Protein AF-0000000083752850 (afdb_homodimer)

Organism: Esox lucius (NCBI:txid8010)

Nearest PDB structures (foldseek):
  8dir-assembly1_C  TM=6.097E-01  e=1.428E-17  Homo sapiens
  4w4o-assembly1_C  TM=5.682E-01  e=1.109E-17  Homo sapiens
  3rjd-assembly1_A  TM=5.761E-01  e=9.777E-17  Homo sapiens
  8dj7-assembly1_C  TM=6.364E-01  e=6.694E-16  Homo sapiens
  8yrj-assembly1_A  TM=7.056E-01  e=4.268E-10  Mus musculus

Structure (mmCIF, N/CA/C/O backbone):
data_AF-0000000083752850-model_v1
#
loop_
_entity.id
_entity.type
_entity.pdbx_description
1 polymer 'Ig-like domain-containing protein'
#
loop_
_atom_site.group_PDB
_atom_site.id
_atom_site.type_symbol
_atom_site.label_atom_id
_atom_site.label_alt_id
_atom_site.label_comp_id
_atom_site.label_asym_id
_atom_site.label_entity_id
_atom_site.label_seq_id
_atom_site.pdbx_PDB_ins_code
_atom_site.Cartn_x
_atom_site.Cartn_y
_atom_site.Cartn_z
_atom_site.occupancy
_atom_site.B_iso_or_equiv
_atom_site.auth_seq_id
_atom_site.auth_comp_id
_atom_site.auth_asym_id
_atom_site.auth_atom_id
_atom_site.pdbx_PDB_model_num
ATOM 1 N N . MET A 1 1 ? -1.695 114.688 -3.293 1 29.92 1 MET A N 1
ATOM 2 C CA . MET A 1 1 ? -1.296 113.438 -2.668 1 29.92 1 MET A CA 1
ATOM 3 C C . MET A 1 1 ? -2.443 112.438 -2.686 1 29.92 1 MET A C 1
ATOM 5 O O . MET A 1 1 ? -3.295 112.438 -1.796 1 29.92 1 MET A O 1
ATOM 9 N N . LYS A 1 2 ? -3.049 112.312 -3.953 1 38.06 2 LYS A N 1
ATOM 10 C CA . LYS A 1 2 ? -4.148 111.375 -4.223 1 38.06 2 LYS A CA 1
ATOM 11 C C . LYS A 1 2 ? -3.773 109.938 -3.852 1 38.06 2 LYS A C 1
ATOM 13 O O . LYS A 1 2 ? -2.734 109.438 -4.281 1 38.06 2 LYS A O 1
ATOM 18 N N . LEU A 1 3 ? -4.281 109.5 -2.668 1 33.47 3 LEU A N 1
ATOM 19 C CA . LEU A 1 3 ? -4.27 108.188 -2.02 1 33.47 3 LEU A CA 1
ATOM 20 C C . LEU A 1 3 ? -4.84 107.125 -2.941 1 33.47 3 LEU A C 1
ATOM 22 O O . LEU A 1 3 ? -5.988 107.25 -3.375 1 33.47 3 LEU A O 1
ATOM 26 N N . PHE A 1 4 ? -4.016 106.562 -3.818 1 37.62 4 PHE A N 1
ATOM 27 C CA . PHE A 1 4 ? -4.34 105.375 -4.656 1 37.62 4 PHE A CA 1
ATOM 28 C C . PHE A 1 4 ? -4.797 104.188 -3.809 1 37.62 4 PHE A C 1
ATOM 30 O O . PHE A 1 4 ? -4.066 103.75 -2.93 1 37.62 4 PHE A O 1
ATOM 37 N N . LEU A 1 5 ? -6.078 104.125 -3.455 1 33.78 5 LEU A N 1
ATOM 38 C CA . LEU A 1 5 ? -6.711 103 -2.773 1 33.78 5 LEU A CA 1
ATOM 39 C C . LEU A 1 5 ? -6.535 101.688 -3.568 1 33.78 5 LEU A C 1
ATOM 41 O O . LEU A 1 5 ? -6.977 101.625 -4.715 1 33.78 5 LEU A O 1
ATOM 45 N N . SER A 1 6 ? -5.441 101 -3.375 1 33.41 6 SER A N 1
ATOM 46 C CA . SER A 1 6 ? -5.164 99.688 -3.932 1 33.41 6 SER A CA 1
ATOM 47 C C . SER A 1 6 ? -6.254 98.688 -3.559 1 33.41 6 SER A C 1
ATOM 49 O O . SER A 1 6 ? -6.652 98.562 -2.395 1 33.41 6 SER A O 1
ATOM 51 N N . LEU A 1 7 ? -7.113 98.312 -4.473 1 36.22 7 LEU A N 1
ATOM 52 C CA . LEU A 1 7 ? -8.148 97.25 -4.484 1 36.22 7 LEU A CA 1
ATOM 53 C C . LEU A 1 7 ? -7.547 95.875 -4.234 1 36.22 7 LEU A C 1
ATOM 55 O O . LEU A 1 7 ? -6.824 95.375 -5.078 1 36.22 7 LEU A O 1
ATOM 59 N N . LEU A 1 8 ? -7.051 95.562 -3.029 1 35.06 8 LEU A N 1
ATOM 60 C CA . LEU A 1 8 ? -6.59 94.188 -2.76 1 35.06 8 LEU A CA 1
ATOM 61 C C . LEU A 1 8 ? -7.727 93.188 -2.914 1 35.06 8 LE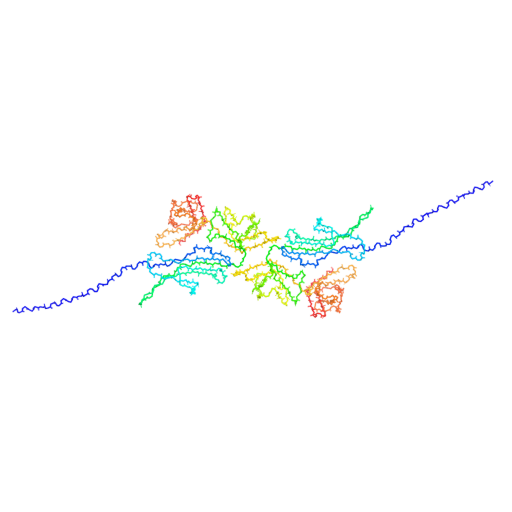U A C 1
ATOM 63 O O . LEU A 1 8 ? -8.727 93.25 -2.191 1 35.06 8 LEU A O 1
ATOM 67 N N . VAL A 1 9 ? -7.961 92.688 -4.105 1 38.94 9 VAL A N 1
ATOM 68 C CA . VAL A 1 9 ? -8.891 91.625 -4.371 1 38.94 9 VAL A CA 1
ATOM 69 C C . VAL A 1 9 ? -8.469 90.375 -3.58 1 38.94 9 VAL A C 1
ATOM 71 O O . VAL A 1 9 ? -7.359 89.875 -3.764 1 38.94 9 VAL A O 1
ATOM 74 N N . VAL A 1 10 ? -8.977 90.188 -2.367 1 40.25 10 VAL A N 1
ATOM 75 C CA . VAL A 1 10 ? -8.828 88.938 -1.572 1 40.25 10 VAL A CA 1
ATOM 76 C C . VAL A 1 10 ? -9.422 87.75 -2.328 1 40.25 10 VAL A C 1
ATOM 78 O O . VAL A 1 10 ? -10.617 87.75 -2.611 1 40.25 10 VAL A O 1
ATOM 81 N N . SER A 1 11 ? -8.633 87.125 -3.242 1 40.56 11 SER A N 1
ATOM 82 C CA . SER A 1 11 ? -9.016 85.875 -3.807 1 40.56 11 SER A CA 1
ATOM 83 C C . SER A 1 11 ? -9.406 84.875 -2.711 1 40.56 11 SER A C 1
ATOM 85 O O . SER A 1 11 ? -8.641 84.625 -1.77 1 40.56 11 SER A O 1
ATOM 87 N N . THR A 1 12 ? -10.664 84.812 -2.408 1 42.03 12 THR A N 1
ATOM 88 C CA . THR A 1 12 ? -11.188 83.75 -1.563 1 42.03 12 THR A CA 1
ATOM 89 C C . THR A 1 12 ? -10.781 82.375 -2.102 1 42.03 12 THR A C 1
ATOM 91 O O . THR A 1 12 ? -11.203 81.938 -3.191 1 42.03 12 THR A O 1
ATOM 94 N N . LEU A 1 13 ? -9.555 81.875 -1.819 1 41.06 13 LEU A N 1
ATOM 95 C CA . LEU A 1 13 ? -9.203 80.5 -2.021 1 41.06 13 LEU A CA 1
ATOM 96 C C . LEU A 1 13 ? -10.273 79.562 -1.437 1 41.06 13 LEU A C 1
ATOM 98 O O . LEU A 1 13 ? -10.586 79.625 -0.247 1 41.06 13 LEU A O 1
ATOM 102 N N . SER A 1 14 ? -11.258 79.188 -2.205 1 42.66 14 SER A N 1
ATOM 103 C CA . SER A 1 14 ? -12.156 78.125 -1.823 1 42.66 14 SER A CA 1
ATOM 104 C C . SER A 1 14 ? -11.383 76.875 -1.327 1 42.66 14 SER A C 1
ATOM 106 O O . SER A 1 14 ? -10.547 76.375 -2.051 1 42.66 14 SER A O 1
ATOM 108 N N . GLN A 1 15 ? -11.062 76.875 -0.045 1 42.69 15 GLN A N 1
ATOM 109 C CA . GLN A 1 15 ? -10.562 75.625 0.544 1 42.69 15 GLN A CA 1
ATOM 110 C C . GLN A 1 15 ? -11.445 74.438 0.172 1 42.69 15 GLN A C 1
ATOM 112 O O . GLN A 1 15 ? -12.625 74.375 0.529 1 42.69 15 GLN A O 1
ATOM 117 N N . TRP A 1 16 ? -11.172 73.812 -1.006 1 42.47 16 TRP A N 1
ATOM 118 C CA . TRP A 1 16 ? -11.758 72.5 -1.217 1 42.47 16 TRP A CA 1
ATOM 119 C C . TRP A 1 16 ? -11.609 71.625 0.032 1 42.47 16 TRP A C 1
ATOM 121 O O . TRP A 1 16 ? -10.492 71.375 0.488 1 42.47 16 TRP A O 1
ATOM 131 N N . VAL A 1 17 ? -12.523 71.75 0.99 1 43.44 17 VAL A N 1
ATOM 132 C CA . VAL A 1 17 ? -12.609 70.75 2.053 1 43.44 17 VAL A CA 1
ATOM 133 C C . VAL A 1 17 ? -12.531 69.312 1.455 1 43.44 17 VAL A C 1
ATOM 135 O O . VAL A 1 17 ? -13.414 68.938 0.695 1 43.44 17 VAL A O 1
ATOM 138 N N . LEU A 1 18 ? -11.328 68.812 1.172 1 38.56 18 LEU A N 1
ATOM 139 C CA . LEU A 1 18 ? -11.242 67.375 1.023 1 38.56 18 LEU A CA 1
ATOM 140 C C . LEU A 1 18 ? -12.039 66.688 2.111 1 38.56 18 LEU A C 1
ATOM 142 O O . LEU A 1 18 ? -11.742 66.812 3.301 1 38.56 18 LEU A O 1
ATOM 146 N N . THR A 1 19 ? -13.328 66.562 1.905 1 40.31 19 THR A N 1
ATOM 147 C CA . THR A 1 19 ? -14.031 65.625 2.781 1 40.31 19 THR A CA 1
ATOM 148 C C . THR A 1 19 ? -13.18 64.375 3.053 1 40.31 19 THR A C 1
ATOM 150 O O . THR A 1 19 ? -12.875 63.625 2.131 1 40.31 19 THR A O 1
ATOM 153 N N . LEU A 1 20 ? -12.227 64.438 3.943 1 39.72 20 LEU A N 1
ATOM 154 C CA . LEU A 1 20 ? -11.68 63.219 4.473 1 39.72 20 LEU A CA 1
ATOM 155 C C . LEU A 1 20 ? -12.781 62.188 4.668 1 39.72 20 LEU A C 1
ATOM 157 O O . LEU A 1 20 ? -13.688 62.375 5.484 1 39.72 20 LEU A O 1
ATOM 161 N N . VAL A 1 21 ? -13.164 61.469 3.588 1 43.72 21 VAL A N 1
ATOM 162 C CA . VAL A 1 21 ? -13.906 60.219 3.834 1 43.72 21 VAL A CA 1
ATOM 163 C C . VAL A 1 21 ? -13.312 59.5 5.043 1 43.72 21 VAL A C 1
ATOM 165 O O . VAL A 1 21 ? -12.094 59.375 5.164 1 43.72 21 VAL A O 1
ATOM 168 N N . PRO A 1 22 ? -13.945 59.531 6.203 1 44.84 22 PRO A N 1
ATOM 169 C CA . PRO A 1 22 ? -13.391 58.781 7.312 1 44.84 22 PRO A CA 1
ATOM 170 C C . PRO A 1 22 ? -12.68 57.5 6.848 1 44.84 22 PRO A C 1
ATOM 172 O O . PRO A 1 22 ? -12.977 56.969 5.766 1 44.84 22 PRO A O 1
ATOM 175 N N . PRO A 1 23 ? -11.5 57.188 7.406 1 44.34 23 PRO A N 1
ATOM 176 C CA . PRO A 1 23 ? -10.836 55.938 7.078 1 44.34 23 PRO A CA 1
ATOM 177 C C . PRO A 1 23 ? -11.82 54.781 6.879 1 44.34 23 PRO A C 1
ATOM 179 O O . PRO A 1 23 ? -12.719 54.594 7.707 1 44.34 23 PRO A O 1
ATOM 182 N N . THR A 1 24 ? -12.234 54.531 5.688 1 45.81 24 THR A N 1
ATOM 183 C CA . THR A 1 24 ? -12.984 53.312 5.43 1 45.81 24 THR A CA 1
ATOM 184 C C . THR A 1 24 ? -12.5 52.188 6.332 1 45.81 24 THR A C 1
ATOM 186 O O . THR A 1 24 ? -11.297 52.031 6.57 1 45.81 24 THR A O 1
ATOM 189 N N . LYS A 1 25 ? -13.281 51.812 7.309 1 50 25 LYS A N 1
ATOM 190 C CA . LYS A 1 25 ? -13.125 50.625 8.133 1 50 25 LYS A CA 1
ATOM 191 C C . LYS A 1 25 ? -12.289 49.562 7.41 1 50 25 LYS A C 1
ATOM 193 O O . LYS A 1 25 ? -12.266 49.531 6.18 1 50 25 LYS A O 1
ATOM 198 N N . ASP A 1 26 ? -11.234 49.062 7.984 1 52.72 26 ASP A N 1
ATOM 199 C CA . AS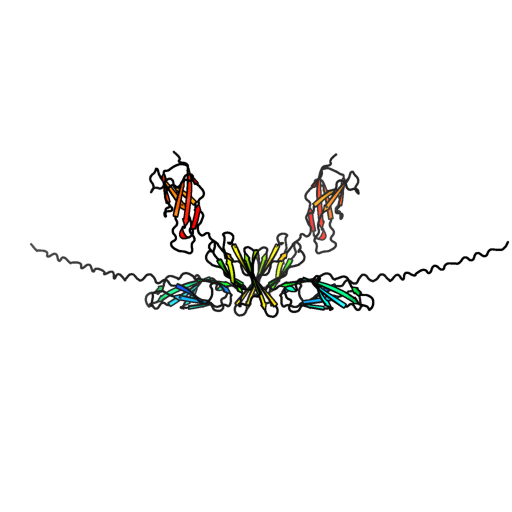P A 1 26 ? -10.406 47.938 7.57 1 52.72 26 ASP A CA 1
ATOM 200 C C . ASP A 1 26 ? -11.18 47 6.641 1 52.72 26 ASP A C 1
ATOM 202 O O . ASP A 1 26 ? -12.359 46.719 6.879 1 52.72 26 ASP A O 1
ATOM 206 N N . PRO A 1 27 ? -10.82 46.906 5.293 1 57.31 27 PRO A N 1
ATOM 207 C CA . PRO A 1 27 ? -11.57 46.125 4.328 1 57.31 27 PRO A CA 1
ATOM 208 C C . PRO A 1 27 ? -12.07 44.781 4.922 1 57.31 27 PRO A C 1
ATOM 210 O O . PRO A 1 27 ? -11.289 44.062 5.52 1 57.31 27 PRO A O 1
ATOM 213 N N . GLN A 1 28 ? -13.352 44.719 5.254 1 77.81 28 GLN A N 1
ATOM 214 C CA . GLN A 1 28 ? -14.102 43.594 5.809 1 77.81 28 GLN A CA 1
ATOM 215 C C . GLN A 1 28 ? -13.844 42.344 5.02 1 77.81 28 GLN A C 1
ATOM 217 O O . GLN A 1 28 ? -14.172 42.25 3.834 1 77.81 28 GLN A O 1
ATOM 222 N N . THR A 1 29 ? -12.734 41.531 5.391 1 86.94 29 THR A N 1
ATOM 223 C CA . THR A 1 29 ? -12.391 40.281 4.699 1 86.94 29 THR A CA 1
ATOM 224 C C . THR A 1 29 ? -13.43 39.219 4.984 1 86.94 29 THR A C 1
ATOM 226 O O . THR A 1 29 ? -13.906 39.062 6.117 1 86.94 29 THR A O 1
ATOM 229 N N . ALA A 1 30 ? -13.859 38.625 3.908 1 93.5 30 ALA A N 1
ATOM 230 C CA . ALA A 1 30 ? -14.797 37.531 4.043 1 93.5 30 ALA A CA 1
ATOM 231 C C . ALA A 1 30 ? -14.141 36.344 4.754 1 93.5 30 ALA A C 1
ATOM 233 O O . ALA A 1 30 ? -12.914 36.188 4.699 1 93.5 30 ALA A O 1
ATOM 234 N N . VAL A 1 31 ? -14.961 35.625 5.516 1 95.44 31 VAL A N 1
ATOM 235 C CA . VAL A 1 31 ? -14.492 34.438 6.215 1 95.44 31 VAL A CA 1
ATOM 236 C C . VAL A 1 31 ? -15.328 33.219 5.805 1 95.44 31 VAL A C 1
ATOM 238 O O . VAL A 1 31 ? -16.562 33.25 5.902 1 95.44 31 VAL A O 1
ATOM 241 N N . ALA A 1 32 ? -14.602 32.25 5.285 1 97.19 32 ALA A N 1
ATOM 242 C CA . ALA A 1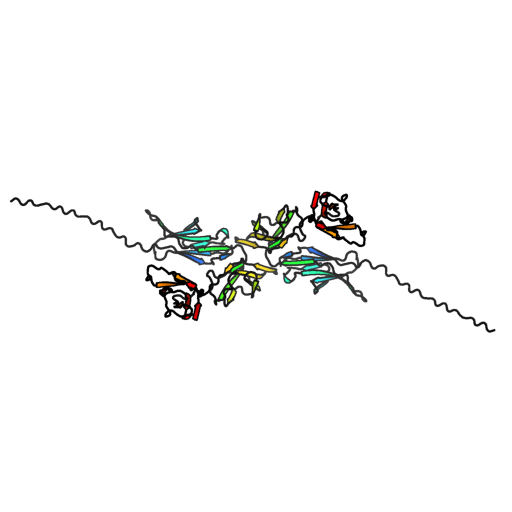 32 ? -15.242 30.969 4.965 1 97.19 32 ALA A CA 1
ATOM 243 C C . ALA A 1 32 ? -15.016 29.953 6.074 1 97.19 32 ALA A C 1
ATOM 245 O O . ALA A 1 32 ? -13.883 29.75 6.523 1 97.19 32 ALA A O 1
ATOM 246 N N . GLU A 1 33 ? -16.125 29.25 6.488 1 97.31 33 GLU A N 1
ATOM 247 C CA . GLU A 1 33 ? -16 28.297 7.574 1 97.31 33 GLU A CA 1
ATOM 248 C C . GLU A 1 33 ? -16.781 27.016 7.277 1 97.31 33 GLU A C 1
ATOM 250 O O . GLU A 1 33 ? -17.906 27.078 6.77 1 97.31 33 GLU A O 1
ATOM 255 N N . LEU A 1 34 ? -16.125 25.953 7.578 1 97.81 34 LEU A N 1
ATOM 256 C CA . LEU A 1 34 ? -16.844 24.688 7.547 1 97.81 34 LEU A CA 1
ATOM 257 C C . LEU A 1 34 ? -17.719 24.516 8.781 1 97.81 34 LEU A C 1
ATOM 259 O O . LEU A 1 34 ? -17.203 24.359 9.891 1 97.81 34 LEU A O 1
ATOM 263 N N . VAL A 1 35 ? -18.984 24.469 8.625 1 97.69 35 VAL A N 1
ATOM 264 C CA . VAL A 1 35 ? -19.875 24.5 9.781 1 97.69 35 VAL A CA 1
ATOM 265 C C . VAL A 1 35 ? -20.484 23.125 10 1 97.69 35 VAL A C 1
ATOM 267 O O . VAL A 1 35 ? -20.938 22.797 11.102 1 97.69 35 VAL A O 1
ATOM 270 N N . GLU A 1 36 ? -20.594 22.344 8.969 1 97.38 36 GLU A N 1
ATOM 271 C CA . GLU A 1 36 ? -21.062 20.969 9.062 1 97.38 36 GLU A CA 1
ATOM 272 C C . GLU A 1 36 ? -20.156 20.031 8.273 1 97.38 36 GLU A C 1
ATOM 274 O O . GLU A 1 36 ? -19.812 20.297 7.129 1 97.38 36 GLU A O 1
ATOM 279 N N . GLY A 1 37 ? -19.844 18.891 8.914 1 95.5 37 GLY A N 1
ATOM 280 C CA . GLY A 1 37 ? -18.984 17.906 8.273 1 95.5 37 GLY A CA 1
ATOM 281 C C . GLY A 1 37 ? -17.531 18.031 8.68 1 95.5 37 GLY A C 1
ATOM 282 O O . GLY A 1 37 ? -17.203 18.719 9.648 1 95.5 37 GLY A O 1
ATOM 283 N N . LYS A 1 38 ? -16.688 17.234 7.973 1 94.69 38 LYS A N 1
ATOM 284 C CA . LYS A 1 38 ? -15.242 17.266 8.148 1 94.69 38 LYS A CA 1
ATOM 285 C C . LYS A 1 38 ? -14.539 17.688 6.867 1 94.69 38 LYS A C 1
ATOM 287 O O . LYS A 1 38 ? -15.133 17.656 5.789 1 94.69 38 LYS A O 1
ATOM 292 N N . PRO A 1 39 ? -13.328 18.109 7.008 1 95.62 39 PRO A N 1
ATOM 293 C CA . PRO A 1 39 ? -12.602 18.516 5.801 1 95.62 39 PRO A CA 1
ATOM 294 C C . PRO A 1 39 ? -12.336 17.344 4.852 1 95.62 39 PRO A C 1
ATOM 296 O O . PRO A 1 39 ? -12.148 17.547 3.65 1 95.62 39 PRO A O 1
ATOM 299 N N . TRP A 1 40 ? -12.25 16.172 5.402 1 96 40 TRP A N 1
ATOM 300 C CA . TRP A 1 40 ? -12.07 14.945 4.633 1 96 40 TRP A CA 1
ATOM 301 C C . TRP A 1 40 ? -13.234 13.992 4.844 1 96 40 TRP A C 1
ATOM 303 O O . TRP A 1 40 ? -13.406 13.438 5.934 1 96 40 TRP A O 1
ATOM 313 N N . ILE A 1 41 ? -13.961 13.812 3.75 1 97.31 41 ILE A N 1
ATOM 314 C CA . ILE A 1 41 ? -15.195 13.055 3.918 1 97.31 41 ILE A CA 1
ATOM 315 C C . ILE A 1 41 ? -15.281 11.969 2.852 1 97.31 41 ILE A C 1
ATOM 317 O O . ILE A 1 41 ? -14.547 12 1.86 1 97.31 41 ILE A O 1
ATOM 321 N N . PHE A 1 42 ? -16.156 10.992 3.078 1 97.75 42 PHE A N 1
ATOM 322 C CA . PHE A 1 42 ? -16.453 9.984 2.068 1 97.75 42 PHE A CA 1
ATOM 323 C C . PHE A 1 42 ? -17.438 10.531 1.039 1 97.75 42 PHE A C 1
ATOM 325 O O . PHE A 1 42 ? -18.344 11.289 1.384 1 97.75 42 PHE A O 1
ATOM 332 N N . SER A 1 43 ? -17.172 10.156 -0.191 1 97.94 43 SER A N 1
ATOM 333 C CA . SER A 1 43 ? -18.172 10.484 -1.206 1 97.94 43 SER A CA 1
ATOM 334 C C . SER A 1 43 ? -19.578 10.07 -0.768 1 97.94 43 SER A C 1
ATOM 336 O O . SER A 1 43 ? -19.75 8.984 -0.202 1 97.94 43 SER A O 1
ATOM 338 N N . GLY A 1 44 ? -20.594 10.938 -0.987 1 97.25 44 GLY A N 1
ATOM 339 C CA . GLY A 1 44 ? -21.969 10.672 -0.577 1 97.25 44 GLY A CA 1
ATOM 340 C C . GLY A 1 44 ? -22.375 11.438 0.669 1 97.25 44 GLY A C 1
ATOM 341 O O . GLY A 1 44 ? -23.562 11.547 0.976 1 97.25 44 GLY A O 1
ATOM 342 N N . GLU A 1 45 ? -21.406 11.875 1.347 1 97.06 45 GLU A N 1
ATOM 343 C CA . GLU A 1 45 ? -21.688 12.664 2.541 1 97.06 45 GLU A CA 1
ATOM 344 C C . GLU A 1 45 ? -21.922 14.133 2.188 1 97.06 45 GLU A C 1
ATOM 346 O O . GLU A 1 45 ? -21.625 14.562 1.073 1 97.06 45 GLU A O 1
ATOM 351 N N . ASN A 1 46 ? -22.469 14.836 3.17 1 97.56 46 ASN A N 1
ATOM 352 C CA . ASN A 1 46 ? -22.781 16.25 2.967 1 97.56 46 ASN A CA 1
ATOM 353 C C . ASN A 1 46 ? -21.891 17.141 3.83 1 97.56 46 ASN A C 1
ATOM 355 O O . ASN A 1 46 ? -21.484 16.75 4.922 1 97.56 46 ASN A O 1
ATOM 359 N N . ILE A 1 47 ? -21.656 18.297 3.273 1 98 47 ILE A N 1
ATOM 360 C CA . ILE A 1 47 ? -21 19.297 4.098 1 98 47 ILE A CA 1
ATOM 361 C C . ILE A 1 47 ? -21.656 20.656 3.881 1 98 47 ILE A C 1
ATOM 363 O O . ILE A 1 47 ? -22.391 20.844 2.908 1 98 47 ILE A O 1
ATOM 367 N N . ARG A 1 48 ? -21.453 21.5 4.844 1 98.44 48 ARG A N 1
ATOM 368 C CA . ARG A 1 48 ? -21.969 22.859 4.758 1 98.44 48 ARG A CA 1
ATOM 369 C C . ARG A 1 48 ? -20.891 23.891 5.105 1 98.44 48 ARG A C 1
ATOM 371 O O . ARG A 1 48 ? -20.25 23.781 6.148 1 98.44 48 ARG A O 1
ATOM 378 N N . LEU A 1 49 ? -20.703 24.828 4.242 1 98.38 49 LEU A N 1
ATOM 379 C CA . LEU A 1 49 ? -19.812 25.953 4.469 1 98.38 49 LEU A CA 1
ATOM 380 C C . LEU A 1 49 ? -20.609 27.25 4.582 1 98.38 49 LEU A C 1
ATOM 382 O O . LEU A 1 49 ? -21.641 27.406 3.928 1 98.38 49 LEU A O 1
ATOM 386 N N . THR A 1 50 ? -20.156 28.109 5.414 1 97.38 50 THR A N 1
ATOM 387 C CA . THR A 1 50 ? -20.812 29.406 5.59 1 97.38 50 THR A CA 1
ATOM 388 C C . THR A 1 50 ? -19.844 30.547 5.371 1 97.38 50 THR A C 1
ATOM 390 O O . THR A 1 50 ? -18.688 30.484 5.824 1 97.38 50 THR A O 1
ATOM 393 N N . CYS A 1 51 ? -20.297 31.516 4.676 1 96.25 51 CYS A N 1
ATOM 394 C CA . CYS A 1 51 ? -19.516 32.719 4.422 1 96.25 51 CYS A CA 1
ATOM 395 C C . CYS A 1 51 ? -20 33.875 5.277 1 96.25 51 CYS A C 1
ATOM 397 O O . CYS A 1 51 ? -21.203 34.125 5.355 1 96.25 51 CYS A O 1
ATOM 399 N N . SER A 1 52 ? -19.094 34.594 5.926 1 92.88 52 SER A N 1
ATOM 400 C CA . SER A 1 52 ? -19.438 35.719 6.758 1 92.88 52 SER A CA 1
ATOM 401 C C . SER A 1 52 ? -18.469 36.875 6.535 1 92.88 52 SER A C 1
ATOM 403 O O . SER A 1 52 ? -17.328 36.688 6.094 1 92.88 52 SER A O 1
ATOM 405 N N . ILE A 1 53 ? -18.938 38.031 6.672 1 90.38 53 ILE A N 1
ATOM 406 C CA . ILE A 1 53 ? -18.125 39.219 6.625 1 90.38 53 ILE A CA 1
ATOM 407 C C . ILE A 1 53 ? -18.203 39.969 7.957 1 90.38 53 ILE A C 1
ATOM 409 O O . ILE A 1 53 ? -19.203 40.656 8.227 1 90.38 53 ILE A O 1
ATOM 413 N N . PRO A 1 54 ? -17.156 39.719 8.82 1 81.81 54 PRO A N 1
ATOM 414 C CA . PRO A 1 54 ? -17.234 40.344 10.141 1 81.81 54 PRO A CA 1
ATOM 415 C C . PRO A 1 54 ? -17.406 41.844 10.062 1 81.81 54 PRO A C 1
ATOM 417 O O . PRO A 1 54 ? -16.781 42.5 9.219 1 81.81 54 PRO A O 1
ATOM 420 N N . GLY A 1 55 ? -18.047 42.375 11.133 1 71.12 55 GLY A N 1
ATOM 421 C CA . GLY A 1 55 ? -18.234 43.812 11.344 1 71.12 55 GLY A CA 1
ATOM 422 C C . GLY A 1 55 ? -19.375 44.375 10.539 1 71.12 55 GLY A C 1
ATOM 423 O O . GLY A 1 55 ? -19.875 45.469 10.852 1 71.12 55 GLY A O 1
ATOM 424 N N . ASP A 1 56 ? -19.438 44 9.234 1 59.5 56 ASP A N 1
ATOM 425 C CA . ASP A 1 56 ? -20.25 44.844 8.367 1 59.5 56 ASP A CA 1
ATOM 426 C C . ASP A 1 56 ? -21.703 44.375 8.383 1 59.5 56 ASP A C 1
ATOM 428 O O . ASP A 1 56 ? -22 43.219 8.086 1 59.5 56 ASP A O 1
ATOM 432 N N . LEU A 1 57 ? -22.484 45.094 9.164 1 57.72 57 LEU A N 1
ATOM 433 C CA . LEU A 1 57 ? -23.938 45.031 9.188 1 57.72 57 LEU A CA 1
ATOM 434 C C . LEU A 1 57 ? -24.516 45.25 7.797 1 57.72 57 LEU A C 1
ATOM 436 O O . LEU A 1 57 ? -25.734 45.312 7.629 1 57.72 57 LEU A O 1
ATOM 440 N N . SER A 1 58 ? -23.672 45.438 6.77 1 62.03 58 SER A N 1
ATOM 441 C CA . SER A 1 58 ? -24.219 45.906 5.5 1 62.03 58 SER A CA 1
ATOM 442 C C . SER A 1 58 ? -24.734 44.75 4.656 1 62.03 58 SER A C 1
ATOM 444 O O . SER A 1 58 ? -24.516 43.594 5 1 62.03 58 SER A O 1
ATOM 446 N N . ASP A 1 59 ? -25.469 45.094 3.65 1 78.44 59 ASP A N 1
ATOM 447 C CA . ASP A 1 59 ? -26.203 44.25 2.703 1 78.44 59 ASP A CA 1
ATOM 448 C C . ASP A 1 59 ? -25.266 43.531 1.758 1 78.44 59 ASP A C 1
ATOM 450 O O . ASP A 1 59 ? -25.344 43.688 0.54 1 78.44 59 ASP A O 1
ATOM 454 N N . TRP A 1 60 ? -24.266 42.781 2.26 1 86.69 60 TRP A N 1
ATOM 455 C CA . TRP A 1 60 ? -23.391 42 1.387 1 86.69 60 TRP A CA 1
ATOM 456 C C . TRP A 1 60 ? -24.109 40.719 0.886 1 86.69 60 TRP A C 1
ATOM 458 O O . TRP A 1 60 ? -24.828 40.094 1.641 1 86.69 60 TRP A O 1
ATOM 468 N N . ARG A 1 61 ? -23.938 40.562 -0.37 1 91.5 61 ARG A N 1
ATOM 469 C CA . ARG A 1 61 ? -24.203 39.219 -0.908 1 91.5 61 ARG A CA 1
ATOM 470 C C . ARG A 1 61 ? -22.938 38.375 -0.906 1 91.5 61 ARG A C 1
ATOM 472 O O . ARG A 1 61 ? -21.828 38.906 -0.866 1 91.5 61 ARG A O 1
ATOM 479 N N . HIS A 1 62 ? -23.078 37.062 -0.825 1 95.12 62 HIS A N 1
ATOM 480 C CA . HIS A 1 62 ? -21.938 36.188 -0.729 1 95.12 62 HIS A CA 1
ATOM 481 C C . HIS A 1 62 ? -21.797 35.312 -1.984 1 95.12 62 HIS A C 1
ATOM 483 O O . HIS A 1 62 ? -22.781 34.781 -2.475 1 95.12 62 HIS A O 1
ATOM 489 N N . GLN A 1 63 ? -20.562 35.25 -2.467 1 96.12 63 GLN A N 1
ATOM 490 C CA . GLN A 1 63 ? -20.25 34.406 -3.619 1 96.12 63 GLN A CA 1
ATOM 491 C C . GLN A 1 63 ? -19.234 33.312 -3.258 1 96.12 63 GLN A C 1
ATOM 493 O O . GLN A 1 63 ? -18.234 33.594 -2.588 1 96.12 63 GLN A O 1
ATOM 498 N N . TRP A 1 64 ? -19.531 32.094 -3.719 1 97.94 64 TRP A N 1
ATOM 499 C CA . TRP A 1 64 ? -18.641 30.969 -3.459 1 97.94 64 TRP A CA 1
ATOM 500 C C . TRP A 1 64 ? -17.859 30.578 -4.715 1 97.94 64 TRP A C 1
ATOM 502 O O . TRP A 1 64 ? -18.406 30.594 -5.82 1 97.94 64 TRP A O 1
ATOM 512 N N . PHE A 1 65 ? -16.656 30.203 -4.441 1 97.94 65 PHE A N 1
ATOM 513 C CA . PHE A 1 65 ? -15.773 29.766 -5.516 1 97.94 65 PHE A CA 1
ATOM 514 C C . PHE A 1 65 ? -15.023 28.5 -5.117 1 97.94 65 PHE A C 1
ATOM 516 O O . PHE A 1 65 ? -14.75 28.281 -3.938 1 97.94 65 PHE A O 1
ATOM 523 N N . ARG A 1 66 ? -14.703 27.703 -6.051 1 97.25 66 ARG A N 1
ATOM 524 C CA . ARG A 1 66 ? -13.734 26.625 -5.945 1 97.25 66 ARG A CA 1
ATOM 525 C C . ARG A 1 66 ? -12.578 26.812 -6.926 1 97.25 66 ARG A C 1
ATOM 527 O O . ARG A 1 66 ? -12.773 26.734 -8.141 1 97.25 66 ARG A O 1
ATOM 534 N N . GLY A 1 67 ? -11.492 27.016 -6.332 1 91 67 GLY A N 1
ATOM 535 C CA . GLY A 1 67 ? -10.445 27.516 -7.223 1 91 67 GLY A CA 1
ATOM 536 C C . GLY A 1 67 ? -10.812 28.812 -7.914 1 91 67 GLY A C 1
ATOM 537 O O . GLY A 1 67 ? -11.172 29.781 -7.258 1 91 67 GLY A O 1
ATOM 538 N N . ASP A 1 68 ? -10.844 28.828 -9.164 1 89.75 68 ASP A N 1
ATOM 539 C CA . ASP A 1 68 ? -11.164 30.031 -9.914 1 89.75 68 ASP A CA 1
ATOM 540 C C . ASP A 1 68 ? -12.586 29.969 -10.469 1 89.75 68 ASP A C 1
ATOM 542 O O . ASP A 1 68 ? -13.039 30.906 -11.133 1 89.75 68 ASP A O 1
ATOM 546 N N . LYS A 1 69 ? -13.188 28.938 -10.102 1 95.25 69 LYS A N 1
ATOM 547 C CA . LYS A 1 69 ? -14.508 28.734 -10.688 1 95.25 69 LYS A CA 1
ATOM 548 C C . LYS A 1 69 ? -15.609 29.203 -9.742 1 95.25 69 LYS A C 1
ATOM 550 O O . LYS A 1 69 ? -15.633 28.828 -8.562 1 95.25 69 LYS A O 1
ATOM 555 N N . PHE A 1 70 ? -16.547 30.031 -10.273 1 96.94 70 PHE A N 1
ATOM 556 C CA . PHE A 1 70 ? -17.719 30.484 -9.531 1 96.94 70 PHE A CA 1
ATOM 557 C C . PHE A 1 70 ? -18.703 29.344 -9.328 1 96.94 70 PHE A C 1
ATOM 559 O O . PHE A 1 70 ? -18.969 28.562 -10.25 1 96.94 70 PHE A O 1
ATOM 566 N N . ILE A 1 71 ? -19.188 29.234 -8.148 1 97.75 71 ILE A N 1
ATOM 567 C CA . ILE A 1 71 ? -20.125 28.156 -7.844 1 97.75 71 ILE A CA 1
ATOM 568 C C . ILE A 1 71 ? -21.531 28.719 -7.75 1 97.75 71 ILE A C 1
ATOM 570 O O . ILE A 1 71 ? -22.375 28.469 -8.617 1 97.75 71 ILE A O 1
ATOM 574 N N . GLN A 1 72 ? -21.719 29.609 -6.691 1 97.19 72 GLN A N 1
ATOM 575 C CA . GLN A 1 72 ? -23.062 30.188 -6.508 1 97.19 72 GLN A CA 1
ATOM 576 C C . GLN A 1 72 ? -23 31.391 -5.578 1 97.19 72 GLN A C 1
ATOM 578 O O . GLN A 1 72 ? -22 31.625 -4.914 1 97.19 72 GLN A O 1
ATOM 583 N N . GLU A 1 73 ? -24.172 32.125 -5.551 1 95.56 73 GLU A N 1
ATOM 584 C CA . GLU A 1 73 ? -24.328 33.25 -4.633 1 95.56 73 GLU A CA 1
ATOM 585 C C . GLU A 1 73 ? -25.25 32.875 -3.477 1 95.56 73 GLU A C 1
ATOM 587 O O . GLU A 1 73 ? -26.469 32.719 -3.672 1 95.56 73 GLU A O 1
ATOM 592 N N . SER A 1 74 ? -24.641 32.656 -2.402 1 96.38 74 SER A N 1
ATOM 593 C CA . SER A 1 74 ? -25.391 32.312 -1.198 1 96.38 74 SER A CA 1
ATOM 594 C C . SER A 1 74 ? -24.531 32.469 0.049 1 96.38 74 SER A C 1
ATOM 596 O O . SER A 1 74 ? -23.297 32.469 -0.036 1 96.38 74 SER A O 1
ATOM 598 N N . LYS A 1 75 ? -25.203 32.656 1.075 1 95 75 LYS A N 1
ATOM 599 C CA . LYS A 1 75 ? -24.469 32.719 2.332 1 95 75 LYS A CA 1
ATOM 600 C C . LYS A 1 75 ? -23.844 31.359 2.676 1 95 75 LYS A C 1
ATOM 602 O O . LYS A 1 75 ? -22.672 31.266 3.006 1 95 75 LYS A O 1
ATOM 607 N N . ASP A 1 76 ? -24.75 30.312 2.537 1 97.25 76 ASP A N 1
ATOM 608 C CA . ASP A 1 76 ? -24.312 28.953 2.803 1 97.25 76 ASP A CA 1
ATOM 609 C C . ASP A 1 76 ? -24.094 28.172 1.503 1 97.25 76 ASP A C 1
ATOM 611 O O . ASP A 1 76 ? -24.875 28.328 0.555 1 97.25 76 ASP A O 1
ATOM 615 N N . LEU A 1 77 ? -23.094 27.469 1.523 1 98.19 77 LEU A N 1
ATOM 616 C CA . LEU A 1 77 ? -22.844 26.531 0.438 1 98.19 77 LEU A CA 1
ATOM 617 C C . LEU A 1 77 ? -22.969 25.094 0.934 1 98.19 77 LEU A C 1
ATOM 619 O O . LEU A 1 77 ? -22.188 24.656 1.787 1 98.19 77 LEU A O 1
ATOM 623 N N . VAL A 1 78 ? -23.938 24.391 0.45 1 98.06 78 VAL A N 1
ATOM 624 C CA . VAL A 1 78 ? -24.141 23 0.817 1 98.06 78 VAL A CA 1
ATOM 625 C C . VAL A 1 78 ? -23.688 22.094 -0.327 1 98.06 78 VAL A C 1
ATOM 627 O O . VAL A 1 78 ? -24.172 22.234 -1.457 1 98.06 78 VAL A O 1
ATOM 630 N N . ILE A 1 79 ? -22.766 21.266 -0.103 1 96.81 79 ILE A N 1
ATOM 631 C CA . ILE A 1 79 ? -22.406 20.203 -1.039 1 96.81 79 ILE A CA 1
ATOM 632 C C . ILE A 1 79 ? -23.125 18.906 -0.645 1 96.81 79 ILE A C 1
ATOM 634 O O . ILE A 1 79 ? -22.766 18.281 0.362 1 96.81 79 ILE A O 1
ATOM 638 N N . TRP A 1 80 ? -24.047 18.594 -1.38 1 96.31 80 TRP A N 1
ATOM 639 C CA . TRP A 1 80 ? -24.875 17.438 -1.118 1 96.31 80 TRP A CA 1
ATOM 640 C C . TRP A 1 80 ? -24.328 16.203 -1.818 1 96.31 80 TRP A C 1
ATOM 642 O O . TRP A 1 80 ? -24.016 16.234 -3.01 1 96.31 80 TRP A O 1
ATOM 652 N N . LYS A 1 81 ? -24.266 15.086 -1.021 1 96.62 81 LYS A N 1
ATOM 653 C CA . LYS A 1 81 ? -23.734 13.852 -1.589 1 96.62 81 LYS A CA 1
ATOM 654 C C . LYS A 1 81 ? -22.5 14.125 -2.432 1 96.62 81 LYS A C 1
ATOM 656 O O . LYS A 1 81 ? -22.484 13.867 -3.639 1 96.62 81 LYS A O 1
ATOM 661 N N . ALA A 1 82 ? -21.516 14.562 -1.721 1 97.56 82 ALA A N 1
ATOM 662 C CA . ALA A 1 82 ? -20.297 15.078 -2.336 1 97.56 82 ALA A CA 1
ATOM 663 C C . ALA A 1 82 ? -19.609 14.016 -3.195 1 97.56 82 ALA A C 1
ATOM 665 O O . ALA A 1 82 ? -19.578 12.836 -2.822 1 97.56 82 ALA A O 1
ATOM 666 N N . MET A 1 83 ? -19.109 14.398 -4.312 1 97.12 83 MET A N 1
ATOM 667 C CA . MET A 1 83 ? -18.359 13.547 -5.234 1 97.12 83 MET A CA 1
ATOM 668 C C . MET A 1 83 ? -16.891 13.906 -5.23 1 97.12 83 MET A C 1
ATOM 670 O O . MET A 1 83 ? -16.516 15.055 -4.945 1 97.12 83 MET A O 1
ATOM 674 N N . PRO A 1 84 ? -16.047 12.914 -5.574 1 96.69 84 PRO A N 1
ATOM 675 C CA . PRO A 1 84 ? -14.617 13.172 -5.531 1 96.69 84 PRO A CA 1
ATOM 676 C C . PRO A 1 84 ? -14.211 14.375 -6.383 1 96.69 84 PRO A C 1
ATOM 678 O O . PRO A 1 84 ? -13.273 15.094 -6.031 1 96.69 84 PRO A O 1
ATOM 681 N N . GLN A 1 85 ? -14.945 14.641 -7.434 1 95.5 85 GLN A N 1
ATOM 682 C CA . GLN A 1 85 ? -14.633 15.75 -8.328 1 95.5 85 GLN A CA 1
ATOM 683 C C . GLN A 1 85 ? -14.836 17.094 -7.641 1 95.5 85 GLN A C 1
ATOM 685 O O . GLN A 1 85 ? -14.367 18.125 -8.117 1 95.5 85 GLN A O 1
ATOM 690 N N . GLN A 1 86 ? -15.5 17.078 -6.566 1 96.81 86 GLN A N 1
ATOM 691 C CA . GLN A 1 86 ? -15.812 18.312 -5.859 1 96.81 86 GLN A CA 1
ATOM 692 C C . GLN A 1 86 ? -14.758 18.609 -4.793 1 96.81 86 GLN A C 1
ATOM 694 O O . GLN A 1 86 ? -14.891 19.594 -4.051 1 96.81 86 GLN A O 1
ATOM 699 N N . SER A 1 87 ? -13.742 17.781 -4.73 1 97.56 87 SER A N 1
ATOM 700 C CA . SER A 1 87 ? -12.625 18.125 -3.861 1 97.56 87 SER A CA 1
ATOM 701 C C . SER A 1 87 ? -11.938 19.406 -4.316 1 97.56 87 SER A C 1
ATOM 703 O O . SER A 1 87 ? -11.906 19.703 -5.512 1 97.56 87 SER A O 1
ATOM 705 N N . GLY A 1 88 ? -11.398 20.125 -3.312 1 97.44 88 GLY A N 1
ATOM 706 C CA . GLY A 1 88 ? -10.664 21.328 -3.666 1 97.44 88 GLY A CA 1
ATOM 707 C C . GLY A 1 88 ? -10.703 22.391 -2.584 1 97.44 88 GLY A C 1
ATOM 708 O O . GLY A 1 88 ? -11.172 22.141 -1.472 1 97.44 88 GLY A O 1
ATOM 709 N N . LYS A 1 89 ? -10.195 23.516 -2.934 1 97.88 89 LYS A N 1
ATOM 710 C CA . LYS A 1 89 ? -10.172 24.672 -2.043 1 97.88 89 LYS A CA 1
ATOM 711 C C . LYS A 1 89 ? -11.359 25.578 -2.309 1 97.88 89 LYS A C 1
ATOM 713 O O . LYS A 1 89 ? -11.539 26.078 -3.426 1 97.88 89 LYS A O 1
ATOM 718 N N . TYR A 1 90 ? -12.078 25.812 -1.29 1 98.12 90 TYR A N 1
ATOM 719 C CA . TYR A 1 90 ? -13.266 26.656 -1.386 1 98.12 90 TYR A CA 1
ATOM 720 C C . TYR A 1 90 ? -13.031 28.016 -0.713 1 98.12 90 TYR A C 1
ATOM 722 O O . TYR A 1 90 ? -12.422 28.078 0.355 1 98.12 90 TYR A O 1
ATOM 730 N N . TYR A 1 91 ? -13.445 29.031 -1.23 1 97.31 91 TYR A N 1
ATOM 731 C CA . TYR A 1 91 ? -13.391 30.344 -0.6 1 97.31 91 TYR A CA 1
ATOM 732 C C . TYR A 1 91 ? -14.586 31.188 -1 1 97.31 91 TYR A C 1
ATOM 734 O O . TYR A 1 91 ? -15.336 30.828 -1.912 1 97.31 91 TYR A O 1
ATOM 742 N N . CYS A 1 92 ? -14.844 32.219 -0.341 1 96.69 92 CYS A N 1
ATOM 743 C CA . CYS A 1 92 ? -15.984 33.094 -0.602 1 96.69 92 CYS A CA 1
ATOM 744 C C . CYS A 1 92 ? -15.57 34.562 -0.581 1 96.69 92 CYS A C 1
ATOM 746 O O . CYS A 1 92 ? -14.445 34.906 -0.211 1 96.69 92 CYS A O 1
ATOM 748 N N . GLN A 1 93 ? -16.453 35.344 -1.158 1 94.44 93 GLN A N 1
ATOM 749 C CA . GLN A 1 93 ? -16.25 36.781 -1.248 1 94.44 93 GLN A CA 1
ATOM 750 C C . GLN A 1 93 ? -17.562 37.562 -1.138 1 94.44 93 GLN A C 1
ATOM 752 O O . GLN A 1 93 ? -18.609 37.062 -1.562 1 94.44 93 GLN A O 1
ATOM 757 N N . GLY A 1 94 ? -17.469 38.688 -0.537 1 92.62 94 GLY A N 1
ATOM 758 C CA . GLY A 1 94 ? -18.625 39.562 -0.493 1 92.62 94 GLY A CA 1
ATOM 759 C C . GLY A 1 94 ? -18.719 40.469 -1.703 1 92.62 94 GLY A C 1
ATOM 760 O O . GLY A 1 94 ? -17.703 40.969 -2.205 1 92.62 94 GLY A O 1
ATOM 761 N N . ILE A 1 95 ? -19.984 40.594 -2.123 1 90.75 95 ILE A N 1
ATOM 762 C CA . ILE A 1 95 ? -20.219 41.531 -3.229 1 90.75 95 ILE A CA 1
ATOM 763 C C . ILE A 1 95 ? -21.375 42.438 -2.893 1 90.75 95 ILE A C 1
ATOM 765 O O . ILE A 1 95 ? -22.359 42.031 -2.285 1 90.75 95 ILE A O 1
ATOM 769 N N . ARG A 1 96 ? -21.203 43.656 -3.133 1 87 96 ARG A N 1
ATOM 770 C CA . ARG A 1 96 ? -22.266 44.625 -2.982 1 87 96 ARG A CA 1
ATOM 771 C C . ARG A 1 96 ? -22.391 45.5 -4.227 1 87 96 ARG A C 1
ATOM 773 O O . ARG A 1 96 ? -21.391 46.031 -4.73 1 87 96 ARG A O 1
ATOM 780 N N . LYS A 1 97 ? -23.484 45.344 -4.883 1 81.19 97 LYS A N 1
ATOM 781 C CA . LYS A 1 97 ? -23.703 46.125 -6.098 1 81.19 97 LYS A CA 1
ATOM 782 C C . LYS A 1 97 ? -24.656 47.281 -5.844 1 81.19 97 LYS A C 1
ATOM 784 O O . LYS A 1 97 ? -25.703 47.125 -5.227 1 81.19 97 LYS A O 1
ATOM 789 N N . THR A 1 98 ? -24.234 48.5 -6.078 1 76.25 98 THR A N 1
ATOM 790 C CA . THR A 1 98 ? -25.141 49.625 -6.18 1 76.25 98 THR A CA 1
ATOM 791 C C . THR A 1 98 ? -25.359 50.031 -7.637 1 76.25 98 THR A C 1
ATOM 793 O O . THR A 1 98 ? -24.828 49.375 -8.547 1 76.25 98 THR A O 1
ATOM 796 N N . TRP A 1 99 ? -26.266 50.938 -7.988 1 82.62 99 TRP A N 1
ATOM 797 C CA . TRP A 1 99 ? -26.578 51.406 -9.336 1 82.62 99 TRP A CA 1
ATOM 798 C C . TRP A 1 99 ? -25.328 51.969 -10.016 1 82.62 99 TRP A C 1
ATOM 800 O O . TRP A 1 99 ? -25.234 52 -11.25 1 82.62 99 TRP A O 1
ATOM 810 N N . ILE A 1 100 ? -24.156 52.344 -9.219 1 82.44 100 ILE A N 1
ATOM 811 C CA . ILE A 1 100 ? -23.047 53.062 -9.836 1 82.44 100 ILE A CA 1
ATOM 812 C C . ILE A 1 100 ? -21.75 52.25 -9.695 1 82.44 100 ILE A C 1
ATOM 814 O O . ILE A 1 100 ? -20.797 52.438 -10.445 1 82.44 100 ILE A O 1
ATOM 818 N N . TYR A 1 101 ? -21.672 51.438 -8.523 1 80.69 101 TYR A N 1
ATOM 819 C CA . TYR A 1 101 ? -20.391 50.75 -8.383 1 80.69 101 TYR A CA 1
ATOM 820 C C . TYR A 1 101 ? -20.578 49.344 -7.809 1 80.69 101 TYR A C 1
ATOM 822 O O . TYR A 1 101 ? -21.625 49.062 -7.207 1 80.69 101 TYR A O 1
ATOM 830 N N . GLN A 1 102 ? -19.703 48.5 -8.188 1 86.06 102 GLN A N 1
ATOM 831 C CA . GLN A 1 102 ? -19.594 47.156 -7.605 1 86.06 102 GLN A CA 1
ATOM 832 C C . GLN A 1 102 ? -18.391 47.062 -6.676 1 86.06 102 GLN A C 1
ATOM 834 O O . GLN A 1 102 ? -17.297 47.5 -7.023 1 86.06 102 GLN A O 1
ATOM 839 N N . GLN A 1 103 ? -18.719 46.75 -5.387 1 86.25 103 GLN A N 1
ATOM 840 C CA . GLN A 1 103 ? -17.656 46.531 -4.422 1 86.25 103 GLN A CA 1
ATOM 841 C C . GLN A 1 103 ? -17.531 45.062 -4.051 1 86.25 103 GLN A C 1
ATOM 843 O O . GLN A 1 103 ? -18.547 44.375 -3.885 1 86.25 103 GLN A O 1
ATOM 848 N N . ARG A 1 104 ? -16.281 44.625 -3.936 1 89.69 104 ARG A N 1
ATOM 849 C CA . ARG A 1 104 ? -16.016 43.281 -3.525 1 89.69 104 ARG A CA 1
ATOM 850 C C . ARG A 1 104 ? -15.055 43.219 -2.334 1 89.69 104 ARG A C 1
ATOM 852 O O . ARG A 1 104 ? -14.117 44.031 -2.256 1 89.69 104 ARG A O 1
ATOM 859 N N . THR A 1 105 ? -15.359 42.375 -1.384 1 90.56 105 THR A N 1
ATOM 860 C CA . THR A 1 105 ? -14.391 42.125 -0.323 1 90.56 105 THR A CA 1
ATOM 861 C C . THR A 1 105 ? -13.242 41.281 -0.835 1 90.56 105 THR A C 1
ATOM 863 O O . THR A 1 105 ? -13.375 40.594 -1.855 1 90.56 105 THR A O 1
ATOM 866 N N . PRO A 1 106 ? -12.109 41.375 -0.15 1 91.75 106 PRO A N 1
ATOM 867 C CA . PRO A 1 106 ? -11.109 40.375 -0.46 1 91.75 106 PRO A CA 1
ATOM 868 C C . PRO A 1 106 ? -11.625 38.938 -0.252 1 91.75 106 PRO A C 1
ATOM 870 O O . PRO A 1 106 ? -12.531 38.719 0.553 1 91.75 106 PRO A O 1
ATOM 873 N N . GLN A 1 107 ? -11.047 38 -0.935 1 93.25 107 GLN A N 1
ATOM 874 C CA . GLN A 1 107 ? -11.43 36.625 -0.806 1 93.25 107 GLN A CA 1
ATOM 875 C C . GLN A 1 107 ? -11.031 36.062 0.559 1 93.25 107 GLN A C 1
ATOM 877 O O . GLN A 1 107 ? -10.008 36.469 1.122 1 93.25 107 GLN A O 1
ATOM 882 N N . SER A 1 108 ? -11.828 35.188 0.987 1 95.81 108 SER A N 1
ATOM 883 C CA . SER A 1 108 ? -11.508 34.5 2.24 1 95.81 108 SER A CA 1
ATOM 884 C C . SER A 1 108 ? -10.32 33.562 2.074 1 95.81 108 SER A C 1
ATOM 886 O O . SER A 1 108 ? -9.93 33.25 0.951 1 95.81 108 SER A O 1
ATOM 888 N N . LEU A 1 109 ? -9.75 33.219 3.305 1 95.5 109 LEU A N 1
ATOM 889 C CA . LEU A 1 109 ? -8.836 32.094 3.258 1 95.5 109 LEU A CA 1
ATOM 890 C C . LEU A 1 109 ? -9.555 30.844 2.791 1 95.5 109 LEU A C 1
ATOM 892 O O . LEU A 1 109 ? -10.727 30.641 3.104 1 95.5 109 LEU A O 1
ATOM 896 N N . PRO A 1 110 ? -8.883 30 2.066 1 96.81 110 PRO A N 1
ATOM 897 C CA . PRO A 1 110 ? -9.539 28.812 1.522 1 96.81 110 PRO A CA 1
ATOM 898 C C . PRO A 1 110 ? -9.797 27.734 2.584 1 96.81 110 PRO A C 1
ATOM 900 O O . PRO A 1 110 ? -9.039 27.641 3.557 1 96.81 110 PRO A O 1
ATOM 903 N N . VAL A 1 111 ? -10.891 27.047 2.385 1 97.25 111 VAL A N 1
ATOM 904 C CA . VAL A 1 111 ? -11.18 25.828 3.131 1 97.25 111 VAL A CA 1
ATOM 905 C C . VAL A 1 111 ? -11.008 24.609 2.221 1 97.25 111 VAL A C 1
ATOM 907 O O . VAL A 1 111 ? -11.742 24.453 1.242 1 97.25 111 VAL A O 1
ATOM 910 N N . GLU A 1 112 ? -10.062 23.828 2.566 1 96.81 112 GLU A N 1
ATOM 911 C CA . GLU A 1 112 ? -9.797 22.656 1.721 1 96.81 112 GLU A CA 1
ATOM 912 C C . GLU A 1 112 ? -10.711 21.5 2.092 1 96.81 112 GLU A C 1
ATOM 914 O O . GLU A 1 112 ? -10.781 21.109 3.26 1 96.81 112 GLU A O 1
ATOM 919 N N . ILE A 1 113 ? -11.383 20.984 1.093 1 97.94 113 ILE A N 1
ATOM 920 C CA . ILE A 1 113 ? -12.258 19.828 1.271 1 97.94 113 ILE A CA 1
ATOM 921 C C . ILE A 1 113 ? -11.766 18.672 0.414 1 97.94 113 ILE A C 1
ATOM 923 O O . ILE A 1 113 ? -11.492 18.844 -0.778 1 97.94 113 ILE A O 1
ATOM 927 N N . LYS A 1 114 ? -11.609 17.516 1.009 1 96.88 114 LYS A N 1
ATOM 928 C CA . LYS A 1 114 ? -11.242 16.297 0.3 1 96.88 114 LYS A CA 1
ATOM 929 C C . LYS A 1 114 ? -12.375 15.266 0.344 1 96.88 114 LYS A C 1
ATOM 931 O O . LYS A 1 114 ? -12.859 14.914 1.422 1 96.88 114 LYS A O 1
ATOM 936 N N . VAL A 1 115 ? -12.82 14.883 -0.797 1 97.75 115 VAL A N 1
ATOM 937 C CA . VAL A 1 115 ? -13.859 13.875 -0.915 1 97.75 115 VAL A CA 1
ATOM 938 C C . VAL A 1 115 ? -13.25 12.562 -1.403 1 97.75 115 VAL A C 1
ATOM 940 O O . VAL A 1 115 ? -12.688 12.5 -2.498 1 97.75 115 VAL A O 1
ATOM 943 N N . ASP A 1 116 ? -13.461 11.531 -0.618 1 96.5 116 ASP A N 1
ATOM 944 C CA . ASP A 1 116 ? -12.805 10.25 -0.847 1 96.5 116 ASP A CA 1
ATOM 945 C C . ASP A 1 116 ? -13.812 9.18 -1.251 1 96.5 116 ASP A C 1
ATOM 947 O O . ASP A 1 116 ? -14.859 9.039 -0.616 1 96.5 116 ASP A O 1
ATOM 951 N N . GLY A 1 117 ? -13.461 8.484 -2.281 1 96.56 117 GLY A N 1
ATOM 952 C CA . GLY A 1 117 ? -14.344 7.414 -2.73 1 96.56 117 GLY A CA 1
ATOM 953 C C . GLY A 1 117 ? -14.078 6.09 -2.033 1 96.56 117 GLY A C 1
ATOM 954 O O . GLY A 1 117 ? -14.805 5.117 -2.248 1 96.56 117 GLY A O 1
ATOM 955 N N . GLY A 1 118 ? -13.125 6.023 -1.215 1 95.38 118 GLY A N 1
ATOM 956 C CA . GLY A 1 118 ? -12.711 4.793 -0.558 1 95.38 118 GLY A CA 1
ATOM 957 C C . GLY A 1 118 ? -13.625 4.398 0.59 1 95.38 118 GLY A C 1
ATOM 958 O O . GLY A 1 118 ? -14.758 4.883 0.686 1 95.38 118 GLY A O 1
ATOM 959 N N . TRP A 1 119 ? -13.086 3.471 1.423 1 95.69 119 TRP A N 1
ATOM 960 C CA . TRP A 1 119 ? -13.938 2.891 2.459 1 95.69 119 TRP A CA 1
ATOM 961 C C . TRP A 1 119 ? -13.383 3.184 3.848 1 95.69 119 TRP A C 1
ATOM 963 O O . TRP A 1 119 ? -14.062 2.986 4.852 1 95.69 119 TRP A O 1
ATOM 973 N N . ALA A 1 120 ? -12.156 3.613 3.814 1 97.12 120 ALA A N 1
ATOM 974 C CA . ALA A 1 120 ? -11.555 3.941 5.105 1 97.12 120 ALA A CA 1
ATOM 975 C C . ALA A 1 120 ? -10.688 5.191 5.004 1 97.12 120 ALA A C 1
ATOM 977 O O . ALA A 1 120 ? -10.008 5.406 3.994 1 97.12 120 ALA A O 1
ATOM 978 N N . ILE A 1 121 ? -10.703 5.984 6.035 1 97.81 121 ILE A N 1
ATOM 979 C CA . ILE A 1 121 ? -9.859 7.168 6.172 1 97.81 121 ILE A CA 1
ATOM 980 C C . ILE A 1 121 ? -9.195 7.168 7.547 1 97.81 121 ILE A C 1
ATOM 982 O O . ILE A 1 121 ? -9.867 7.031 8.57 1 97.81 121 ILE A O 1
ATOM 986 N N . LEU A 1 122 ? -7.934 7.273 7.562 1 98.12 122 LEU A N 1
ATOM 987 C CA . LEU A 1 122 ? -7.246 7.477 8.828 1 98.12 122 LEU A CA 1
ATOM 988 C C . LEU A 1 122 ? -7.086 8.961 9.133 1 98.12 122 LEU A C 1
ATOM 990 O O . LEU A 1 122 ? -6.363 9.672 8.422 1 98.12 122 LEU A O 1
ATOM 994 N N . ARG A 1 123 ? -7.738 9.359 10.172 1 97.19 123 ARG A N 1
ATOM 995 C CA . ARG A 1 123 ? -7.648 10.75 10.594 1 97.19 123 ARG A CA 1
ATOM 996 C C . ARG A 1 123 ? -6.488 10.953 11.562 1 97.19 123 ARG A C 1
ATOM 998 O O . ARG A 1 123 ? -6.398 10.281 12.586 1 97.19 123 ARG A O 1
ATOM 1005 N N . ALA A 1 124 ? -5.598 11.82 11.133 1 95.81 124 ALA A N 1
ATOM 1006 C CA . ALA A 1 124 ? -4.43 12.172 11.93 1 95.81 124 ALA A CA 1
ATOM 1007 C C . ALA A 1 124 ? -4.324 13.688 12.109 1 95.81 124 ALA A C 1
ATOM 1009 O O . ALA A 1 124 ? -4.965 14.445 11.383 1 95.81 124 ALA A O 1
ATOM 1010 N N . PRO A 1 125 ? -3.566 14.094 13.133 1 94.12 125 PRO A N 1
ATOM 1011 C CA . PRO A 1 125 ? -3.4 15.539 13.312 1 94.12 125 PRO A CA 1
ATOM 1012 C C . PRO A 1 125 ? -2.768 16.219 12.102 1 94.12 125 PRO A C 1
ATOM 1014 O O . PRO A 1 125 ? -1.86 15.656 11.484 1 94.12 125 PRO A O 1
ATOM 1017 N N . SER A 1 126 ? -3.268 17.391 11.773 1 89.94 126 SER A N 1
ATOM 1018 C CA . SER A 1 126 ? -2.766 18.125 10.617 1 89.94 126 SER A CA 1
ATOM 1019 C C . SER A 1 126 ? -1.491 18.891 10.961 1 89.94 126 SER A C 1
ATOM 1021 O O . SER A 1 126 ? -0.663 19.141 10.086 1 89.94 126 SER A O 1
ATOM 1023 N N . LEU A 1 127 ? -1.399 19.266 12.18 1 92.88 127 LEU A N 1
ATOM 1024 C CA . LEU A 1 127 ? -0.216 19.984 12.648 1 92.88 127 LEU A CA 1
ATOM 1025 C C . LEU A 1 127 ? 0.823 19 13.195 1 92.88 127 LEU A C 1
ATOM 1027 O O . LEU A 1 127 ? 0.472 17.938 13.711 1 92.88 127 LEU A O 1
ATOM 1031 N N . PRO A 1 128 ? 2.049 19.375 13.117 1 95.81 128 PRO A N 1
ATOM 1032 C CA . PRO A 1 128 ? 3.084 18.5 13.688 1 95.81 128 PRO A CA 1
ATOM 1033 C C . PRO A 1 128 ? 2.896 18.25 15.18 1 95.81 128 PRO A C 1
ATOM 1035 O O . PRO A 1 128 ? 2.473 19.156 15.906 1 95.81 128 PRO A O 1
ATOM 1038 N N . MET A 1 129 ? 3.258 17.062 15.531 1 97.38 129 MET A N 1
ATOM 1039 C CA . MET A 1 129 ? 3.25 16.703 16.953 1 97.38 129 MET A CA 1
ATOM 1040 C C . MET A 1 129 ? 4.59 17.031 17.594 1 97.38 129 MET A C 1
ATOM 1042 O O . MET A 1 129 ? 5.574 17.297 16.906 1 97.38 129 MET A O 1
ATOM 1046 N N . LEU A 1 130 ? 4.543 17.109 18.969 1 96.5 130 LEU A N 1
ATOM 1047 C CA . LEU A 1 130 ? 5.781 17.344 19.703 1 96.5 130 LEU A CA 1
ATOM 1048 C C . LEU A 1 130 ? 6.188 16.094 20.484 1 96.5 130 LEU A C 1
ATOM 1050 O O . LEU A 1 130 ? 5.328 15.336 20.938 1 96.5 130 LEU A O 1
ATOM 1054 N N . VAL A 1 131 ? 7.523 16 20.609 1 94.88 131 VAL A N 1
ATOM 1055 C CA . VAL A 1 131 ? 8.047 14.914 21.422 1 94.88 131 VAL A CA 1
ATOM 1056 C C . VAL A 1 131 ? 7.359 14.914 22.797 1 94.88 131 VAL A C 1
ATOM 1058 O O . VAL A 1 131 ? 7.16 15.969 23.391 1 94.88 131 VAL A O 1
ATOM 1061 N N . GLY A 1 132 ? 6.977 13.719 23.25 1 94.62 132 GLY A N 1
ATOM 1062 C CA . GLY A 1 132 ? 6.352 13.57 24.562 1 94.62 132 GLY A CA 1
ATOM 1063 C C . GLY A 1 132 ? 4.836 13.617 24.5 1 94.62 132 GLY A C 1
ATOM 1064 O O . GLY A 1 132 ? 4.164 13.188 25.438 1 94.62 132 GLY A O 1
ATOM 1065 N N . GLU A 1 133 ? 4.293 14.078 23.422 1 96.12 133 GLU A N 1
ATOM 1066 C CA . GLU A 1 133 ? 2.844 14.203 23.281 1 96.12 133 GLU A CA 1
ATOM 1067 C C . GLU A 1 133 ? 2.205 12.867 22.938 1 96.12 133 GLU A C 1
ATOM 1069 O O . GLU A 1 133 ? 2.904 11.891 22.641 1 96.12 133 GLU A O 1
ATOM 1074 N N . THR A 1 134 ? 0.917 12.891 23.125 1 97.5 134 THR A N 1
ATOM 1075 C CA . THR A 1 134 ? 0.103 11.758 22.688 1 97.5 134 THR A CA 1
ATOM 1076 C C . THR A 1 134 ? -0.658 12.086 21.406 1 97.5 134 THR A C 1
ATOM 1078 O O . THR A 1 134 ? -1.325 13.117 21.328 1 97.5 134 THR A O 1
ATOM 1081 N N . MET A 1 135 ? -0.421 11.273 20.484 1 97.69 135 MET A N 1
ATOM 1082 C CA . MET A 1 135 ? -1.134 11.445 19.234 1 97.69 135 MET A CA 1
ATOM 1083 C C . MET A 1 135 ? -2.412 10.617 19.203 1 97.69 135 MET A C 1
ATOM 1085 O O . MET A 1 135 ? -2.383 9.414 19.484 1 97.69 135 MET A O 1
ATOM 1089 N N . THR A 1 136 ? -3.473 11.25 18.906 1 97.69 136 THR A N 1
ATOM 1090 C CA . THR A 1 136 ? -4.75 10.562 18.75 1 97.69 136 THR A CA 1
ATOM 1091 C C . THR A 1 136 ? -5.145 10.469 17.281 1 97.69 136 THR A C 1
ATOM 1093 O O . THR A 1 136 ? -5.121 11.477 16.562 1 97.69 136 THR A O 1
ATOM 1096 N N . LEU A 1 137 ? -5.441 9.305 16.844 1 97.88 137 LEU A N 1
ATOM 1097 C CA . LEU A 1 137 ? -5.891 9.039 15.484 1 97.88 137 LEU A CA 1
ATOM 1098 C C . LEU A 1 137 ? -7.254 8.359 15.484 1 97.88 137 LEU A C 1
ATOM 1100 O O . LEU A 1 137 ? -7.707 7.863 16.516 1 97.88 137 LEU A O 1
ATOM 1104 N N . SER A 1 138 ? -7.871 8.352 14.383 1 98.25 138 SER A N 1
ATOM 1105 C CA . SER A 1 138 ? -9.141 7.652 14.25 1 98.25 138 SER A CA 1
ATOM 1106 C C . SER A 1 138 ? -9.25 6.953 12.898 1 98.25 138 SER A C 1
ATOM 1108 O O . SER A 1 138 ? -9.008 7.562 11.859 1 98.25 138 SER A O 1
ATOM 1110 N N . CYS A 1 139 ? -9.562 5.668 12.906 1 98.56 139 CYS A N 1
ATOM 1111 C CA . CYS A 1 139 ? -9.844 4.914 11.688 1 98.56 139 CYS A CA 1
ATOM 1112 C C . CYS A 1 139 ? -11.336 4.949 11.359 1 98.56 139 CYS A C 1
ATOM 1114 O O . CYS A 1 139 ? -12.109 4.16 11.898 1 98.56 139 CYS A O 1
ATOM 1116 N N . ASP A 1 140 ? -11.648 5.824 10.383 1 98.06 140 ASP A N 1
ATOM 1117 C CA . ASP A 1 140 ? -13.047 5.977 9.984 1 98.06 140 ASP A CA 1
ATOM 1118 C C . ASP A 1 140 ? -13.398 5.031 8.836 1 98.06 140 ASP A C 1
ATOM 1120 O O . ASP A 1 140 ? -12.688 4.98 7.832 1 98.06 140 ASP A O 1
ATOM 1124 N N . VAL A 1 141 ? -14.469 4.336 9.023 1 97.56 141 VAL A N 1
ATOM 1125 C CA . VAL A 1 141 ? -14.93 3.436 7.973 1 97.56 141 VAL A CA 1
ATOM 1126 C C . VAL A 1 141 ? -16.266 3.926 7.426 1 97.56 141 VAL A C 1
ATOM 1128 O O . VAL A 1 141 ? -17.125 4.371 8.188 1 97.56 141 VAL A O 1
ATOM 1131 N N . ARG A 1 142 ? -16.328 3.865 6.094 1 95.38 142 ARG A N 1
ATOM 1132 C CA . ARG A 1 142 ? -17.547 4.297 5.422 1 95.38 142 ARG A CA 1
ATOM 1133 C C . ARG A 1 142 ? -18.781 3.643 6.047 1 95.38 142 ARG A C 1
ATOM 1135 O O . ARG A 1 142 ? -18.781 2.439 6.316 1 95.38 142 ARG A O 1
ATOM 1142 N N . ASP A 1 143 ? -19.844 4.391 6.406 1 93.75 143 ASP A N 1
ATOM 1143 C CA . ASP A 1 143 ? -21.125 3.977 6.977 1 93.75 143 ASP A CA 1
ATOM 1144 C C . ASP A 1 143 ? -20.984 3.676 8.469 1 93.75 143 ASP A C 1
ATOM 1146 O O . ASP A 1 143 ? -21.953 3.25 9.117 1 93.75 143 ASP A O 1
ATOM 1150 N N . ASN A 1 144 ? -19.891 3.717 9 1 95.56 144 ASN A N 1
ATOM 1151 C CA . ASN A 1 144 ? -19.594 3.635 10.43 1 95.56 144 ASN A CA 1
ATOM 1152 C C . ASN A 1 144 ? -20.078 2.312 11.023 1 95.56 144 ASN A C 1
ATOM 1154 O O . ASN A 1 144 ? -20.812 2.303 12.016 1 95.56 144 ASN A O 1
ATOM 1158 N N . PRO A 1 145 ? -19.703 1.223 10.438 1 96.69 145 PRO A N 1
ATOM 1159 C CA . PRO A 1 145 ? -20.078 -0.061 11.031 1 96.69 145 PRO A CA 1
ATOM 1160 C C . PRO A 1 145 ? -19.422 -0.316 12.383 1 96.69 145 PRO A C 1
ATOM 1162 O O . PRO A 1 145 ? -18.453 0.357 12.734 1 96.69 145 PRO A O 1
ATOM 1165 N N . ARG A 1 146 ? -20.109 -1.259 13.164 1 96.75 146 ARG A N 1
ATOM 1166 C CA . ARG A 1 146 ? -19.438 -1.706 14.383 1 96.75 146 ARG A CA 1
ATOM 1167 C C . ARG A 1 146 ? -18.219 -2.564 14.055 1 96.75 146 ARG A C 1
ATOM 1169 O O . ARG A 1 146 ? -18.359 -3.664 13.516 1 96.75 146 ARG A O 1
ATOM 1176 N N . LEU A 1 147 ? -17.062 -2.074 14.367 1 98.12 147 LEU A N 1
ATOM 1177 C CA . LEU A 1 147 ? -15.82 -2.738 13.992 1 98.12 147 LEU A CA 1
ATOM 1178 C C . LEU A 1 147 ? -15.469 -3.844 14.977 1 98.12 147 LEU A C 1
ATOM 1180 O O . LEU A 1 147 ? -15.68 -3.689 16.188 1 98.12 147 LEU A O 1
ATOM 1184 N N . THR A 1 148 ? -14.945 -4.93 14.523 1 97.62 148 THR A N 1
ATOM 1185 C CA . THR A 1 148 ? -14.484 -6.016 15.383 1 97.62 148 THR A CA 1
ATOM 1186 C C . THR A 1 148 ? -12.977 -5.914 15.617 1 97.62 148 THR A C 1
ATOM 1188 O O . THR A 1 148 ? -12.469 -6.406 16.625 1 97.62 148 THR A O 1
ATOM 1191 N N . GLU A 1 149 ? -12.352 -5.277 14.625 1 98.06 149 GLU A N 1
ATOM 1192 C CA . GLU A 1 149 ? -10.898 -5.141 14.75 1 98.06 149 GLU A CA 1
ATOM 1193 C C . GLU A 1 149 ? -10.398 -3.92 13.984 1 98.06 149 GLU A C 1
ATOM 1195 O O . GLU A 1 149 ? -10.852 -3.65 12.867 1 98.06 149 GLU A O 1
ATOM 1200 N N . VAL A 1 150 ? -9.477 -3.217 14.609 1 98.69 150 VAL A N 1
ATOM 1201 C CA . VAL A 1 150 ? -8.742 -2.125 13.984 1 98.69 150 VAL A CA 1
ATOM 1202 C C . VAL A 1 150 ? -7.242 -2.289 14.242 1 98.69 150 VAL A C 1
ATOM 1204 O O . VAL A 1 150 ? -6.824 -2.527 15.375 1 98.69 150 VAL A O 1
ATOM 1207 N N . ILE A 1 151 ? -6.477 -2.215 13.188 1 98.62 151 ILE A N 1
ATOM 1208 C CA . ILE A 1 151 ? -5.027 -2.332 13.297 1 98.62 151 ILE A CA 1
ATOM 1209 C C . ILE A 1 151 ? -4.367 -1.054 12.789 1 98.62 151 ILE A C 1
ATOM 1211 O O . ILE A 1 151 ? -4.738 -0.531 11.734 1 98.62 151 ILE A O 1
ATOM 1215 N N . LEU A 1 152 ? -3.457 -0.565 13.539 1 98.75 152 LEU A N 1
ATOM 1216 C CA . LEU A 1 152 ? -2.676 0.595 13.125 1 98.75 152 LEU A CA 1
ATOM 1217 C C . LEU A 1 152 ? -1.281 0.178 12.672 1 98.75 152 LEU A C 1
ATOM 1219 O O . LEU A 1 152 ? -0.618 -0.617 13.344 1 98.75 152 LEU A O 1
ATOM 1223 N N . TYR A 1 153 ? -0.926 0.753 11.57 1 98.5 153 TYR A N 1
ATOM 1224 C CA . TYR A 1 153 ? 0.406 0.492 11.031 1 98.5 153 TYR A CA 1
ATOM 1225 C C . TYR A 1 153 ? 1.244 1.765 11.016 1 98.5 153 TYR A C 1
ATOM 1227 O O . TYR A 1 153 ? 0.736 2.844 10.695 1 98.5 153 TYR A O 1
ATOM 1235 N N . HIS A 1 154 ? 2.479 1.583 11.352 1 98.31 154 HIS A N 1
ATOM 1236 C CA . HIS A 1 154 ? 3.494 2.623 11.25 1 98.31 154 HIS A CA 1
ATOM 1237 C C . HIS A 1 154 ? 4.652 2.172 10.367 1 98.31 154 HIS A C 1
ATOM 1239 O O . HIS A 1 154 ? 5.383 1.242 10.719 1 98.31 154 HIS A O 1
ATOM 1245 N N . ASN A 1 155 ? 4.758 2.877 9.258 1 96.94 155 ASN A N 1
ATOM 1246 C CA . ASN A 1 155 ? 5.789 2.52 8.289 1 96.94 155 ASN A CA 1
ATOM 1247 C C . ASN A 1 155 ? 5.738 1.033 7.945 1 96.94 155 ASN A C 1
ATOM 1249 O O . ASN A 1 155 ? 6.773 0.364 7.918 1 96.94 155 ASN A O 1
ATOM 1253 N N . GLY A 1 156 ? 4.586 0.482 7.867 1 93.19 156 GLY A N 1
ATOM 1254 C CA . GLY A 1 156 ? 4.387 -0.872 7.375 1 93.19 156 GLY A CA 1
ATOM 1255 C C . GLY A 1 156 ? 4.309 -1.903 8.484 1 93.19 156 GLY A C 1
ATOM 1256 O O . GLY A 1 156 ? 3.977 -3.064 8.242 1 93.19 156 GLY A O 1
ATOM 1257 N N . VAL A 1 157 ? 4.574 -1.44 9.625 1 97.19 157 VAL A N 1
ATOM 1258 C CA . VAL A 1 157 ? 4.602 -2.373 10.75 1 97.19 157 VAL A CA 1
ATOM 1259 C C . VAL A 1 157 ? 3.389 -2.141 11.648 1 97.19 157 VAL A C 1
ATOM 1261 O O . VAL A 1 157 ? 3.041 -0.998 11.945 1 97.19 157 VAL A O 1
ATOM 1264 N N . GLU A 1 158 ? 2.842 -3.229 12.109 1 98 158 GLU A N 1
ATOM 1265 C CA . GLU A 1 158 ? 1.715 -3.131 13.031 1 98 158 GLU A CA 1
ATOM 1266 C C . GLU A 1 158 ? 2.162 -2.625 14.398 1 98 158 GLU A C 1
ATOM 1268 O O . GLU A 1 158 ? 3.102 -3.164 14.984 1 98 158 GLU A O 1
ATOM 1273 N N . ILE A 1 159 ? 1.415 -1.663 14.969 1 98 159 ILE A N 1
ATOM 1274 C CA . ILE A 1 159 ? 1.872 -1.119 16.25 1 98 159 ILE A CA 1
ATOM 1275 C C . ILE A 1 159 ? 0.723 -1.121 17.25 1 98 159 ILE A C 1
ATOM 1277 O O . ILE A 1 159 ? 0.94 -0.949 18.453 1 98 159 ILE A O 1
ATOM 1281 N N . GLN A 1 160 ? -0.437 -1.308 16.812 1 98.19 160 GLN A N 1
ATOM 1282 C CA . GLN A 1 160 ? -1.601 -1.316 17.688 1 98.19 160 GLN A CA 1
ATOM 1283 C C . GLN A 1 160 ? -2.734 -2.145 17.094 1 98.19 160 GLN A C 1
ATOM 1285 O O . GLN A 1 160 ? -2.959 -2.119 15.883 1 98.19 160 GLN A O 1
ATOM 1290 N N . ARG A 1 161 ? -3.457 -2.896 17.891 1 98 161 ARG A N 1
ATOM 1291 C CA . ARG A 1 161 ? -4.613 -3.705 17.516 1 98 161 ARG A CA 1
ATOM 1292 C C . ARG A 1 161 ? -5.711 -3.619 18.562 1 98 161 ARG A C 1
ATOM 1294 O O . ARG A 1 161 ? -5.457 -3.832 19.75 1 98 161 ARG A O 1
ATOM 1301 N N . GLN A 1 162 ? -6.895 -3.229 18.109 1 98.31 162 GLN A N 1
ATOM 1302 C CA . GLN A 1 162 ? -8.039 -3.102 19 1 98.31 162 GLN A CA 1
ATOM 1303 C C . GLN A 1 162 ? -9.352 -3.074 18.234 1 98.31 162 GLN A C 1
ATOM 1305 O O . GLN A 1 162 ? -9.352 -3.184 17 1 98.31 162 GLN A O 1
ATOM 1310 N N . SER A 1 163 ? -10.453 -2.982 18.922 1 97.44 163 SER A N 1
ATOM 1311 C CA . SER A 1 163 ? -11.75 -2.908 18.25 1 97.44 163 SER A CA 1
ATOM 1312 C C . SER A 1 163 ? -12.195 -1.462 18.062 1 97.44 163 SER A C 1
ATOM 1314 O O . SER A 1 163 ? -12.859 -1.132 17.078 1 97.44 163 SER A O 1
ATOM 1316 N N . ASP A 1 164 ? -11.695 -0.614 18.969 1 97.69 164 ASP A N 1
ATOM 1317 C CA . ASP A 1 164 ? -12.07 0.796 18.938 1 97.69 164 ASP A CA 1
ATOM 1318 C C . ASP A 1 164 ? -11.391 1.522 17.781 1 97.69 164 ASP A C 1
ATOM 1320 O O . ASP A 1 164 ? -10.188 1.364 17.562 1 97.69 164 ASP A O 1
ATOM 1324 N N . PRO A 1 165 ? -12.195 2.301 17.031 1 98.19 165 PRO A N 1
ATOM 1325 C CA . PRO A 1 165 ? -11.609 3.041 15.914 1 98.19 165 PRO A CA 1
ATOM 1326 C C . PRO A 1 165 ? -10.672 4.156 16.375 1 98.19 165 PRO A C 1
ATOM 1328 O O . PRO A 1 165 ? -9.891 4.68 15.578 1 98.19 165 PRO A O 1
ATOM 1331 N N . LYS A 1 166 ? -10.867 4.613 17.609 1 98.06 166 LYS A N 1
ATOM 1332 C CA . LYS A 1 166 ? -9.969 5.625 18.156 1 98.06 166 LYS A CA 1
ATOM 1333 C C . LYS A 1 166 ? -8.641 5.004 18.594 1 98.06 166 LYS A C 1
ATOM 1335 O O . LYS A 1 166 ? -8.617 4.059 19.375 1 98.06 166 LYS A O 1
ATOM 1340 N N . LEU A 1 167 ? -7.582 5.559 18.078 1 98.12 167 LEU A N 1
ATOM 1341 C CA . LEU A 1 167 ? -6.234 5.039 18.297 1 98.12 167 LEU A CA 1
ATOM 1342 C C . LEU A 1 167 ? -5.355 6.082 18.984 1 98.12 167 LEU A C 1
ATOM 1344 O O . LEU A 1 167 ? -5.566 7.285 18.812 1 98.12 167 LEU A O 1
ATOM 1348 N N . ARG A 1 168 ? -4.453 5.598 19.797 1 97.81 168 ARG A N 1
ATOM 1349 C CA . ARG A 1 168 ? -3.588 6.531 20.5 1 97.81 168 ARG A CA 1
ATOM 1350 C C . ARG A 1 168 ? -2.141 6.047 20.5 1 97.81 168 ARG A C 1
ATOM 1352 O O . ARG A 1 168 ? -1.868 4.879 20.781 1 97.81 168 ARG A O 1
ATOM 1359 N N . VAL A 1 169 ? -1.279 6.879 20.172 1 97.62 169 VAL A N 1
ATOM 1360 C CA . VAL A 1 169 ? 0.158 6.664 20.297 1 97.62 169 VAL A CA 1
ATOM 1361 C C . VAL A 1 169 ? 0.74 7.641 21.312 1 97.62 169 VAL A C 1
ATOM 1363 O O . VAL A 1 169 ? 0.756 8.852 21.078 1 97.62 169 VAL A O 1
ATOM 1366 N N . THR A 1 170 ? 1.191 7.141 22.359 1 97.44 170 THR A N 1
ATOM 1367 C CA . THR A 1 170 ? 1.6 7.996 23.469 1 97.44 170 THR A CA 1
ATOM 1368 C C . THR A 1 170 ? 3.117 8.156 23.5 1 97.44 170 THR A C 1
ATOM 1370 O O . THR A 1 170 ? 3.842 7.363 22.891 1 97.44 170 THR A O 1
ATOM 1373 N N . ASN A 1 171 ? 3.559 9.141 24.203 1 97 171 ASN A N 1
ATOM 1374 C CA . ASN A 1 171 ? 4.973 9.406 24.438 1 97 171 ASN A CA 1
ATOM 1375 C C . ASN A 1 171 ? 5.766 9.414 23.125 1 97 171 ASN A C 1
ATOM 1377 O O . ASN A 1 171 ? 6.758 8.703 23 1 97 171 ASN A O 1
ATOM 1381 N N . LEU A 1 172 ? 5.383 10.312 22.297 1 97.69 172 LEU A N 1
ATOM 1382 C CA . LEU A 1 172 ? 5.992 10.422 20.984 1 97.69 172 LEU A CA 1
ATOM 1383 C C . LEU A 1 172 ? 7.473 10.766 21.094 1 97.69 172 LEU A C 1
ATOM 1385 O O . LEU A 1 172 ? 7.867 11.555 21.953 1 97.69 172 LEU A O 1
ATOM 1389 N N . THR A 1 173 ? 8.289 10.125 20.234 1 97 173 THR A N 1
ATOM 1390 C CA . THR A 1 173 ? 9.711 10.414 20.109 1 97 173 THR A CA 1
ATOM 1391 C C . THR A 1 173 ? 10.055 10.773 18.656 1 97 173 THR A C 1
ATOM 1393 O O . THR A 1 173 ? 9.188 10.758 17.781 1 97 173 THR A O 1
ATOM 1396 N N . LEU A 1 174 ? 11.25 11.109 18.422 1 95.75 174 LEU A N 1
ATOM 1397 C CA . LEU A 1 174 ? 11.695 11.477 17.078 1 95.75 174 LEU A CA 1
ATOM 1398 C C . LEU A 1 174 ? 11.781 10.25 16.172 1 95.75 174 LEU A C 1
ATOM 1400 O O . LEU A 1 174 ? 12.125 10.359 15 1 95.75 174 LEU A O 1
ATOM 1404 N N . ARG A 1 175 ? 11.375 9.117 16.594 1 96 175 ARG A N 1
ATOM 1405 C CA . ARG A 1 175 ? 11.312 7.891 15.805 1 96 175 ARG A CA 1
ATOM 1406 C C . ARG A 1 175 ? 9.906 7.648 15.281 1 96 175 ARG A C 1
ATOM 1408 O O . ARG A 1 175 ? 9.695 6.781 14.43 1 96 175 ARG A O 1
ATOM 1415 N N . HIS A 1 176 ? 9.047 8.484 15.711 1 97.38 176 HIS A N 1
ATOM 1416 C CA . HIS A 1 176 ? 7.641 8.195 15.43 1 97.38 176 HIS A CA 1
ATOM 1417 C C . HIS A 1 176 ? 7.195 8.867 14.133 1 97.38 176 HIS A C 1
ATOM 1419 O O . HIS A 1 176 ? 6.168 8.492 13.555 1 97.38 176 HIS A O 1
ATOM 1425 N N . PRO A 1 177 ? 7.832 9.891 13.664 1 96.81 177 PRO A N 1
ATOM 1426 C CA . PRO A 1 177 ? 7.445 10.414 12.359 1 96.81 177 PRO A CA 1
ATOM 1427 C C . PRO A 1 177 ? 7.406 9.336 11.273 1 96.81 177 PRO A C 1
ATOM 1429 O O . PRO A 1 177 ? 8.148 8.352 11.352 1 96.81 177 PRO A O 1
ATOM 1432 N N . GLY A 1 178 ? 6.547 9.539 10.336 1 97.56 178 GLY A N 1
ATOM 1433 C CA . GLY A 1 178 ? 6.48 8.586 9.242 1 97.56 178 GLY A CA 1
ATOM 1434 C C . GLY A 1 178 ? 5.078 8.391 8.703 1 97.56 178 GLY A C 1
ATOM 1435 O O . GLY A 1 178 ? 4.215 9.258 8.867 1 97.56 178 GLY A O 1
ATOM 1436 N N . SER A 1 179 ? 4.914 7.301 8.07 1 97.81 179 SER A N 1
ATOM 1437 C CA . SER A 1 179 ? 3.658 6.965 7.406 1 97.81 179 SER A CA 1
ATOM 1438 C C . SER A 1 179 ? 2.783 6.086 8.297 1 97.81 179 SER A C 1
ATOM 1440 O O . SER A 1 179 ? 3.256 5.098 8.859 1 97.81 179 SER A O 1
ATOM 1442 N N . TYR A 1 180 ? 1.492 6.457 8.391 1 98.38 180 TYR A N 1
ATOM 1443 C CA . TYR A 1 180 ? 0.535 5.699 9.188 1 98.38 180 TYR A CA 1
ATOM 1444 C C . TYR A 1 180 ? -0.67 5.293 8.352 1 98.38 180 TYR A C 1
ATOM 1446 O O . TYR A 1 180 ? -1.125 6.055 7.496 1 98.38 180 TYR A O 1
ATOM 1454 N N . TRP A 1 181 ? -1.201 4.109 8.57 1 98.12 181 TRP A N 1
ATOM 1455 C CA . TRP A 1 181 ? -2.463 3.666 7.988 1 98.12 181 TRP A CA 1
ATOM 1456 C C . TRP A 1 181 ? -3.135 2.623 8.875 1 98.12 181 TRP A C 1
ATOM 1458 O O . TRP A 1 181 ? -2.523 2.115 9.82 1 98.12 181 TRP A O 1
ATOM 1468 N N . CYS A 1 182 ? -4.434 2.363 8.609 1 98.56 182 CYS A N 1
ATOM 1469 C CA . CYS A 1 182 ? -5.18 1.446 9.461 1 98.56 182 CYS A CA 1
ATOM 1470 C C . CYS A 1 182 ? -5.934 0.416 8.633 1 98.56 182 CYS A C 1
ATOM 1472 O O . CYS A 1 182 ? -6.18 0.629 7.445 1 98.56 182 CYS A O 1
ATOM 1474 N N . ARG A 1 183 ? -6.148 -0.664 9.18 1 97.88 183 ARG A N 1
ATOM 1475 C CA . ARG A 1 183 ? -7.043 -1.691 8.656 1 97.88 183 ARG A CA 1
ATOM 1476 C C . ARG A 1 183 ? -8.211 -1.943 9.602 1 97.88 183 ARG A C 1
ATOM 1478 O O . ARG A 1 183 ? -8 -2.15 10.805 1 97.88 183 ARG A O 1
ATOM 1485 N N . ALA A 1 184 ? -9.32 -1.923 9.078 1 98.25 184 ALA A N 1
ATOM 1486 C CA . ALA A 1 184 ? -10.516 -2.146 9.883 1 98.25 184 ALA A CA 1
ATOM 1487 C C . ALA A 1 184 ? -11.297 -3.361 9.391 1 98.25 184 ALA A C 1
ATOM 1489 O O . ALA A 1 184 ? -11.398 -3.586 8.18 1 98.25 184 ALA A O 1
ATOM 1490 N N . THR A 1 185 ? -11.805 -4.129 10.289 1 97.81 185 THR A N 1
ATOM 1491 C CA . THR A 1 185 ? -12.562 -5.332 9.984 1 97.81 185 THR A CA 1
ATOM 1492 C C . THR A 1 185 ? -13.906 -5.32 10.711 1 97.81 185 THR A C 1
ATOM 1494 O O . THR A 1 185 ? -14 -4.879 11.859 1 97.81 185 THR A O 1
ATOM 1497 N N . TRP A 1 186 ? -14.938 -5.754 10.008 1 97.81 186 TRP A N 1
ATOM 1498 C CA . TRP A 1 186 ? -16.25 -5.879 10.633 1 97.81 186 TRP A CA 1
ATOM 1499 C C . TRP A 1 186 ? -17.062 -7 9.977 1 97.81 186 TRP A C 1
ATOM 1501 O O . TRP A 1 186 ? -16.641 -7.555 8.961 1 97.81 186 TRP A O 1
ATOM 1511 N N . HIS A 1 187 ? -18.109 -7.371 10.672 1 96.19 187 HIS A N 1
ATOM 1512 C CA . HIS A 1 187 ? -19 -8.414 10.172 1 96.19 187 HIS A CA 1
ATOM 1513 C C . HIS A 1 187 ? -20.344 -7.84 9.734 1 96.19 187 HIS A C 1
ATOM 1515 O O . HIS A 1 187 ? -20.922 -7 10.43 1 96.19 187 HIS A O 1
ATOM 1521 N N . LYS A 1 188 ? -20.734 -8.227 8.531 1 93 188 LYS A N 1
ATOM 1522 C CA . LYS A 1 188 ? -22.047 -7.809 8.016 1 93 188 LYS A CA 1
ATOM 1523 C C . LYS A 1 188 ? -22.641 -8.875 7.102 1 93 188 LYS A C 1
ATOM 1525 O O . LYS A 1 188 ? -21.938 -9.414 6.23 1 93 188 LYS A O 1
ATOM 1530 N N . GLN A 1 189 ? -23.922 -9.266 7.281 1 91.12 189 GLN A N 1
ATOM 1531 C CA . GLN A 1 189 ? -24.625 -10.203 6.426 1 91.12 189 GLN A CA 1
ATOM 1532 C C . GLN A 1 189 ? -23.875 -11.531 6.312 1 91.12 189 GLN A C 1
ATOM 1534 O O . GLN A 1 189 ? -23.656 -12.031 5.207 1 91.12 189 GLN A O 1
ATOM 1539 N N . MET A 1 190 ? -23.391 -11.961 7.418 1 92.12 190 MET A N 1
ATOM 1540 C CA . MET A 1 190 ? -22.734 -13.258 7.539 1 92.12 190 MET A CA 1
ATOM 1541 C C . MET A 1 190 ? -21.422 -13.273 6.75 1 92.12 190 MET A C 1
ATOM 1543 O O . MET A 1 190 ? -21.062 -14.297 6.16 1 92.12 190 MET A O 1
ATOM 1547 N N . ALA A 1 191 ? -20.906 -12.133 6.617 1 95.44 191 ALA A N 1
ATOM 1548 C CA . ALA A 1 191 ? -19.625 -12.016 5.934 1 95.44 191 ALA A CA 1
ATOM 1549 C C . ALA A 1 191 ? -18.672 -11.109 6.707 1 95.44 191 ALA A C 1
ATOM 1551 O O . ALA A 1 191 ? -19.109 -10.219 7.441 1 95.44 191 ALA A O 1
ATOM 1552 N N . THR A 1 192 ? -17.453 -11.414 6.5 1 96.5 192 THR A N 1
ATOM 1553 C CA . THR A 1 192 ? -16.406 -10.555 7.055 1 96.5 192 THR A CA 1
ATOM 1554 C C . THR A 1 192 ? -15.922 -9.547 6.012 1 96.5 192 THR A C 1
ATOM 1556 O O . THR A 1 192 ? -15.68 -9.906 4.859 1 96.5 192 THR A O 1
ATOM 1559 N N . HIS A 1 193 ? -15.883 -8.305 6.469 1 96.75 193 HIS A N 1
ATOM 1560 C CA . HIS A 1 193 ? -15.375 -7.23 5.625 1 96.75 193 HIS A CA 1
ATOM 1561 C C . HIS A 1 193 ? -14.133 -6.59 6.23 1 96.75 193 HIS A C 1
ATOM 1563 O O . HIS A 1 193 ? -14.062 -6.402 7.445 1 96.75 193 HIS A O 1
ATOM 1569 N N . SER A 1 194 ? -13.211 -6.316 5.332 1 96.44 194 SER A N 1
ATOM 1570 C CA . SER A 1 194 ? -11.984 -5.652 5.777 1 96.44 194 SER A CA 1
ATOM 1571 C C . SER A 1 194 ? -11.531 -4.605 4.77 1 96.44 194 SER A C 1
ATOM 1573 O O . SER A 1 194 ? -11.625 -4.82 3.559 1 96.44 194 SER A O 1
ATOM 1575 N N . VAL A 1 195 ? -11.047 -3.457 5.332 1 96.31 195 VAL A N 1
ATOM 1576 C CA . VAL A 1 195 ? -10.586 -2.389 4.449 1 96.31 195 VAL A CA 1
ATOM 1577 C C . VAL A 1 195 ? -9.32 -1.752 5.016 1 96.31 195 VAL A C 1
ATOM 1579 O O . VAL A 1 195 ? -9.094 -1.78 6.23 1 96.31 195 VAL A O 1
ATOM 1582 N N . ILE A 1 196 ? -8.523 -1.231 4.121 1 95.06 196 ILE A N 1
ATOM 1583 C CA . ILE A 1 196 ? -7.297 -0.535 4.5 1 95.06 196 ILE A CA 1
ATOM 1584 C C . ILE A 1 196 ? -7.387 0.932 4.086 1 95.06 196 ILE A C 1
ATOM 1586 O O . ILE A 1 196 ? -7.871 1.248 2.998 1 95.06 196 ILE A O 1
ATOM 1590 N N . SER A 1 197 ? -6.902 1.785 4.871 1 96.44 197 SER A N 1
ATOM 1591 C CA . SER A 1 197 ? -6.898 3.207 4.543 1 96.44 197 SER A CA 1
ATOM 1592 C C . SER A 1 197 ? -5.668 3.582 3.723 1 96.44 197 SER A C 1
ATOM 1594 O O . SER A 1 197 ? -4.691 2.828 3.68 1 96.44 197 SER A O 1
ATOM 1596 N N . LEU A 1 198 ? -5.785 4.766 3.1 1 92.81 198 LEU A N 1
ATOM 1597 C CA . LEU A 1 198 ? -4.57 5.355 2.543 1 92.81 198 LEU A CA 1
ATOM 1598 C C . LEU A 1 198 ? -3.625 5.801 3.654 1 92.81 198 LEU A C 1
ATOM 1600 O O . LEU A 1 198 ? -4.059 6.047 4.781 1 92.81 198 LEU A O 1
ATOM 1604 N N . ALA A 1 199 ? -2.406 5.891 3.293 1 94.75 199 ALA A N 1
ATOM 1605 C CA . ALA A 1 199 ? -1.408 6.297 4.277 1 94.75 199 ALA A CA 1
ATOM 1606 C C . ALA A 1 199 ? -1.465 7.805 4.523 1 94.75 199 ALA A C 1
ATOM 1608 O O . ALA A 1 199 ? -1.767 8.578 3.611 1 94.75 199 ALA A O 1
ATOM 1609 N N . THR A 1 200 ? -1.209 8.227 5.727 1 96 200 THR A N 1
ATOM 1610 C CA . THR A 1 200 ? -1.034 9.625 6.102 1 96 200 THR A CA 1
ATOM 1611 C C . THR A 1 200 ? 0.313 9.836 6.785 1 96 200 THR A C 1
ATOM 1613 O O . THR A 1 200 ? 0.794 8.961 7.508 1 96 200 THR A O 1
ATOM 1616 N N . THR A 1 201 ? 0.907 10.961 6.52 1 97 201 THR A N 1
ATOM 1617 C CA . THR A 1 201 ? 2.219 11.25 7.09 1 97 201 THR A CA 1
ATOM 1618 C C . THR A 1 201 ? 2.082 12.062 8.375 1 97 201 THR A C 1
ATOM 1620 O O . THR A 1 201 ? 1.326 13.031 8.422 1 97 201 THR A O 1
ATOM 1623 N N . VAL A 1 202 ? 2.799 11.664 9.32 1 97.5 202 VAL A N 1
ATOM 1624 C CA . VAL A 1 202 ? 2.811 12.375 10.594 1 97.5 202 VAL A CA 1
ATOM 1625 C C . VAL A 1 202 ? 4.223 12.867 10.898 1 97.5 202 VAL A C 1
ATOM 1627 O O . VAL A 1 202 ? 5.199 12.148 10.688 1 97.5 202 VAL A O 1
ATOM 1630 N N . SER A 1 203 ? 4.266 14.086 11.328 1 97.19 203 SER A N 1
ATOM 1631 C CA . SER A 1 203 ? 5.543 14.656 11.742 1 97.19 203 SER A CA 1
ATOM 1632 C C . SER A 1 203 ? 5.586 14.875 13.25 1 97.19 203 SER A C 1
ATOM 1634 O O . SER A 1 203 ? 4.562 15.172 13.867 1 97.19 203 SER A O 1
ATOM 1636 N N . VAL A 1 204 ? 6.777 14.703 13.734 1 97 204 VAL A N 1
ATOM 1637 C CA . VAL A 1 204 ? 7.035 14.953 15.148 1 97 204 VAL A CA 1
ATOM 1638 C C . VAL A 1 204 ? 8.266 15.852 15.297 1 97 204 VAL A C 1
ATOM 1640 O O . VAL A 1 204 ? 9.328 15.547 14.766 1 97 204 VAL A O 1
ATOM 1643 N N . LEU A 1 205 ? 8.031 16.859 16.031 1 96.81 205 LEU A N 1
ATOM 1644 C CA . LEU A 1 205 ? 9.125 17.828 16.203 1 96.81 205 LEU A CA 1
ATOM 1645 C C . LEU A 1 205 ? 9.633 17.812 17.641 1 96.81 205 LEU A C 1
ATOM 1647 O O . LEU A 1 205 ? 8.875 17.547 18.578 1 96.81 205 LEU A O 1
ATOM 1651 N N . ASP A 1 206 ? 10.945 18.109 17.766 1 94.94 206 ASP A N 1
ATOM 1652 C CA . ASP A 1 206 ? 11.477 18.375 19.109 1 94.94 206 ASP A CA 1
ATOM 1653 C C . ASP A 1 206 ? 10.977 19.703 19.656 1 94.94 206 ASP A C 1
ATOM 1655 O O . ASP A 1 206 ? 10.656 20.609 18.891 1 94.94 206 ASP A O 1
ATOM 1659 N N . ILE A 1 207 ? 10.922 19.719 20.906 1 94.38 207 ILE A N 1
ATOM 1660 C CA . ILE A 1 207 ? 10.484 20.969 21.531 1 94.38 207 ILE A CA 1
ATOM 1661 C C . ILE A 1 207 ? 11.555 22.031 21.344 1 94.38 207 ILE A C 1
ATOM 1663 O O . ILE A 1 207 ? 11.25 23.156 20.922 1 94.38 207 ILE A O 1
ATOM 1667 N N . LEU A 1 208 ? 12.742 21.672 21.656 1 95.19 208 LEU A N 1
ATOM 1668 C CA . LEU A 1 208 ? 13.898 22.531 21.5 1 95.19 208 LEU A CA 1
ATOM 1669 C C . LEU A 1 208 ? 14.945 21.875 20.594 1 95.19 208 LEU A C 1
ATOM 1671 O O . LEU A 1 208 ? 15.523 20.859 20.969 1 95.19 208 LEU A O 1
ATOM 1675 N N . THR A 1 209 ? 15.242 22.516 19.531 1 95.25 209 THR A N 1
ATOM 1676 C CA . THR A 1 209 ? 16.219 21.938 18.609 1 95.25 209 THR A CA 1
ATOM 1677 C C . THR A 1 209 ? 17.641 22.109 19.141 1 95.25 209 THR A C 1
ATOM 1679 O O . THR A 1 209 ? 17.891 22.938 20 1 95.25 209 THR A O 1
ATOM 1682 N N . GLU A 1 210 ? 18.469 21.266 18.562 1 95.19 210 GLU A N 1
ATOM 1683 C CA . GLU A 1 210 ? 19.875 21.453 18.875 1 95.19 210 GLU A CA 1
ATOM 1684 C C . GLU A 1 210 ? 20.391 22.781 18.312 1 95.19 210 GLU A C 1
ATOM 1686 O O . GLU A 1 210 ? 20.203 23.078 17.141 1 95.19 210 GLU A O 1
ATOM 1691 N N . PRO A 1 211 ? 20.984 23.5 19.219 1 97.5 211 PRO A N 1
ATOM 1692 C CA . PRO A 1 211 ? 21.469 24.797 18.734 1 97.5 211 PRO A CA 1
ATOM 1693 C C . PRO A 1 211 ? 22.688 24.672 17.844 1 97.5 211 PRO A C 1
ATOM 1695 O O . PRO A 1 211 ? 23.406 23.672 17.906 1 97.5 211 PRO A O 1
ATOM 1698 N N . PHE A 1 212 ? 22.828 25.672 16.984 1 97.5 212 PHE A N 1
ATOM 1699 C CA . PHE A 1 212 ? 24.078 25.781 16.25 1 97.5 212 PHE A CA 1
ATOM 1700 C C . PHE A 1 212 ? 24.656 27.188 16.406 1 97.5 212 PHE A C 1
ATOM 1702 O O . PHE A 1 212 ? 23.922 28.172 16.391 1 97.5 212 PHE A O 1
ATOM 1709 N N . LEU A 1 213 ? 25.969 27.297 16.547 1 98.19 213 LEU A N 1
ATOM 1710 C CA . LEU A 1 213 ? 26.656 28.562 16.797 1 98.19 213 LEU A CA 1
ATOM 1711 C C . LEU A 1 213 ? 27.234 29.141 15.5 1 98.19 213 LEU A C 1
ATOM 1713 O O . LEU A 1 213 ? 27.891 28.422 14.742 1 98.19 213 LEU A O 1
ATOM 1717 N N . GLU A 1 214 ? 26.828 30.328 15.281 1 97.94 214 GLU A N 1
ATOM 1718 C CA . GLU A 1 214 ? 27.422 31.078 14.18 1 97.94 214 GLU A CA 1
ATOM 1719 C C . GLU A 1 214 ? 28.375 32.156 14.695 1 97.94 214 GLU A C 1
ATOM 1721 O O . GLU A 1 214 ? 28.031 32.906 15.602 1 97.94 214 GLU A O 1
ATOM 1726 N N . ILE A 1 215 ? 29.531 32.125 14.133 1 96.81 215 ILE A N 1
ATOM 1727 C CA . ILE A 1 215 ? 30.5 33.156 14.461 1 96.81 215 ILE A CA 1
ATOM 1728 C C . ILE A 1 215 ? 30.531 34.219 13.352 1 96.81 215 ILE A C 1
ATOM 1730 O O . ILE A 1 215 ? 30.766 33.906 12.188 1 96.81 215 ILE A O 1
ATOM 1734 N N . VAL A 1 216 ? 30.25 35.406 13.781 1 95.69 216 VAL A N 1
ATOM 1735 C CA . VAL A 1 216 ? 30.312 36.531 12.859 1 95.69 216 VAL A CA 1
ATOM 1736 C C . VAL A 1 216 ? 31.5 37.406 13.203 1 95.69 216 VAL A C 1
ATOM 1738 O O . VAL A 1 216 ? 31.391 38.312 14.039 1 95.69 216 VAL A O 1
ATOM 1741 N N . PRO A 1 217 ? 32.562 37.281 12.531 1 91.88 217 PRO A N 1
ATOM 1742 C CA . PRO A 1 217 ? 33.781 37.969 12.914 1 91.88 217 PRO A CA 1
ATOM 1743 C C . PRO A 1 217 ? 33.719 39.5 12.68 1 91.88 217 PRO A C 1
ATOM 1745 O O . PRO A 1 217 ? 34.281 40.25 13.445 1 91.88 217 PRO A O 1
ATOM 1748 N N . GLN A 1 218 ? 33.062 39.906 11.555 1 88.81 218 GLN A N 1
ATOM 1749 C CA . GLN A 1 218 ? 33.031 41.312 11.242 1 88.81 218 GLN A CA 1
ATOM 1750 C C . GLN A 1 218 ? 31.594 41.844 11.148 1 88.81 218 GLN A C 1
ATOM 1752 O O . GLN A 1 218 ? 31.016 41.875 10.062 1 88.81 218 GLN A O 1
ATOM 1757 N N . ASP A 1 219 ? 31.062 42.062 12.234 1 88.19 219 ASP A N 1
ATOM 1758 C CA . ASP A 1 219 ? 29.766 42.719 12.297 1 88.19 219 ASP A CA 1
ATOM 1759 C C . ASP A 1 219 ? 29.906 44.25 12.406 1 88.19 219 ASP A C 1
ATOM 1761 O O . ASP A 1 219 ? 30.625 44.75 13.266 1 88.19 219 ASP A O 1
ATOM 1765 N N . PRO A 1 220 ? 29.328 44.938 11.5 1 90.25 220 PRO A N 1
ATOM 1766 C CA . PRO A 1 220 ? 29.5 46.375 11.484 1 90.25 220 PRO A CA 1
ATOM 1767 C C . PRO A 1 220 ? 29.047 47.031 12.781 1 90.25 220 PRO A C 1
ATOM 1769 O O . PRO A 1 220 ? 29.484 48.156 13.094 1 90.25 220 PRO A O 1
ATOM 1772 N N . LEU A 1 221 ? 28.141 46.406 13.492 1 90.88 221 LEU A N 1
ATOM 1773 C CA . LEU A 1 221 ? 27.594 47 14.703 1 90.88 221 LEU A CA 1
ATOM 1774 C C . LEU A 1 221 ? 28.453 46.656 15.914 1 90.88 221 LEU A C 1
ATOM 1776 O O . LEU A 1 221 ? 28.172 47.125 17.031 1 90.88 221 LEU A O 1
ATOM 1780 N N . ILE A 1 222 ? 29.516 45.875 15.719 1 88.31 222 ILE A N 1
ATOM 1781 C CA . ILE A 1 222 ? 30.375 45.438 16.797 1 88.31 222 ILE A CA 1
ATOM 1782 C C . ILE A 1 222 ? 31.781 46 16.594 1 88.31 222 ILE A C 1
ATOM 1784 O O . ILE A 1 222 ? 32.25 46.094 15.453 1 88.31 222 ILE A O 1
ATOM 1788 N N . PRO A 1 223 ? 32.438 46.406 17.688 1 90.06 223 PRO A N 1
ATOM 1789 C CA . PRO A 1 223 ? 33.812 46.938 17.562 1 90.06 223 PRO A CA 1
ATOM 1790 C C . PRO A 1 223 ? 34.75 45.969 16.859 1 90.06 223 PRO A C 1
ATOM 1792 O O . PRO A 1 223 ? 34.531 44.75 16.906 1 90.06 223 PRO A O 1
ATOM 1795 N N . LYS A 1 224 ? 35.75 46.438 16.219 1 87.62 224 LYS A N 1
ATOM 1796 C CA . LYS A 1 224 ? 36.656 45.688 15.367 1 87.62 224 LYS A CA 1
ATOM 1797 C C . LYS A 1 224 ? 37.375 44.594 16.156 1 87.62 224 LYS A C 1
ATOM 1799 O O . LYS A 1 224 ? 37.719 43.562 15.602 1 87.62 224 LYS A O 1
ATOM 1804 N N . GLU A 1 225 ? 37.562 44.844 17.422 1 91 225 GLU A N 1
ATOM 1805 C CA . GLU A 1 225 ? 38.281 43.906 18.25 1 91 225 GLU A CA 1
ATOM 1806 C C . GLU A 1 225 ? 37.375 42.781 18.734 1 91 225 GLU A C 1
ATOM 1808 O O . GLU A 1 225 ? 37.812 41.812 19.359 1 91 225 GLU A O 1
ATOM 1813 N N . HIS A 1 226 ? 36.062 43.031 18.297 1 94.69 226 HIS A N 1
ATOM 1814 C CA . HIS A 1 226 ? 35.094 42.062 18.797 1 94.69 226 HIS A CA 1
ATOM 1815 C C . HIS A 1 226 ? 34.469 41.281 17.656 1 94.69 226 HIS A C 1
ATOM 1817 O O . HIS A 1 226 ? 34.562 41.688 16.5 1 94.69 226 HIS A O 1
ATOM 1823 N N . MET A 1 227 ? 34.031 40.062 17.969 1 95.19 227 MET A N 1
ATOM 1824 C CA . MET A 1 227 ? 33.219 39.25 17.062 1 95.19 227 MET A CA 1
ATOM 1825 C C . MET A 1 227 ? 31.891 38.906 17.688 1 95.19 227 MET A C 1
ATOM 1827 O O . MET A 1 227 ? 31.719 39 18.906 1 95.19 227 MET A O 1
ATOM 1831 N N . LEU A 1 228 ? 30.984 38.625 16.875 1 96.06 228 LEU A N 1
ATOM 1832 C CA . LEU A 1 228 ? 29.641 38.344 17.344 1 96.06 228 LEU A CA 1
ATOM 1833 C C . LEU A 1 228 ? 29.359 36.844 17.312 1 96.06 228 LEU A C 1
ATOM 1835 O O . LEU A 1 228 ? 29.625 36.188 16.297 1 96.06 228 LEU A O 1
ATOM 1839 N N . LEU A 1 229 ? 28.922 36.312 18.438 1 96.81 229 LEU A N 1
ATOM 1840 C CA . LEU A 1 229 ? 28.422 34.938 18.5 1 96.81 229 LEU A CA 1
ATOM 1841 C C . LEU A 1 229 ? 26.891 34.906 18.422 1 96.81 229 LEU A C 1
ATOM 1843 O O . LEU A 1 229 ? 26.219 35.688 19.109 1 96.81 229 LEU A O 1
ATOM 1847 N N . VAL A 1 230 ? 26.438 34.125 17.531 1 97.75 230 VAL A N 1
ATOM 1848 C CA . VAL A 1 230 ? 25 34 17.391 1 97.75 230 VAL A CA 1
ATOM 1849 C C . VAL A 1 230 ? 24.578 32.531 17.609 1 97.75 230 VAL A C 1
ATOM 1851 O O . VAL A 1 230 ? 25.094 31.625 16.953 1 97.75 230 VAL A O 1
ATOM 1854 N N . CYS A 1 231 ? 23.672 32.344 18.531 1 98.12 231 CYS A N 1
ATOM 1855 C CA . CYS A 1 231 ? 23.156 31 18.828 1 98.12 231 CYS A CA 1
ATOM 1856 C C . CYS A 1 231 ? 21.781 30.797 18.219 1 98.12 231 CYS A C 1
ATOM 1858 O O . CYS A 1 231 ? 20.797 31.406 18.672 1 98.12 231 CYS A O 1
ATOM 1860 N N . HIS A 1 232 ? 21.719 29.906 17.203 1 97.56 232 HIS A N 1
ATOM 1861 C CA . HIS A 1 232 ? 20.469 29.641 16.516 1 97.56 232 HIS A CA 1
ATOM 1862 C C . HIS A 1 232 ? 19.766 28.438 17.109 1 97.56 232 HIS A C 1
ATOM 1864 O O . HIS A 1 232 ? 20.359 27.359 17.234 1 97.56 232 HIS A O 1
ATOM 1870 N N . VAL A 1 233 ? 18.578 28.609 17.484 1 95.81 233 VAL A N 1
ATOM 1871 C CA . VAL A 1 233 ? 17.766 27.516 18.016 1 95.81 233 VAL A CA 1
ATOM 1872 C C . VAL A 1 233 ? 16.312 27.703 17.625 1 95.81 233 VAL A C 1
ATOM 1874 O O . VAL A 1 233 ? 15.883 28.828 17.312 1 95.81 233 VAL A O 1
ATOM 1877 N N . GLN A 1 234 ? 15.617 26.641 17.438 1 94.38 234 GLN A N 1
ATOM 1878 C CA . GLN A 1 234 ? 14.18 26.719 17.203 1 94.38 234 GLN A CA 1
ATOM 1879 C C . GLN A 1 234 ? 13.391 26.125 18.375 1 94.38 234 GLN A C 1
ATOM 1881 O O . GLN A 1 234 ? 13.734 25.047 18.859 1 94.38 234 GLN A O 1
ATOM 1886 N N . LEU A 1 235 ? 12.484 26.875 18.891 1 94.44 235 LEU A N 1
ATOM 1887 C CA . LEU A 1 235 ? 11.602 26.422 19.953 1 94.44 235 LEU A CA 1
ATOM 1888 C C . LEU A 1 235 ? 10.211 26.125 19.422 1 94.44 235 LEU A C 1
ATOM 1890 O O . LEU A 1 235 ? 9.531 27.016 18.906 1 94.44 235 LEU A O 1
ATOM 1894 N N . ASN A 1 236 ? 9.852 24.828 19.516 1 93.75 236 ASN A N 1
ATOM 1895 C CA . ASN A 1 236 ? 8.516 24.375 19.141 1 93.75 236 ASN A CA 1
ATOM 1896 C C . ASN A 1 236 ? 7.676 24.047 20.375 1 93.75 236 ASN A C 1
ATOM 1898 O O . ASN A 1 236 ? 7.988 23.109 21.109 1 93.75 236 ASN A O 1
ATOM 1902 N N . ALA A 1 237 ? 6.883 24.906 20.844 1 89.31 237 ALA A N 1
ATOM 1903 C CA . ALA A 1 237 ? 6.086 24.672 22.047 1 89.31 237 ALA A CA 1
ATOM 1904 C C . ALA A 1 237 ? 4.629 25.062 21.828 1 89.31 237 ALA A C 1
ATOM 1906 O O . ALA A 1 237 ? 4.324 25.891 20.953 1 89.31 237 ALA A O 1
ATOM 1907 N N . ARG A 1 238 ? 3.848 24.266 22.578 1 89 238 ARG A N 1
ATOM 1908 C CA . ARG A 1 238 ? 2.43 24.609 22.531 1 89 238 ARG A CA 1
ATOM 1909 C C . ARG A 1 238 ? 2.152 25.891 23.312 1 89 238 ARG A C 1
ATOM 1911 O O . ARG A 1 238 ? 1.303 26.688 22.922 1 89 238 ARG A O 1
ATOM 1918 N N . GLU A 1 239 ? 2.951 26.031 24.344 1 86.25 239 GLU A N 1
ATOM 1919 C CA . GLU A 1 239 ? 2.85 27.219 25.172 1 86.25 239 GLU A CA 1
ATOM 1920 C C . GLU A 1 239 ? 3.459 28.438 24.469 1 86.25 239 GLU A C 1
ATOM 1922 O O . GLU A 1 239 ? 4.48 28.312 23.797 1 86.25 239 GLU A O 1
ATOM 1927 N N . LYS A 1 240 ? 2.723 29.531 24.703 1 84.5 240 LYS A N 1
ATOM 1928 C CA . LYS A 1 240 ? 3.217 30.781 24.125 1 84.5 240 LYS A CA 1
ATOM 1929 C C . LYS A 1 240 ? 4.105 31.531 25.109 1 84.5 240 LYS A C 1
ATOM 1931 O O . LYS A 1 240 ? 4.02 31.312 26.328 1 84.5 240 LYS A O 1
ATOM 1936 N N . ASP A 1 241 ? 5.035 32.312 24.734 1 86.56 241 ASP A N 1
ATOM 1937 C CA . ASP A 1 241 ? 5.82 33.281 25.5 1 86.56 241 ASP A CA 1
ATOM 1938 C C . ASP A 1 241 ? 6.848 32.594 26.391 1 86.56 241 ASP A C 1
ATOM 1940 O O . ASP A 1 241 ? 7.02 32.938 27.562 1 86.56 241 ASP A O 1
ATOM 1944 N N . LEU A 1 242 ? 7.332 31.531 25.969 1 90.06 242 LEU A N 1
ATOM 1945 C CA . LEU A 1 242 ? 8.438 30.891 26.672 1 90.06 242 LEU A CA 1
ATOM 1946 C C . LEU A 1 242 ? 9.75 31.625 26.422 1 90.06 242 LEU A C 1
ATOM 1948 O O . LEU A 1 242 ? 9.969 32.125 25.312 1 90.06 242 LEU A O 1
ATOM 1952 N N . MET A 1 243 ? 10.43 31.75 27.516 1 92.06 243 MET A N 1
ATOM 1953 C CA . MET A 1 243 ? 11.711 32.438 27.391 1 92.06 243 MET A CA 1
ATOM 1954 C C . MET A 1 243 ? 12.852 31.438 27.219 1 92.06 243 MET A C 1
ATOM 1956 O O . MET A 1 243 ? 12.859 30.391 27.844 1 92.06 243 MET A O 1
ATOM 1960 N N . ILE A 1 244 ? 13.711 31.766 26.312 1 95.38 244 ILE A N 1
ATOM 1961 C CA . ILE A 1 244 ? 14.914 30.969 26.109 1 95.38 244 ILE A CA 1
ATOM 1962 C C . ILE A 1 244 ? 16.109 31.672 26.734 1 95.38 244 ILE A C 1
ATOM 1964 O O . ILE A 1 244 ? 16.266 32.875 26.594 1 95.38 244 ILE A O 1
ATOM 1968 N N . ASN A 1 245 ? 16.906 30.922 27.5 1 96.69 245 ASN A N 1
ATOM 1969 C CA . ASN A 1 245 ? 18.156 31.422 28.047 1 96.69 245 ASN A CA 1
ATOM 1970 C C . ASN A 1 245 ? 19.359 30.906 27.266 1 96.69 245 ASN A C 1
ATOM 1972 O O . ASN A 1 245 ? 19.484 29.703 27.031 1 96.69 245 ASN A O 1
ATOM 1976 N N . TYR A 1 246 ? 20.188 31.844 26.953 1 97.75 246 TYR A N 1
ATOM 1977 C CA . TYR A 1 246 ? 21.375 31.469 26.203 1 97.75 246 TYR A CA 1
ATOM 1978 C C . TYR A 1 246 ? 22.625 31.625 27.031 1 97.75 246 TYR A C 1
ATOM 1980 O O . TYR A 1 246 ? 22.75 32.562 27.828 1 97.75 246 TYR A O 1
ATOM 1988 N N . ASN A 1 247 ? 23.516 30.656 26.891 1 97.75 247 ASN A N 1
ATOM 1989 C CA . ASN A 1 247 ? 24.859 30.734 27.422 1 97.75 247 ASN A CA 1
ATOM 1990 C C . ASN A 1 247 ? 25.906 30.5 26.328 1 97.75 247 ASN A C 1
ATOM 1992 O O . ASN A 1 247 ? 25.719 29.656 25.469 1 97.75 247 ASN A O 1
ATOM 1996 N N . PHE A 1 248 ? 26.984 31.25 26.391 1 98 248 PHE A N 1
ATOM 1997 C CA . PHE A 1 248 ? 28.062 31.125 25.422 1 98 248 PHE A CA 1
ATOM 1998 C C . PHE A 1 248 ? 29.359 30.672 26.094 1 98 248 PHE A C 1
ATOM 2000 O O . PHE A 1 248 ? 29.609 31.047 27.25 1 98 248 PHE A O 1
ATOM 2007 N N . TYR A 1 249 ? 30.125 29.906 25.344 1 97.56 249 TYR A N 1
ATOM 2008 C CA . TYR A 1 249 ? 31.328 29.328 25.922 1 97.56 249 TYR A CA 1
ATOM 2009 C C . TYR A 1 249 ? 32.5 29.484 24.969 1 97.56 249 TYR A C 1
ATOM 2011 O O . TYR A 1 249 ? 32.344 29.484 23.75 1 97.56 249 TYR A O 1
ATOM 2019 N N . GLN A 1 250 ? 33.656 29.594 25.594 1 97.12 250 GLN A N 1
ATOM 2020 C CA . GLN A 1 250 ? 34.938 29.516 24.906 1 97.12 250 GLN A CA 1
ATOM 2021 C C . GLN A 1 250 ? 35.844 28.484 25.562 1 97.12 250 GLN A C 1
ATOM 2023 O O . GLN A 1 250 ? 36.156 28.578 26.75 1 97.12 250 GLN A O 1
ATOM 2028 N N . ASP A 1 251 ? 36.188 27.469 24.781 1 96.88 251 ASP A N 1
ATOM 2029 C CA . ASP A 1 251 ? 37.031 26.391 25.281 1 96.88 251 ASP A CA 1
ATOM 2030 C C . ASP A 1 251 ? 36.469 25.797 26.562 1 96.88 251 ASP A C 1
ATOM 2032 O O . ASP A 1 251 ? 37.188 25.594 27.547 1 96.88 251 ASP A O 1
ATOM 2036 N N . GLY A 1 252 ? 35.156 25.688 26.625 1 94.44 252 GLY A N 1
ATOM 2037 C CA . GLY A 1 252 ? 34.469 25.031 27.719 1 94.44 252 GLY A CA 1
ATOM 2038 C C . GLY A 1 252 ? 34.125 25.953 28.859 1 94.44 252 GLY A C 1
ATOM 2039 O O . GLY A 1 252 ? 33.438 25.578 29.797 1 94.44 252 GLY A O 1
ATOM 2040 N N . LEU A 1 253 ? 34.625 27.156 28.766 1 95.44 253 LEU A N 1
ATOM 2041 C CA . LEU A 1 253 ? 34.406 28.125 29.828 1 95.44 253 LEU A CA 1
ATOM 2042 C C . LEU A 1 253 ? 33.281 29.094 29.469 1 95.44 253 LEU A C 1
ATOM 2044 O O . LEU A 1 253 ? 33.219 29.594 28.328 1 95.44 253 LEU A O 1
ATOM 2048 N N . LYS A 1 254 ? 32.5 29.422 30.406 1 96.25 254 LYS A N 1
ATOM 2049 C CA . LYS A 1 254 ? 31.344 30.312 30.203 1 96.25 254 LYS A CA 1
ATOM 2050 C C . LYS A 1 254 ? 31.812 31.75 30.016 1 96.25 254 LYS A C 1
ATOM 2052 O O . LYS A 1 254 ? 32.625 32.25 30.781 1 96.25 254 LYS A O 1
ATOM 2057 N N . LEU A 1 255 ? 31.281 32.469 29.047 1 95.19 255 LEU A N 1
ATOM 2058 C CA . LEU A 1 255 ? 31.734 33.781 28.703 1 95.19 255 LEU A CA 1
ATOM 2059 C C . LEU A 1 255 ? 30.922 34.844 29.422 1 95.19 255 LEU A C 1
ATOM 2061 O O . LEU A 1 255 ? 31.344 36 29.531 1 95.19 255 LEU A O 1
ATOM 2065 N N . GLY A 1 256 ? 29.859 34.594 29.969 1 91.44 256 GLY A N 1
ATOM 2066 C CA . GLY A 1 256 ? 28.984 35.562 30.656 1 91.44 256 GLY A CA 1
ATOM 2067 C C . GLY A 1 256 ? 27.75 34.906 31.266 1 91.44 256 GLY A C 1
ATOM 2068 O O . GLY A 1 256 ? 27.609 33.688 31.234 1 91.44 256 GLY A O 1
ATOM 2069 N N . PRO A 1 257 ? 26.969 35.781 31.844 1 91.06 257 PRO A N 1
ATOM 2070 C CA . PRO A 1 257 ? 25.734 35.219 32.406 1 91.06 257 PRO A CA 1
ATOM 2071 C C . PRO A 1 257 ? 24.734 34.781 31.328 1 91.06 257 PRO A C 1
ATOM 2073 O O . PRO A 1 257 ? 24.891 35.156 30.156 1 91.06 257 PRO A O 1
ATOM 2076 N N . ALA A 1 258 ? 23.797 34 31.828 1 89.81 258 ALA A N 1
ATOM 2077 C CA . ALA A 1 258 ? 22.719 33.625 30.906 1 89.81 258 ALA A CA 1
ATOM 2078 C C . ALA A 1 258 ? 22 34.844 30.359 1 89.81 258 ALA A C 1
ATOM 2080 O O . ALA A 1 258 ? 21.812 35.844 31.078 1 89.81 258 ALA A O 1
ATOM 2081 N N . SER A 1 259 ? 21.672 34.781 29.062 1 91 259 SER A N 1
ATOM 2082 C CA . SER A 1 259 ? 21.047 35.906 28.406 1 91 259 SER A CA 1
ATOM 2083 C C . SER A 1 259 ? 19.797 35.469 27.641 1 91 259 SER A C 1
ATOM 2085 O O . SER A 1 259 ? 19.672 34.312 27.25 1 91 259 SER A O 1
ATOM 2087 N N . SER A 1 260 ? 18.906 36.438 27.516 1 93.69 260 SER A N 1
ATOM 2088 C CA . SER A 1 260 ? 17.734 36.188 26.672 1 93.69 260 SER A CA 1
ATOM 2089 C C . SER A 1 260 ? 18.031 36.5 25.219 1 93.69 260 SER A C 1
ATOM 2091 O O . SER A 1 260 ? 17.234 36.156 24.328 1 93.69 260 SER A O 1
ATOM 2093 N N . ASN A 1 261 ? 19.109 37.156 25.016 1 94.44 261 ASN A N 1
ATOM 2094 C CA . ASN A 1 261 ? 19.547 37.469 23.656 1 94.44 261 ASN A CA 1
ATOM 2095 C C . ASN A 1 261 ? 20.359 36.344 23.047 1 94.44 261 ASN A C 1
ATOM 2097 O O . ASN A 1 261 ? 21.234 35.781 23.703 1 94.44 261 ASN A O 1
ATOM 2101 N N . ASP A 1 262 ? 20.062 35.969 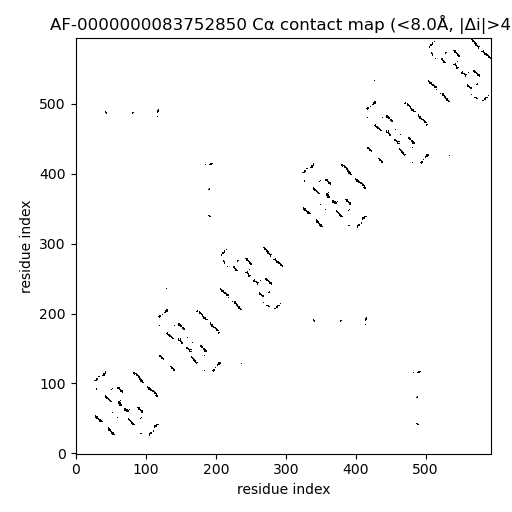21.844 1 96.94 262 ASP A N 1
ATOM 2102 C CA . ASP A 1 262 ? 20.766 34.875 21.172 1 96.94 262 ASP A CA 1
ATOM 2103 C C . ASP A 1 262 ? 22.109 35.344 20.609 1 96.94 262 ASP A C 1
ATOM 2105 O O . ASP A 1 262 ? 22.812 34.562 19.969 1 96.94 262 ASP A O 1
ATOM 2109 N N . ARG A 1 263 ? 22.422 36.594 20.812 1 95.69 263 ARG A N 1
ATOM 2110 C CA . ARG A 1 263 ? 23.656 37.188 20.312 1 95.69 263 ARG A CA 1
ATOM 2111 C C . ARG A 1 263 ? 24.547 37.625 21.469 1 95.69 263 ARG A C 1
ATOM 2113 O O . ARG A 1 263 ? 24.078 38.156 22.469 1 95.69 263 ARG A O 1
ATOM 2120 N N . PHE A 1 264 ? 25.797 37.406 21.312 1 95.31 264 PHE A N 1
ATOM 2121 C CA . PHE A 1 264 ? 26.766 37.75 22.359 1 95.31 264 PHE A CA 1
ATOM 2122 C C . PHE A 1 264 ? 28.062 38.25 21.75 1 95.31 264 PHE A C 1
ATOM 2124 O O . PHE A 1 264 ? 28.766 37.5 21.078 1 95.31 264 PHE A O 1
ATOM 2131 N N . PRO A 1 265 ? 28.359 39.531 21.969 1 94.88 265 PRO A N 1
ATOM 2132 C CA . PRO A 1 265 ? 29.641 40.031 21.516 1 94.88 265 PRO A CA 1
ATOM 2133 C C . PRO A 1 265 ? 30.812 39.594 22.391 1 94.88 265 PRO A C 1
ATOM 2135 O O . PRO A 1 265 ? 30.703 39.656 23.625 1 94.88 265 PRO A O 1
ATOM 2138 N N . VAL A 1 266 ? 31.891 39.188 21.797 1 94.19 266 VAL A N 1
ATOM 2139 C CA . VAL A 1 266 ? 33.062 38.719 22.531 1 94.19 266 VAL A CA 1
ATOM 2140 C C . VAL A 1 266 ? 34.344 39.219 21.844 1 94.19 266 VAL A C 1
ATOM 2142 O O . VAL A 1 266 ? 34.312 39.531 20.656 1 94.19 266 VAL A O 1
ATOM 2145 N N . LEU A 1 267 ? 35.406 39.281 22.641 1 93.44 267 LEU A N 1
ATOM 2146 C CA . LEU A 1 267 ? 36.688 39.656 22.062 1 93.44 267 LEU A CA 1
ATOM 2147 C C . LEU A 1 267 ? 37.125 38.625 21.016 1 93.44 267 LEU A C 1
ATOM 2149 O O . LEU A 1 267 ? 36.969 37.406 21.234 1 93.44 267 LEU A O 1
ATOM 2153 N N . ARG A 1 268 ? 37.625 39.156 19.891 1 92.44 268 ARG A N 1
ATOM 2154 C CA . ARG A 1 268 ? 38.125 38.25 18.859 1 92.44 268 ARG A CA 1
ATOM 2155 C C . ARG A 1 268 ? 39.312 37.438 19.359 1 92.44 268 ARG A C 1
ATOM 2157 O O . ARG A 1 268 ? 40.375 38 19.641 1 92.44 268 ARG A O 1
ATOM 2164 N N . ALA A 1 269 ? 39.094 36.156 19.578 1 92.69 269 ALA A N 1
ATOM 2165 C CA . ALA A 1 269 ? 40.125 35.281 20.062 1 92.69 269 ALA A CA 1
ATOM 2166 C C . ALA A 1 269 ? 39.969 33.875 19.484 1 92.69 269 ALA A C 1
ATOM 2168 O O . ALA A 1 269 ? 38.844 33.375 19.297 1 92.69 269 ALA A O 1
ATOM 2169 N N . SER A 1 270 ? 41.188 33.312 19.188 1 95.38 270 SER A N 1
ATOM 2170 C CA . SER A 1 270 ? 41.156 31.922 18.719 1 95.38 270 SER A CA 1
ATOM 2171 C C . SER A 1 270 ? 40.688 30.984 19.828 1 95.38 270 SER A C 1
ATOM 2173 O O . SER A 1 270 ? 40.969 31.203 21 1 95.38 270 SER A O 1
ATOM 2175 N N . GLY A 1 271 ? 39.875 30 19.391 1 95.75 271 GLY A N 1
ATOM 2176 C CA . GLY A 1 271 ? 39.406 29.016 20.344 1 95.75 271 GLY A CA 1
ATOM 2177 C C . GLY A 1 271 ? 38.219 28.219 19.844 1 95.75 271 GLY A C 1
ATOM 2178 O O . GLY A 1 271 ? 37.812 28.344 18.688 1 95.75 271 GLY A O 1
ATOM 2179 N N . LEU A 1 272 ? 37.719 27.359 20.766 1 97.5 272 LEU A N 1
ATOM 2180 C CA . LEU A 1 272 ? 36.5 26.594 20.484 1 97.5 272 LEU A CA 1
ATOM 2181 C C . LEU A 1 272 ? 35.281 27.234 21.156 1 97.5 272 LEU A C 1
ATOM 2183 O O . LEU A 1 272 ? 35.281 27.406 22.391 1 97.5 272 LEU A O 1
ATOM 2187 N N . TYR A 1 273 ? 34.375 27.547 20.312 1 98 273 TYR A N 1
ATOM 2188 C CA . TYR A 1 273 ? 33.188 28.25 20.844 1 98 273 TYR A CA 1
ATOM 2189 C C . TYR A 1 273 ? 31.953 27.359 20.766 1 98 273 TYR A C 1
ATOM 2191 O O . TYR A 1 273 ? 31.812 26.547 19.859 1 98 273 TYR A O 1
ATOM 2199 N N . SER A 1 274 ? 31.062 27.516 21.781 1 98 274 SER A N 1
ATOM 2200 C CA . SER A 1 274 ? 29.797 26.812 21.812 1 98 274 SER A CA 1
ATOM 2201 C C . SER A 1 274 ? 28.734 27.609 22.547 1 98 274 SER A C 1
ATOM 2203 O O . SER A 1 274 ? 29.031 28.625 23.172 1 98 274 SER A O 1
ATOM 2205 N N . CYS A 1 275 ? 27.531 27.203 22.359 1 98.19 275 CYS A N 1
ATOM 2206 C CA . CYS A 1 275 ? 26.438 27.844 23.094 1 98.19 275 CYS A CA 1
ATOM 2207 C C . CYS A 1 275 ? 25.438 26.812 23.578 1 98.19 275 CYS A C 1
ATOM 2209 O O . CYS A 1 275 ? 25.422 25.672 23.109 1 98.19 275 CYS A O 1
ATOM 2211 N N . THR A 1 276 ? 24.75 27.172 24.609 1 97.69 276 THR A N 1
ATOM 2212 C CA . THR A 1 276 ? 23.641 26.359 25.094 1 97.69 276 THR A CA 1
ATOM 2213 C C . THR A 1 276 ? 22.359 27.172 25.109 1 97.69 276 THR A C 1
ATOM 2215 O O . THR A 1 276 ? 22.391 28.391 25.281 1 97.69 276 THR A O 1
ATOM 2218 N N . ALA A 1 277 ? 21.344 26.516 24.797 1 97.38 277 ALA A N 1
ATOM 2219 C CA . ALA A 1 277 ? 20.016 27.094 24.922 1 97.38 277 ALA A CA 1
ATOM 2220 C C . ALA A 1 277 ? 19.156 26.281 25.906 1 97.38 277 ALA A C 1
ATOM 2222 O O . ALA A 1 277 ? 19.141 25.062 25.859 1 97.38 277 ALA A O 1
ATOM 2223 N N . SER A 1 278 ? 18.5 27.016 26.812 1 96.56 278 SER A N 1
ATOM 2224 C CA . SER A 1 278 ? 17.672 26.328 27.797 1 96.56 278 SER A CA 1
ATOM 2225 C C . SER A 1 278 ? 16.312 27 27.953 1 96.56 278 SER A C 1
ATOM 2227 O O . SER A 1 278 ? 16.188 28.203 27.734 1 96.56 278 SER A O 1
ATOM 2229 N N . VAL A 1 279 ? 15.352 26.219 28.188 1 95.38 279 VAL A N 1
ATOM 2230 C CA . VAL A 1 279 ? 14.016 26.656 28.562 1 95.38 279 VAL A CA 1
ATOM 2231 C C . VAL A 1 279 ? 13.703 26.219 29.984 1 95.38 279 VAL A C 1
ATOM 2233 O O . VAL A 1 279 ? 13.164 25.125 30.188 1 95.38 279 VAL A O 1
ATOM 2236 N N . PRO A 1 280 ? 13.922 27.125 30.906 1 92.5 280 PRO A N 1
ATOM 2237 C CA . PRO A 1 280 ? 13.891 26.719 32.312 1 92.5 280 PRO A CA 1
ATOM 2238 C C . PRO A 1 280 ? 12.547 26.125 32.719 1 92.5 280 PRO A C 1
ATOM 2240 O O . PRO A 1 280 ? 12.492 25.109 33.438 1 92.5 280 PRO A O 1
ATOM 2243 N N . ILE A 1 281 ? 11.477 26.734 32.312 1 90.94 281 ILE A N 1
ATOM 2244 C CA . ILE A 1 281 ? 10.141 26.312 32.719 1 90.94 281 ILE A CA 1
ATOM 2245 C C . ILE A 1 281 ? 9.898 24.859 32.281 1 90.94 281 ILE A C 1
ATOM 2247 O O . ILE A 1 281 ? 9.227 24.109 33 1 90.94 281 ILE A O 1
ATOM 2251 N N . LEU A 1 282 ? 10.523 24.438 31.266 1 90.94 282 LEU A N 1
ATOM 2252 C CA . LEU A 1 282 ? 10.328 23.078 30.75 1 90.94 282 LEU A CA 1
ATOM 2253 C C . LEU A 1 282 ? 11.5 22.188 31.125 1 90.94 282 LEU A C 1
ATOM 2255 O O . LEU A 1 282 ? 11.539 21.016 30.75 1 90.94 282 LEU A O 1
ATOM 2259 N N . GLU A 1 283 ? 12.445 22.734 31.828 1 91.69 283 GLU A N 1
ATOM 2260 C CA . GLU A 1 283 ? 13.641 22.016 32.25 1 91.69 283 GLU A CA 1
ATOM 2261 C C . GLU A 1 283 ? 14.359 21.391 31.062 1 91.69 283 GLU A C 1
ATOM 2263 O O . GLU A 1 283 ? 14.742 20.219 31.109 1 91.69 283 GLU A O 1
ATOM 2268 N N . LEU A 1 284 ? 14.406 22.125 30 1 94.19 284 LEU A N 1
ATOM 2269 C CA . LEU A 1 284 ? 15.078 21.656 28.781 1 94.19 284 LEU A CA 1
ATOM 2270 C C . LEU A 1 284 ? 16.375 22.438 28.562 1 94.19 284 LEU A C 1
ATOM 2272 O O . LEU A 1 284 ? 16.422 23.641 28.781 1 94.19 284 LEU A O 1
ATOM 2276 N N . LYS A 1 285 ? 17.391 21.766 28.156 1 96 285 LYS A N 1
ATOM 2277 C CA . LYS A 1 285 ? 18.688 22.359 27.828 1 96 285 LYS A CA 1
ATOM 2278 C C . LYS A 1 285 ? 19.359 21.609 26.688 1 96 285 LYS A C 1
ATOM 2280 O O . LYS A 1 285 ? 19.375 20.375 26.672 1 96 285 LYS A O 1
ATOM 2285 N N . ARG A 1 286 ? 19.828 22.375 25.719 1 97.06 286 ARG A N 1
ATOM 2286 C CA . ARG A 1 286 ? 20.547 21.812 24.594 1 97.06 286 ARG A CA 1
ATOM 2287 C C . ARG A 1 286 ? 21.859 22.547 24.359 1 97.06 286 ARG A C 1
ATOM 2289 O O . ARG A 1 286 ? 21.984 23.734 24.672 1 97.06 286 ARG A O 1
ATOM 2296 N N . GLU A 1 287 ? 22.812 21.812 23.797 1 96.81 287 GLU A N 1
ATOM 2297 C CA . GLU A 1 287 ? 24.125 22.391 23.562 1 96.81 287 GLU A CA 1
ATOM 2298 C C . GLU A 1 287 ? 24.531 22.266 22.109 1 96.81 287 GLU A C 1
ATOM 2300 O O . GLU A 1 287 ? 24.234 21.266 21.453 1 96.81 287 GLU A O 1
ATOM 2305 N N . SER A 1 288 ? 25.234 23.266 21.656 1 97.88 288 SER A N 1
ATOM 2306 C CA . SER A 1 288 ? 25.734 23.234 20.281 1 97.88 288 SER A CA 1
ATOM 2307 C C . SER A 1 288 ? 27.047 22.484 20.172 1 97.88 288 SER A C 1
ATOM 2309 O O . SER A 1 288 ? 27.75 22.312 21.172 1 97.88 288 SER A O 1
ATOM 2311 N N . GLU A 1 289 ? 27.266 22.016 18.938 1 97.19 289 GLU A N 1
ATOM 2312 C CA . GLU A 1 289 ? 28.625 21.547 18.672 1 97.19 289 GLU A CA 1
ATOM 2313 C C . GLU A 1 289 ? 29.625 22.688 18.703 1 97.19 289 GLU A C 1
ATOM 2315 O O . GLU A 1 289 ? 29.328 23.797 18.25 1 97.19 289 GLU A O 1
ATOM 2320 N N . PRO A 1 29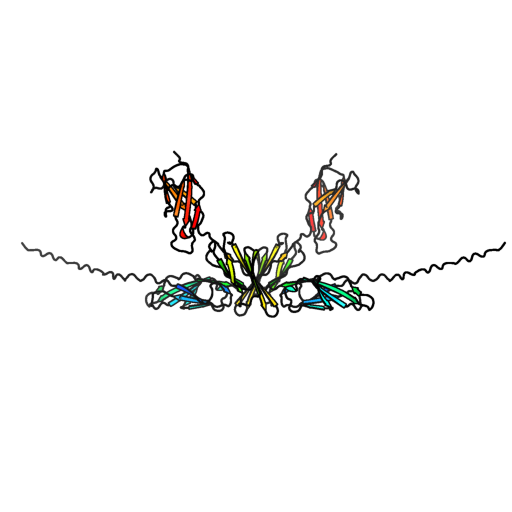0 ? 30.766 22.375 19.219 1 97.31 290 PRO A N 1
ATOM 2321 C CA . PRO A 1 290 ? 31.766 23.438 19.234 1 97.31 290 PRO A CA 1
ATOM 2322 C C . PRO A 1 290 ? 32.219 23.844 17.844 1 97.31 290 PRO A C 1
ATOM 2324 O O . PRO A 1 290 ? 32.344 23 16.953 1 97.31 290 PRO A O 1
ATOM 2327 N N . VAL A 1 291 ? 32.406 25.125 17.703 1 97.56 291 VAL A N 1
ATOM 2328 C CA . VAL A 1 291 ? 32.906 25.688 16.453 1 97.56 291 VAL A CA 1
ATOM 2329 C C . VAL A 1 291 ? 34.281 26.328 16.672 1 97.56 291 VAL A C 1
ATOM 2331 O O . VAL A 1 291 ? 34.438 27.141 17.594 1 97.56 291 VAL A O 1
ATOM 2334 N N . ALA A 1 292 ? 35.125 26 15.82 1 96.81 292 ALA A N 1
ATOM 2335 C CA . ALA A 1 292 ? 36.469 26.547 15.945 1 96.81 292 ALA A CA 1
ATOM 2336 C C . ALA A 1 292 ? 36.594 27.891 15.227 1 96.81 292 ALA A C 1
ATOM 2338 O O . ALA A 1 292 ? 36.062 28.062 14.133 1 96.81 292 ALA A O 1
ATOM 2339 N N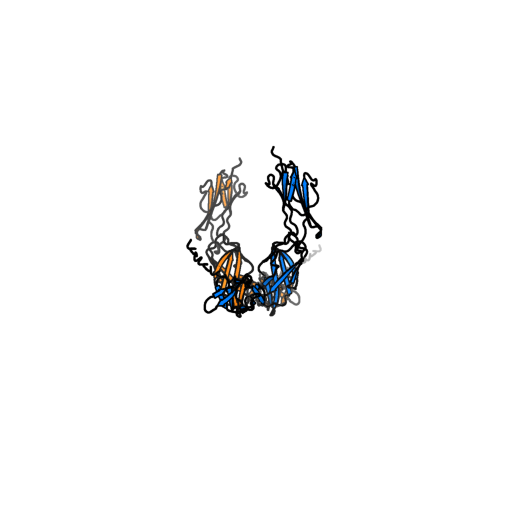 . TYR A 1 293 ? 37.219 28.828 15.938 1 95.38 293 TYR A N 1
ATOM 2340 C CA . TYR A 1 293 ? 37.562 30.109 15.336 1 95.38 293 TYR A CA 1
ATOM 2341 C C . TYR A 1 293 ? 39.062 30.375 15.461 1 95.38 293 TYR A C 1
ATOM 2343 O O . TYR A 1 293 ? 39.625 30.203 16.547 1 95.38 293 TYR A O 1
ATOM 2351 N N . LYS A 1 294 ? 39.719 30.719 14.344 1 93.12 294 LYS A N 1
ATOM 2352 C CA . LYS A 1 294 ? 41.125 31.109 14.336 1 93.12 294 LYS A CA 1
ATOM 2353 C C . LYS A 1 294 ? 41.281 32.562 13.922 1 93.12 294 LYS A C 1
ATOM 2355 O O . LYS A 1 294 ? 40.812 32.969 12.859 1 93.12 294 LYS A O 1
ATOM 2360 N N . ARG A 1 295 ? 41.844 33.281 14.867 1 86.75 295 ARG A N 1
ATOM 2361 C CA . ARG A 1 295 ? 42.094 34.688 14.57 1 86.75 295 ARG A CA 1
ATOM 2362 C C . ARG A 1 295 ? 43.188 34.844 13.523 1 86.75 295 ARG A C 1
ATOM 2364 O O . ARG A 1 295 ? 44.25 34.25 13.656 1 86.75 295 ARG A O 1
ATOM 2371 N N . VAL A 1 296 ? 42.844 35.375 12.312 1 72.44 296 VAL A N 1
ATOM 2372 C CA . VAL A 1 296 ? 43.875 35.656 11.312 1 72.44 296 VAL A CA 1
ATOM 2373 C C . VAL A 1 296 ? 44.5 37 11.555 1 72.44 296 VAL A C 1
ATOM 2375 O O . VAL A 1 296 ? 43.781 38 11.758 1 72.44 296 VAL A O 1
ATOM 2378 N N . ASN A 1 297 ? 45.719 37.062 12.023 1 57.94 297 ASN A N 1
ATOM 2379 C CA . ASN A 1 297 ? 46.469 38.312 12.133 1 57.94 297 ASN A CA 1
ATOM 2380 C C . ASN A 1 297 ? 46.438 39.094 10.812 1 57.94 297 ASN A C 1
ATOM 2382 O O . ASN A 1 297 ? 46.531 38.5 9.742 1 57.94 297 ASN A O 1
ATOM 2386 N N . MET B 1 1 ? 16.562 -113 11.516 1 30.98 1 MET B N 1
ATOM 2387 C CA . MET B 1 1 ? 16.859 -111.75 10.836 1 30.98 1 MET B CA 1
ATOM 2388 C C . MET B 1 1 ? 15.578 -110.938 10.555 1 30.98 1 MET B C 1
ATOM 2390 O O . MET B 1 1 ? 14.773 -111.312 9.711 1 30.98 1 MET B O 1
ATOM 2394 N N . LYS B 1 2 ? 14.977 -110.438 11.734 1 38.12 2 LYS B N 1
ATOM 2395 C CA . LYS B 1 2 ? 13.766 -109.625 11.844 1 38.12 2 LYS B CA 1
ATOM 2396 C C . LYS B 1 2 ? 13.859 -108.375 10.977 1 38.12 2 LYS B C 1
ATOM 2398 O O . LYS B 1 2 ? 14.781 -107.562 11.133 1 38.12 2 LYS B O 1
ATOM 2403 N N . LEU B 1 3 ? 13.406 -108.438 9.734 1 33.59 3 LEU B N 1
ATOM 2404 C CA . LEU B 1 3 ? 13.258 -107.375 8.734 1 33.59 3 LEU B CA 1
ATOM 2405 C C . LEU B 1 3 ? 12.438 -106.25 9.289 1 33.59 3 LEU B C 1
ATOM 2407 O O . LEU B 1 3 ? 11.273 -106.438 9.656 1 33.59 3 LEU B O 1
ATOM 2411 N N . PHE B 1 4 ? 13.062 -105.375 10.062 1 37.5 4 PHE B N 1
ATOM 2412 C CA . PHE B 1 4 ? 12.438 -104.125 10.578 1 37.5 4 PHE B CA 1
ATOM 2413 C C . PHE B 1 4 ? 11.906 -103.25 9.445 1 37.5 4 PHE B C 1
ATOM 2415 O O . PHE B 1 4 ? 12.648 -102.938 8.531 1 37.5 4 PHE B O 1
ATOM 2422 N N . LEU B 1 5 ? 10.633 -103.438 9.031 1 33.38 5 LEU B N 1
ATOM 2423 C CA . LEU B 1 5 ? 9.883 -102.625 8.078 1 33.38 5 LEU B CA 1
ATOM 2424 C C . LEU B 1 5 ? 9.859 -101.188 8.5 1 33.38 5 LEU B C 1
ATOM 2426 O O . LEU B 1 5 ? 9.359 -100.812 9.578 1 33.38 5 LEU B O 1
ATOM 2430 N N . SER B 1 6 ? 10.859 -100.375 8.164 1 33.69 6 SER B N 1
ATOM 2431 C CA . SER B 1 6 ? 10.906 -98.938 8.398 1 33.69 6 SER B CA 1
ATOM 2432 C C . SER B 1 6 ? 9.75 -98.188 7.703 1 33.69 6 SER B C 1
ATOM 2434 O O . SER B 1 6 ? 9.562 -98.375 6.492 1 33.69 6 SER B O 1
ATOM 2436 N N . LEU B 1 7 ? 8.633 -98 8.367 1 36.75 7 LEU B N 1
ATOM 2437 C CA . LEU B 1 7 ? 7.492 -97.188 7.949 1 36.75 7 LEU B CA 1
ATOM 2438 C C . LEU B 1 7 ? 7.93 -95.75 7.617 1 36.75 7 LEU B C 1
ATOM 2440 O O . LEU B 1 7 ? 8.414 -95 8.484 1 36.75 7 LEU B O 1
ATOM 2444 N N . LEU B 1 8 ? 8.406 -95.438 6.375 1 35.66 8 LEU B N 1
ATOM 2445 C CA . LEU B 1 8 ? 8.695 -94.125 5.855 1 35.66 8 LEU B CA 1
ATOM 2446 C C . LEU B 1 8 ? 7.453 -93.25 5.902 1 35.66 8 LEU B C 1
ATOM 2448 O O . LEU B 1 8 ? 6.457 -93.5 5.242 1 35.66 8 LEU B O 1
ATOM 2452 N N . VAL B 1 9 ? 7.176 -92.562 7.016 1 39.78 9 VAL B N 1
ATOM 2453 C CA . VAL B 1 9 ? 6.117 -91.562 7.152 1 39.78 9 VAL B CA 1
ATOM 2454 C C . VAL B 1 9 ? 6.348 -90.438 6.172 1 39.78 9 VAL B C 1
ATOM 2456 O O . VAL B 1 9 ? 7.371 -89.75 6.234 1 39.78 9 VAL B O 1
ATOM 2459 N N . VAL B 1 10 ? 5.809 -90.5 4.957 1 41.47 10 VAL B N 1
ATOM 2460 C CA . VAL B 1 10 ? 5.785 -89.375 4 1 41.47 10 VAL B CA 1
ATOM 2461 C C . VAL B 1 10 ? 5.059 -88.188 4.609 1 41.47 10 VAL B C 1
ATOM 2463 O O . VAL B 1 10 ? 3.871 -88.25 4.934 1 41.47 10 VAL B O 1
ATOM 2466 N N . SER B 1 11 ? 5.781 -87.312 5.332 1 40.75 11 SER B N 1
ATOM 2467 C CA . SER B 1 11 ? 5.246 -86.062 5.762 1 40.75 11 SER B CA 1
ATOM 2468 C C . SER B 1 11 ? 4.668 -85.25 4.586 1 40.75 11 SER B C 1
ATOM 2470 O O . SER B 1 11 ? 5.363 -85 3.596 1 40.75 11 SER B O 1
ATOM 2472 N N . THR B 1 12 ? 3.41 -85.438 4.316 1 42.84 12 THR B N 1
ATOM 2473 C CA . THR B 1 12 ? 2.715 -84.562 3.377 1 42.84 12 THR B CA 1
ATOM 2474 C C . THR B 1 12 ? 2.906 -83.125 3.758 1 42.84 12 THR B C 1
ATOM 2476 O O . THR B 1 12 ? 2.469 -82.688 4.828 1 42.84 12 THR B O 1
ATOM 2479 N N . LEU B 1 13 ? 4.008 -82.438 3.312 1 41.62 13 LEU B N 1
ATOM 2480 C CA . LEU B 1 13 ? 4.145 -81 3.361 1 41.62 13 LEU B CA 1
ATOM 2481 C C . LEU B 1 13 ? 2.896 -80.312 2.812 1 41.62 13 LEU B C 1
ATOM 2483 O O . LEU B 1 13 ? 2.516 -80.562 1.661 1 41.62 13 LEU B O 1
ATOM 2487 N N . SER B 1 14 ? 1.932 -80.062 3.625 1 43.22 14 SER B N 1
ATOM 2488 C CA . SER B 1 14 ? 0.833 -79.188 3.25 1 43.22 14 SER B CA 1
ATOM 2489 C C . SER B 1 14 ? 1.349 -77.875 2.59 1 43.22 14 SER B C 1
ATOM 2491 O O . SER B 1 14 ? 2.137 -77.125 3.184 1 43.22 14 SER B O 1
ATOM 2493 N N . GLN B 1 15 ? 1.513 -77.875 1.267 1 44.19 15 GLN B N 1
ATOM 2494 C CA . GLN B 1 15 ? 1.748 -76.625 0.54 1 44.19 15 GLN B CA 1
ATOM 2495 C C . GLN B 1 15 ? 0.74 -75.562 0.943 1 44.19 15 GLN B C 1
ATOM 2497 O O . GLN B 1 15 ? -0.464 -75.75 0.734 1 44.19 15 GLN B O 1
ATOM 2502 N N . TRP B 1 16 ? 1.084 -74.812 1.991 1 43.12 16 TRP B N 1
ATOM 2503 C CA . TRP B 1 16 ? 0.337 -73.562 2.211 1 43.12 16 TRP B CA 1
ATOM 2504 C C . TRP B 1 16 ? 0.164 -72.812 0.907 1 43.12 16 TRP B C 1
ATOM 2506 O O . TRP B 1 16 ? 1.146 -72.375 0.285 1 43.12 16 TRP B O 1
ATOM 2516 N N . VAL B 1 17 ? -0.831 -73.188 0.089 1 45.5 17 VAL B N 1
ATOM 2517 C CA . VAL B 1 17 ? -1.206 -72.25 -1.003 1 45.5 17 VAL B CA 1
ATOM 2518 C C . VAL B 1 17 ? -1.319 -70.812 -0.486 1 45.5 17 VAL B C 1
ATOM 2520 O O . VAL B 1 17 ? -2.188 -70.5 0.336 1 45.5 17 VAL B O 1
ATOM 2523 N N . LEU B 1 18 ? -0.215 -70.125 -0.385 1 38.97 18 LEU B N 1
ATOM 2524 C CA . LEU B 1 18 ? -0.346 -68.688 -0.293 1 38.97 18 LEU B CA 1
ATOM 2525 C C . LEU B 1 18 ? -1.361 -68.188 -1.305 1 38.97 18 LEU B C 1
ATOM 2527 O O . LEU B 1 18 ? -1.166 -68.312 -2.514 1 38.97 18 LEU B O 1
ATOM 2531 N N . THR B 1 19 ? -2.623 -68.25 -0.966 1 41.28 19 THR B N 1
ATOM 2532 C CA . THR B 1 19 ? -3.572 -67.5 -1.786 1 41.28 19 THR B CA 1
ATOM 2533 C C . THR B 1 19 ? -2.992 -66.188 -2.193 1 41.28 19 THR B C 1
ATOM 2535 O O . THR B 1 19 ? -2.73 -65.312 -1.341 1 41.28 19 THR B O 1
ATOM 2538 N N . LEU B 1 20 ? -2.145 -66.125 -3.207 1 40.09 20 LEU B N 1
ATOM 2539 C CA . LEU B 1 20 ? -1.88 -64.812 -3.834 1 40.09 20 LEU B CA 1
ATOM 2540 C C . LEU B 1 20 ? -3.152 -64 -3.914 1 40.09 20 LEU B C 1
ATOM 2542 O O . LEU B 1 20 ? -4.102 -64.375 -4.605 1 40.09 20 LEU B O 1
ATOM 2546 N N . VAL B 1 21 ? -3.508 -63.281 -2.822 1 44.09 21 VAL B N 1
ATOM 2547 C CA . VAL B 1 21 ? -4.465 -62.188 -2.994 1 44.09 21 VAL B CA 1
ATOM 2548 C C . VAL B 1 21 ? -4.168 -61.438 -4.289 1 44.09 21 VAL B C 1
ATOM 2550 O O . VAL B 1 21 ? -3.014 -61.125 -4.574 1 44.09 21 VAL B O 1
ATOM 2553 N N . PRO B 1 22 ? -4.93 -61.625 -5.352 1 44.72 22 PRO B N 1
ATOM 2554 C CA . PRO B 1 22 ? -4.656 -60.844 -6.547 1 44.72 22 PRO B CA 1
ATOM 2555 C C . PRO B 1 22 ? -4.098 -59.438 -6.219 1 44.72 22 PRO B C 1
ATOM 2557 O O . PRO B 1 22 ? -4.32 -58.938 -5.117 1 44.72 22 PRO B O 1
ATOM 2560 N N . PRO B 1 23 ? -3.076 -59 -6.953 1 44.47 23 PRO B N 1
ATOM 2561 C CA . PRO B 1 23 ? -2.572 -57.625 -6.754 1 44.47 23 PRO B CA 1
ATOM 2562 C C . PRO B 1 23 ? -3.682 -56.625 -6.438 1 44.47 23 PRO B C 1
ATOM 2564 O O . PRO B 1 23 ? -4.695 -56.594 -7.141 1 44.47 23 PRO B O 1
ATOM 2567 N N . THR B 1 24 ? -3.984 -56.438 -5.211 1 45.88 24 THR B N 1
ATOM 2568 C CA . THR B 1 24 ? -4.867 -55.344 -4.871 1 45.88 24 THR B CA 1
ATOM 2569 C C . THR B 1 24 ? -4.66 -54.156 -5.824 1 45.88 24 THR B C 1
ATOM 2571 O O . THR B 1 24 ? -3.523 -53.844 -6.176 1 45.88 24 THR B O 1
ATOM 2574 N N . LYS B 1 25 ? -5.566 -53.938 -6.73 1 50 25 LYS B N 1
ATOM 2575 C CA . LYS B 1 25 ? -5.668 -52.75 -7.57 1 50 25 LYS B CA 1
ATOM 2576 C C . LYS B 1 25 ? -4.953 -51.562 -6.93 1 50 25 LYS B C 1
ATOM 2578 O O . LYS B 1 25 ? -4.832 -51.5 -5.707 1 50 25 LYS B O 1
ATOM 2583 N N . ASP B 1 26 ? -4.039 -50.906 -7.605 1 52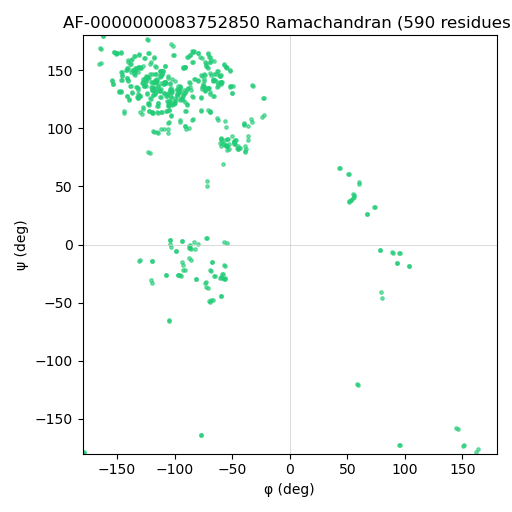.72 26 ASP B N 1
ATOM 2584 C CA . ASP B 1 26 ? -3.361 -49.688 -7.262 1 52.72 26 ASP B CA 1
ATOM 2585 C C . ASP B 1 26 ? -4.195 -48.844 -6.281 1 52.72 26 ASP B C 1
ATOM 2587 O O . ASP B 1 26 ? -5.414 -48.75 -6.426 1 52.72 26 ASP B O 1
ATOM 2591 N N . PRO B 1 27 ? -3.76 -48.719 -4.965 1 57.22 27 PRO B N 1
ATOM 2592 C CA . PRO B 1 27 ? -4.547 -48 -3.951 1 57.22 27 PRO B CA 1
ATOM 2593 C C . PRO B 1 27 ? -5.266 -46.781 -4.508 1 57.22 27 PRO B C 1
ATOM 2595 O O . PRO B 1 27 ? -4.648 -45.938 -5.164 1 57.22 27 PRO B O 1
ATOM 2598 N N . GLN B 1 28 ? -6.559 -46.906 -4.75 1 77.69 28 GLN B N 1
ATOM 2599 C CA . GLN B 1 28 ? -7.5 -45.906 -5.254 1 77.69 28 GLN B CA 1
ATOM 2600 C C . GLN B 1 28 ? -7.375 -44.594 -4.484 1 77.69 28 GLN B C 1
ATOM 2602 O O . GLN B 1 28 ? -7.609 -44.562 -3.273 1 77.69 28 GLN B O 1
ATOM 2607 N N . THR B 1 29 ? -6.453 -43.625 -4.945 1 86.88 29 THR B N 1
ATOM 2608 C CA . THR B 1 29 ? -6.25 -42.344 -4.281 1 86.88 29 THR B CA 1
ATOM 2609 C C . THR B 1 29 ? -7.473 -41.438 -4.449 1 86.88 29 THR B C 1
ATOM 2611 O O . THR B 1 29 ? -8.07 -41.406 -5.527 1 86.88 29 THR B O 1
ATOM 2614 N N . ALA B 1 30 ? -7.887 -40.938 -3.32 1 93.56 30 ALA B N 1
ATOM 2615 C CA . ALA B 1 30 ? -8.992 -40 -3.352 1 93.56 30 ALA B CA 1
ATOM 2616 C C . ALA B 1 30 ? -8.602 -38.719 -4.113 1 93.56 30 ALA B C 1
ATOM 2618 O O . ALA B 1 30 ? -7.426 -38.375 -4.18 1 93.56 30 ALA B O 1
ATOM 2619 N N . VAL B 1 31 ? -9.594 -38.156 -4.773 1 95.5 31 VAL B N 1
ATOM 2620 C CA . VAL B 1 31 ? -9.391 -36.906 -5.508 1 95.5 31 VAL B CA 1
ATOM 2621 C C . VAL B 1 31 ? -10.359 -35.844 -5 1 95.5 31 VAL B C 1
ATOM 2623 O O . VAL B 1 31 ? -11.578 -36.062 -4.98 1 95.5 31 VAL B O 1
ATOM 2626 N N . ALA B 1 32 ? -9.758 -34.75 -4.543 1 97.19 32 ALA B N 1
ATOM 2627 C CA . ALA B 1 32 ? -10.555 -33.594 -4.148 1 97.19 32 ALA B CA 1
ATOM 2628 C C . ALA B 1 32 ? -10.602 -32.562 -5.266 1 97.19 32 ALA B C 1
ATOM 2630 O O . ALA B 1 32 ? -9.57 -32.188 -5.82 1 97.19 32 ALA B O 1
ATOM 2631 N N . GLU B 1 33 ? -11.852 -32.031 -5.559 1 97.25 33 GLU B N 1
ATOM 2632 C CA . GLU B 1 33 ? -11.992 -31.078 -6.645 1 97.25 33 GLU B CA 1
ATOM 2633 C C . GLU B 1 33 ? -12.938 -29.938 -6.262 1 97.25 33 GLU B C 1
ATOM 2635 O O . GLU B 1 33 ? -13.977 -30.172 -5.648 1 97.25 33 GLU B O 1
ATOM 2640 N N . LEU B 1 34 ? -12.492 -28.781 -6.617 1 97.75 34 LEU B N 1
ATOM 2641 C CA . LEU B 1 34 ? -13.391 -27.641 -6.504 1 97.75 34 LEU B CA 1
ATOM 2642 C C . LEU B 1 34 ? -14.398 -27.625 -7.645 1 97.75 34 LEU B C 1
ATOM 2644 O O . LEU B 1 34 ? -14.031 -27.406 -8.805 1 97.75 34 LEU B O 1
ATOM 2648 N N . VAL B 1 35 ? -15.633 -27.781 -7.359 1 97.69 35 VAL B N 1
ATOM 2649 C CA . VAL B 1 35 ? -16.609 -27.953 -8.422 1 97.69 35 VAL B CA 1
ATOM 2650 C C . VAL B 1 35 ? -17.453 -26.688 -8.562 1 97.69 35 VAL B C 1
ATOM 2652 O O . VAL B 1 35 ? -18.062 -26.453 -9.609 1 97.69 35 VAL B O 1
ATOM 2655 N N . GLU B 1 36 ? -17.578 -25.953 -7.52 1 97.31 36 GLU B N 1
ATOM 2656 C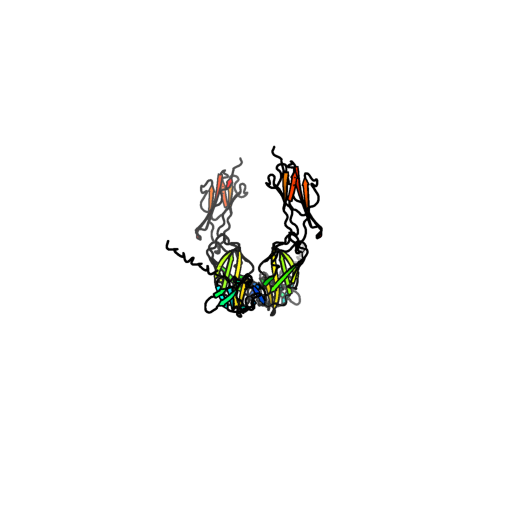 CA . GLU B 1 36 ? -18.281 -24.656 -7.547 1 97.31 36 GLU B CA 1
ATOM 2657 C C . GLU B 1 36 ? -17.453 -23.578 -6.844 1 97.31 36 GLU B C 1
ATOM 2659 O O . GLU B 1 36 ? -16.953 -23.797 -5.742 1 97.31 36 GLU B O 1
ATOM 2664 N N . GLY B 1 37 ? -17.391 -22.406 -7.484 1 95.38 37 GLY B N 1
ATOM 2665 C CA . GLY B 1 37 ? -16.641 -21.297 -6.926 1 95.38 37 GLY B CA 1
ATOM 2666 C C . GLY B 1 37 ? -15.227 -21.203 -7.473 1 95.38 37 GLY B C 1
ATOM 2667 O O . GLY B 1 37 ? -14.906 -21.828 -8.492 1 95.38 37 GLY B O 1
ATOM 2668 N N . LYS B 1 38 ? -14.453 -20.281 -6.863 1 94.69 38 LYS B N 1
ATOM 2669 C CA . LYS B 1 38 ? -13.039 -20.078 -7.188 1 94.69 38 LYS B CA 1
ATOM 2670 C C . LYS B 1 38 ? -12.148 -20.375 -5.984 1 94.69 38 LYS B C 1
ATOM 2672 O O . LYS B 1 38 ? -12.633 -20.438 -4.852 1 94.69 38 LYS B O 1
ATOM 2677 N N . PRO B 1 39 ? -10.906 -20.609 -6.246 1 95.56 39 PRO B N 1
ATOM 2678 C CA . PRO B 1 39 ? -10.008 -20.875 -5.125 1 95.56 39 PRO B CA 1
ATOM 2679 C C . PRO B 1 39 ? -9.836 -19.688 -4.195 1 95.56 39 PRO B C 1
ATOM 2681 O O . PRO B 1 39 ? -9.5 -19.859 -3.02 1 95.56 39 PRO B O 1
ATOM 2684 N N . TRP B 1 40 ? -10.008 -18.516 -4.734 1 96.06 40 TRP B N 1
ATOM 2685 C CA . TRP B 1 40 ? -9.945 -17.266 -3.971 1 96.06 40 TRP B CA 1
ATOM 2686 C C . TRP B 1 40 ? -11.266 -16.516 -4.055 1 96.06 40 TRP B C 1
ATOM 2688 O O . TRP B 1 40 ? -11.625 -16 -5.117 1 96.06 40 TRP B O 1
ATOM 2698 N N . ILE B 1 41 ? -11.891 -16.453 -2.9 1 97.31 41 ILE B N 1
ATOM 2699 C CA . ILE B 1 41 ? -13.234 -15.891 -2.939 1 97.31 41 ILE B CA 1
ATOM 2700 C C . ILE B 1 41 ? -13.383 -14.82 -1.861 1 97.31 41 ILE B C 1
ATOM 2702 O O . ILE B 1 41 ? -12.562 -14.734 -0.95 1 97.31 41 ILE B O 1
ATOM 2706 N N . PHE B 1 42 ? -14.406 -14 -1.984 1 97.75 42 PHE B N 1
ATOM 2707 C CA . PHE B 1 42 ? -14.766 -13.047 -0.938 1 97.75 42 PHE B CA 1
ATOM 2708 C C . PHE B 1 42 ? -15.539 -13.742 0.177 1 97.75 42 PHE B C 1
ATOM 2710 O O . PHE B 1 42 ? -16.359 -14.633 -0.083 1 97.75 42 PHE B O 1
ATOM 2717 N N . SER B 1 43 ? -15.227 -13.305 1.377 1 97.94 43 SER B N 1
ATOM 2718 C CA . SER B 1 43 ? -16.047 -13.781 2.482 1 97.94 43 SER B CA 1
ATOM 2719 C C . SER B 1 43 ? -17.531 -13.594 2.195 1 97.94 43 SER B C 1
ATOM 2721 O O . SER B 1 43 ? -17.938 -12.555 1.665 1 97.94 43 SER B O 1
ATOM 2723 N N . GLY B 1 44 ? -18.375 -14.617 2.508 1 97.31 44 GLY B N 1
ATOM 2724 C CA . GLY B 1 44 ? -19.812 -14.57 2.24 1 97.31 44 GLY B CA 1
ATOM 2725 C C . GLY B 1 44 ? -20.219 -15.398 1.034 1 97.31 44 GLY B C 1
ATOM 2726 O O . GLY B 1 44 ? -21.391 -15.695 0.851 1 97.31 44 GLY B O 1
ATOM 2727 N N . GLU B 1 45 ? -19.25 -15.68 0.248 1 97.06 45 GLU B N 1
ATOM 2728 C CA . GLU B 1 45 ? -19.531 -16.516 -0.917 1 97.06 45 GLU B CA 1
ATOM 2729 C C . GLU B 1 45 ? -19.5 -18 -0.554 1 97.06 45 GLU B C 1
ATOM 2731 O O . GLU B 1 45 ? -19.016 -18.375 0.519 1 97.06 45 GLU B O 1
ATOM 2736 N N . ASN B 1 46 ? -20.031 -18.781 -1.475 1 97.56 46 ASN B N 1
ATOM 2737 C CA . ASN B 1 46 ? -20.094 -20.219 -1.258 1 97.56 46 ASN B CA 1
ATOM 2738 C C . ASN B 1 46 ? -19.156 -20.969 -2.215 1 97.56 46 ASN B C 1
ATOM 2740 O O . ASN B 1 46 ? -18.938 -20.516 -3.34 1 97.56 46 ASN B O 1
ATOM 2744 N N . ILE B 1 47 ? -18.688 -22.062 -1.707 1 97.94 47 ILE B N 1
ATOM 2745 C CA . ILE B 1 47 ? -17.969 -22.953 -2.604 1 97.94 47 ILE B CA 1
ATOM 2746 C C . ILE B 1 47 ? -18.391 -24.406 -2.336 1 97.94 47 ILE B C 1
ATOM 2748 O O . ILE B 1 47 ? -18.984 -24.703 -1.297 1 97.94 47 ILE B O 1
ATOM 2752 N N . ARG B 1 48 ? -18.141 -25.203 -3.318 1 98.44 48 ARG B N 1
ATOM 2753 C CA . ARG B 1 48 ? -18.422 -26.625 -3.193 1 98.44 48 ARG B CA 1
ATOM 2754 C C . ARG B 1 48 ? -17.25 -27.469 -3.654 1 98.44 48 ARG B C 1
ATOM 2756 O O . ARG B 1 48 ? -16.734 -27.281 -4.758 1 98.44 48 ARG B O 1
ATOM 2763 N N . LEU B 1 49 ? -16.828 -28.359 -2.826 1 98.38 49 LEU B N 1
ATOM 2764 C CA . LEU B 1 49 ? -15.797 -29.359 -3.148 1 98.38 49 LEU B CA 1
ATOM 2765 C C . LEU B 1 49 ? -16.391 -30.75 -3.199 1 98.38 49 LEU B C 1
ATOM 2767 O O . LEU B 1 49 ? -17.312 -31.078 -2.445 1 98.38 49 LEU B O 1
ATOM 2771 N N . THR B 1 50 ? -15.883 -31.531 -4.074 1 97.44 50 THR B N 1
ATOM 2772 C CA . THR B 1 50 ? -16.344 -32.906 -4.195 1 97.44 50 THR B CA 1
ATOM 2773 C C . THR B 1 50 ? -15.18 -33.875 -4.09 1 97.44 50 THR B C 1
ATOM 2775 O O . THR B 1 50 ? -14.109 -33.656 -4.656 1 97.44 50 THR B O 1
ATOM 2778 N N . CYS B 1 51 ? -15.406 -34.906 -3.361 1 96.25 51 CYS B N 1
ATOM 2779 C CA . CYS B 1 51 ? -14.422 -35.969 -3.197 1 96.25 51 CYS B CA 1
ATOM 2780 C C . CYS B 1 51 ? -14.805 -37.219 -4.012 1 96.25 51 CYS B C 1
ATOM 2782 O O . CYS B 1 51 ? -15.953 -37.656 -3.967 1 96.25 51 CYS B O 1
ATOM 2784 N N . SER B 1 52 ? -13.867 -37.75 -4.762 1 92.88 52 SER B N 1
ATOM 2785 C CA . SER B 1 52 ? -14.102 -38.938 -5.562 1 92.88 52 SER B CA 1
ATOM 2786 C C . SER B 1 52 ? -12.945 -39.938 -5.445 1 92.88 52 SER B C 1
ATOM 2788 O O . SER B 1 52 ? -11.828 -39.562 -5.113 1 92.88 52 SER B O 1
ATOM 2790 N N . ILE B 1 53 ? -13.25 -41.156 -5.539 1 90.44 53 ILE B N 1
ATOM 2791 C CA . ILE B 1 53 ? -12.25 -42.219 -5.586 1 90.44 53 ILE B CA 1
ATOM 2792 C C . ILE B 1 53 ? -12.359 -42.969 -6.91 1 90.44 53 ILE B C 1
ATOM 2794 O O . ILE B 1 53 ? -13.25 -43.812 -7.09 1 90.44 53 ILE B O 1
ATOM 2798 N N . PRO B 1 54 ? -11.445 -42.531 -7.879 1 81.88 54 PRO B N 1
ATOM 2799 C CA . PRO B 1 54 ? -11.562 -43.156 -9.195 1 81.88 54 PRO B CA 1
ATOM 2800 C C . PRO B 1 54 ? -11.469 -44.688 -9.125 1 81.88 54 PRO B C 1
ATOM 2802 O O . PRO B 1 54 ? -10.672 -45.219 -8.344 1 81.88 54 PRO B O 1
ATOM 2805 N N . GLY B 1 55 ? -12.117 -45.312 -10.125 1 71.44 55 GLY B N 1
ATOM 2806 C CA . GLY B 1 55 ? -12.086 -46.75 -10.336 1 71.44 55 GLY B CA 1
ATOM 2807 C C . GLY B 1 55 ? -13.016 -47.531 -9.414 1 71.44 55 GLY B C 1
ATOM 2808 O O . GLY B 1 55 ? -13.336 -48.688 -9.664 1 71.44 55 GLY B O 1
ATOM 2809 N N . ASP B 1 56 ? -13.039 -47.094 -8.133 1 59.97 56 ASP B N 1
ATOM 2810 C CA . ASP B 1 56 ? -13.617 -48.031 -7.188 1 59.97 56 ASP B CA 1
ATOM 2811 C C . ASP B 1 56 ? -15.125 -47.812 -7.047 1 59.97 56 ASP B C 1
ATOM 2813 O O . ASP B 1 56 ? -15.57 -46.719 -6.703 1 59.97 56 ASP B O 1
ATOM 2817 N N . LEU B 1 57 ? -15.852 -48.656 -7.746 1 58.09 57 LEU B N 1
ATOM 2818 C CA . LEU B 1 57 ? -17.297 -48.812 -7.629 1 58.09 57 LEU B CA 1
ATOM 2819 C C . LEU B 1 57 ? -17.688 -49.156 -6.191 1 58.09 57 LEU B C 1
ATOM 2821 O O . LEU B 1 57 ? -18.859 -49.406 -5.91 1 58.09 57 LEU B O 1
ATOM 2825 N N . SER B 1 58 ? -16.734 -49.219 -5.246 1 62.47 58 SER B N 1
ATOM 2826 C CA . SER B 1 58 ? -17.047 -49.75 -3.932 1 62.47 58 SER B CA 1
ATOM 2827 C C . SER B 1 58 ? -17.672 -48.688 -3.031 1 62.47 58 SER B C 1
ATOM 2829 O O . SER B 1 58 ? -17.703 -47.5 -3.385 1 62.47 58 SER B O 1
ATOM 2831 N N . ASP B 1 59 ? -18.219 -49.125 -1.951 1 78.88 59 ASP B N 1
ATOM 2832 C CA . ASP B 1 59 ? -19 -48.438 -0.925 1 78.88 59 ASP B CA 1
ATOM 2833 C C . ASP B 1 59 ? -18.109 -47.531 -0.072 1 78.88 59 ASP B C 1
ATOM 2835 O O . ASP B 1 59 ? -18.031 -47.719 1.148 1 78.88 59 ASP B O 1
ATOM 2839 N N . TRP B 1 60 ? -17.266 -46.656 -0.671 1 86.62 60 TRP B N 1
ATOM 2840 C CA . TRP B 1 60 ? -16.453 -45.719 0.116 1 86.62 60 TRP B CA 1
ATOM 2841 C C . TRP B 1 60 ? -17.297 -44.594 0.692 1 86.62 60 TRP B C 1
ATOM 2843 O O . TRP B 1 60 ? -18.188 -44.094 0.016 1 86.62 60 TRP B O 1
ATOM 2853 N N . ARG B 1 61 ? -17.047 -44.406 1.933 1 91.62 61 ARG B N 1
ATOM 2854 C CA . ARG B 1 61 ? -17.469 -43.125 2.504 1 91.62 61 ARG B CA 1
ATOM 2855 C C . ARG B 1 61 ? -16.359 -42.094 2.387 1 91.62 61 ARG B C 1
ATOM 2857 O O . ARG B 1 61 ? -15.195 -42.406 2.238 1 91.62 61 ARG B O 1
ATOM 2864 N N . HIS B 1 62 ? -16.719 -40.812 2.32 1 95.12 62 HIS B N 1
ATOM 2865 C CA . HIS B 1 62 ? -15.734 -39.75 2.119 1 95.12 62 HIS B CA 1
ATOM 2866 C C . HIS B 1 62 ? -15.609 -38.875 3.363 1 95.12 62 HIS B C 1
ATOM 2868 O O . HIS B 1 62 ? -16.609 -38.469 3.953 1 95.12 62 HIS B O 1
ATOM 2874 N N . GLN B 1 63 ? -14.359 -38.625 3.725 1 96.19 63 GLN B N 1
ATOM 2875 C CA . GLN B 1 63 ? -14.078 -37.75 4.852 1 96.19 63 GLN B CA 1
ATOM 2876 C C . GLN B 1 63 ? -13.289 -36.5 4.406 1 96.19 63 GLN B C 1
ATOM 2878 O O . GLN B 1 63 ? -12.328 -36.625 3.635 1 96.19 63 GLN B O 1
ATOM 2883 N N . TRP B 1 64 ? -13.719 -35.344 4.898 1 97.94 64 TRP B N 1
ATOM 2884 C CA . TRP B 1 64 ? -13.047 -34.094 4.566 1 97.94 64 TRP B CA 1
ATOM 2885 C C . TRP B 1 64 ? -12.219 -33.594 5.742 1 97.94 64 TRP B C 1
ATOM 2887 O O . TRP B 1 64 ? -12.648 -33.688 6.895 1 97.94 64 TRP B O 1
ATOM 2897 N N . PHE B 1 65 ? -11.125 -33 5.355 1 97.94 65 PHE B N 1
ATOM 2898 C CA . PHE B 1 65 ? -10.211 -32.438 6.344 1 97.94 65 PHE B CA 1
ATOM 2899 C C . PHE B 1 65 ? -9.711 -31.062 5.887 1 97.94 65 PHE B C 1
ATOM 2901 O O . PHE B 1 65 ? -9.586 -30.812 4.688 1 97.94 65 PHE B O 1
ATOM 2908 N N . ARG B 1 66 ? -9.43 -30.234 6.797 1 97.25 66 ARG B N 1
ATOM 2909 C CA . ARG B 1 66 ? -8.656 -29.016 6.605 1 97.25 66 ARG B CA 1
ATOM 2910 C C . ARG B 1 66 ? -7.398 -29.016 7.465 1 97.25 66 ARG B C 1
ATOM 2912 O O . ARG B 1 66 ? -7.477 -28.953 8.695 1 97.25 66 ARG B O 1
ATOM 2919 N N . GLY B 1 67 ? -6.359 -29.062 6.773 1 90.81 67 GLY B N 1
ATOM 2920 C CA . GLY B 1 67 ? -5.172 -29.391 7.547 1 90.81 67 GLY B CA 1
ATOM 2921 C C . GLY B 1 67 ? -5.266 -30.734 8.258 1 90.81 67 GLY B C 1
ATOM 2922 O O . GLY B 1 67 ? -5.531 -31.75 7.625 1 90.81 67 GLY B O 1
ATOM 2923 N N . ASP B 1 68 ? -5.16 -30.734 9.484 1 89.69 68 ASP B N 1
ATOM 2924 C CA . ASP B 1 68 ? -5.215 -31.984 10.25 1 89.69 68 ASP B CA 1
ATOM 2925 C C . ASP B 1 68 ? -6.566 -32.125 10.945 1 89.69 68 ASP B C 1
ATOM 2927 O O . ASP B 1 68 ? -6.805 -33.125 11.633 1 89.69 68 ASP B O 1
ATOM 2931 N N . LYS B 1 69 ? -7.34 -31.203 10.648 1 95.25 69 LYS B N 1
ATOM 2932 C CA . LYS B 1 69 ? -8.609 -31.203 11.367 1 95.25 69 LYS B CA 1
ATOM 2933 C C . LYS B 1 69 ? -9.719 -31.844 10.531 1 95.25 69 LYS B C 1
ATOM 2935 O O . LYS B 1 69 ? -9.914 -31.484 9.367 1 95.25 69 LYS B O 1
ATOM 2940 N N . PHE B 1 70 ? -10.461 -32.812 11.148 1 96.94 70 PHE B N 1
ATOM 2941 C CA . PHE B 1 70 ? -11.617 -33.438 10.523 1 96.94 70 PHE B CA 1
ATOM 2942 C C . PHE B 1 70 ? -12.781 -32.469 10.43 1 96.94 70 PHE B C 1
ATOM 2944 O O . PHE B 1 70 ? -13.07 -31.734 11.383 1 96.94 70 PHE B O 1
ATOM 2951 N N . ILE B 1 71 ? -13.391 -32.438 9.297 1 97.69 71 ILE B N 1
ATOM 2952 C CA . ILE B 1 71 ? -14.508 -31.516 9.109 1 97.69 71 ILE B CA 1
ATOM 2953 C C . ILE B 1 71 ? -15.82 -32.312 9.141 1 97.69 71 ILE B C 1
ATOM 2955 O O . ILE B 1 71 ? -16.594 -32.188 10.094 1 97.69 71 ILE B O 1
ATOM 2959 N N . GLN B 1 72 ? -15.969 -33.188 8.109 1 97.19 72 GLN B N 1
ATOM 2960 C CA . GLN B 1 72 ? -17.203 -33.969 8.047 1 97.19 72 GLN B CA 1
ATOM 2961 C C . GLN B 1 72 ? -17.062 -35.156 7.102 1 97.19 72 GLN B C 1
ATOM 2963 O O . GLN B 1 72 ? -16.094 -35.25 6.336 1 97.19 72 GLN B O 1
ATOM 2968 N N . GLU B 1 73 ? -18.094 -36.062 7.199 1 95.56 73 GLU B N 1
ATOM 2969 C CA . GLU B 1 73 ? -18.172 -37.219 6.281 1 95.56 73 GLU B CA 1
ATOM 2970 C C . GLU B 1 73 ? -19.25 -37 5.23 1 95.56 73 GLU B C 1
ATOM 2972 O O . GLU B 1 73 ? -20.453 -37.031 5.551 1 95.56 73 GLU B O 1
ATOM 2977 N N . SER B 1 74 ? -18.797 -36.719 4.105 1 96.38 74 SER B N 1
ATOM 2978 C CA . SER B 1 74 ? -19.703 -36.469 2.984 1 96.38 74 SER B CA 1
ATOM 2979 C C . SER B 1 74 ? -18.953 -36.5 1.654 1 96.38 74 SER B C 1
ATOM 2981 O O . SER B 1 74 ? -17.734 -36.312 1.616 1 96.38 74 SER B O 1
ATOM 2983 N N . LYS B 1 75 ? -19.703 -36.781 0.698 1 95 75 LYS B N 1
ATOM 2984 C CA . LYS B 1 75 ? -19.094 -36.75 -0.627 1 95 75 LYS B CA 1
ATOM 2985 C C . LYS B 1 75 ? -18.734 -35.312 -1.011 1 95 75 LYS B C 1
ATOM 2987 O O . LYS B 1 75 ? -17.625 -35.031 -1.464 1 95 75 LYS B O 1
ATOM 2992 N N . ASP B 1 76 ? -19.781 -34.406 -0.775 1 97.25 76 ASP B N 1
ATOM 2993 C CA . ASP B 1 76 ? -19.578 -33 -1.069 1 97.25 76 ASP B CA 1
ATOM 2994 C C . ASP B 1 76 ? -19.359 -32.188 0.211 1 97.25 76 ASP B C 1
ATOM 2996 O O . ASP B 1 76 ? -20 -32.469 1.23 1 97.25 76 ASP B O 1
ATOM 3000 N N . LEU B 1 77 ? -18.469 -31.344 0.091 1 98.12 77 LEU B N 1
ATOM 3001 C CA . LEU B 1 77 ? -18.266 -30.375 1.158 1 98.12 77 LEU B CA 1
ATOM 3002 C C . LEU B 1 77 ? -18.672 -28.969 0.694 1 98.12 77 LEU B C 1
ATOM 3004 O O . LEU B 1 77 ? -18.047 -28.422 -0.225 1 98.12 77 LEU B O 1
ATOM 3008 N N . VAL B 1 78 ? -19.688 -28.422 1.276 1 98.06 78 VAL B N 1
ATOM 3009 C CA . VAL B 1 78 ? -20.141 -27.078 0.947 1 98.06 78 VAL B CA 1
ATOM 3010 C C . VAL B 1 78 ? -19.734 -26.109 2.049 1 98.06 78 VAL B C 1
ATOM 3012 O O . VAL B 1 78 ? -20.062 -26.312 3.221 1 98.06 78 VAL B O 1
ATOM 3015 N N . ILE B 1 79 ? -18.969 -25.141 1.739 1 96.69 79 ILE B N 1
ATOM 3016 C CA . ILE B 1 79 ? -18.688 -24.031 2.646 1 96.69 79 ILE B CA 1
ATOM 3017 C C . ILE B 1 79 ? -19.625 -22.875 2.338 1 96.69 79 ILE B C 1
ATOM 3019 O O . ILE B 1 79 ? -19.484 -22.203 1.311 1 96.69 79 ILE B O 1
ATOM 3023 N N . TRP B 1 80 ? -20.531 -22.719 3.17 1 96.31 80 TRP B N 1
ATOM 3024 C CA . TRP B 1 80 ? -21.562 -21.688 3.004 1 96.31 80 TRP B CA 1
ATOM 3025 C C . TRP B 1 80 ? -21.141 -20.375 3.652 1 96.31 80 TRP B C 1
ATOM 3027 O O . TRP B 1 80 ? -20.688 -20.359 4.801 1 96.31 80 TRP B O 1
ATOM 3037 N N . LYS B 1 81 ? -21.312 -19.281 2.875 1 96.62 81 LYS B N 1
ATOM 3038 C CA . LYS B 1 81 ? -20.938 -17.969 3.396 1 96.62 81 LYS B CA 1
ATOM 3039 C C . LYS B 1 81 ? -19.594 -18.047 4.109 1 96.62 81 LYS B C 1
ATOM 3041 O O . LYS B 1 81 ? -19.5 -17.781 5.309 1 96.62 81 LYS B O 1
ATOM 3046 N N . ALA B 1 82 ? -18.625 -18.328 3.297 1 97.56 82 ALA B N 1
ATOM 3047 C CA . ALA B 1 82 ? -17.281 -18.641 3.783 1 97.56 82 ALA B CA 1
ATOM 3048 C C . ALA B 1 82 ? -16.703 -17.484 4.578 1 97.56 82 ALA B C 1
ATOM 3050 O O . ALA B 1 82 ? -16.891 -16.312 4.219 1 97.56 82 ALA B O 1
ATOM 3051 N N . MET B 1 83 ? -16.047 -17.766 5.637 1 97.06 83 MET B N 1
ATOM 3052 C CA . MET B 1 83 ? -15.352 -16.812 6.488 1 97.06 83 MET B CA 1
ATOM 3053 C C . MET B 1 83 ? -13.844 -16.938 6.336 1 97.06 83 MET B C 1
ATOM 3055 O O . MET B 1 83 ? -13.336 -18.016 6.008 1 97.06 83 MET B O 1
ATOM 3059 N N . PRO B 1 84 ? -13.148 -15.828 6.602 1 96.69 84 PRO B N 1
ATOM 3060 C CA . PRO B 1 84 ? -11.695 -15.859 6.41 1 96.69 84 PRO B CA 1
ATOM 3061 C C . PRO B 1 84 ? -11.023 -16.969 7.207 1 96.69 84 PRO B C 1
ATOM 3063 O O . PRO B 1 84 ? -10.023 -17.547 6.758 1 96.69 84 PRO B O 1
ATOM 3066 N N . GLN B 1 85 ? -11.594 -17.344 8.32 1 95.5 85 GLN B N 1
ATOM 3067 C CA . GLN B 1 85 ? -11.023 -18.375 9.172 1 95.5 85 GLN B CA 1
ATOM 3068 C C . GLN B 1 85 ? -11.078 -19.75 8.492 1 95.5 85 GLN B C 1
ATOM 3070 O O . GLN B 1 85 ? -10.406 -20.688 8.914 1 95.5 85 GLN B O 1
ATOM 3075 N N . GLN B 1 86 ? -11.844 -19.828 7.484 1 96.81 86 GLN B N 1
ATOM 3076 C CA . GLN B 1 86 ? -12.023 -21.109 6.801 1 96.81 86 GLN B CA 1
ATOM 3077 C C . GLN B 1 86 ? -11.047 -21.25 5.637 1 96.81 86 GLN B C 1
ATOM 3079 O O . GLN B 1 86 ? -11.094 -22.234 4.898 1 96.81 86 GLN B O 1
ATOM 3084 N N . SER B 1 87 ? -10.195 -20.266 5.477 1 97.56 87 SER B N 1
ATOM 3085 C CA . SER B 1 87 ? -9.125 -20.438 4.492 1 97.56 87 SER B CA 1
ATOM 3086 C C . SER B 1 87 ? -8.211 -21.594 4.867 1 97.56 87 SER B C 1
ATOM 3088 O O . SER B 1 87 ? -8.008 -21.875 6.051 1 97.56 87 SER B O 1
ATOM 3090 N N . GLY B 1 88 ? -7.66 -22.234 3.812 1 97.38 88 GLY B N 1
ATOM 3091 C CA . GLY B 1 88 ? -6.715 -23.312 4.078 1 97.38 88 GLY B CA 1
ATOM 3092 C C . GLY B 1 88 ? -6.703 -24.375 2.998 1 97.38 88 GLY B C 1
ATOM 3093 O O . GLY B 1 88 ? -7.32 -24.203 1.944 1 97.38 88 GLY B O 1
ATOM 3094 N N . LYS B 1 89 ? -5.984 -25.375 3.275 1 97.88 89 LYS B N 1
ATOM 3095 C CA . LYS B 1 89 ? -5.879 -26.531 2.375 1 97.88 89 LYS B CA 1
ATOM 3096 C C . LYS B 1 89 ? -6.875 -27.609 2.752 1 97.88 89 LYS B C 1
ATOM 3098 O O . LYS B 1 89 ? -6.863 -28.109 3.881 1 97.88 89 LYS B O 1
ATOM 3103 N N . TYR B 1 90 ? -7.641 -27.969 1.805 1 98.12 90 TYR B N 1
ATOM 3104 C CA . TYR B 1 90 ? -8.664 -29 2.014 1 98.12 90 TYR B CA 1
ATOM 3105 C C . TYR B 1 90 ? -8.289 -30.297 1.307 1 98.12 90 TYR B C 1
ATOM 3107 O O . TYR B 1 90 ? -7.789 -30.266 0.18 1 98.12 90 TYR B O 1
ATOM 3115 N N . TYR B 1 91 ? -8.484 -31.359 1.857 1 97.25 91 TYR B N 1
ATOM 3116 C CA . TYR B 1 91 ? -8.281 -32.656 1.214 1 97.25 91 TYR B CA 1
ATOM 3117 C C . TYR B 1 91 ? -9.297 -33.688 1.718 1 97.25 91 TYR B C 1
ATOM 3119 O O . TYR B 1 91 ? -10 -33.438 2.701 1 97.25 91 TYR B O 1
ATOM 3127 N N . CYS B 1 92 ? -9.43 -34.75 1.071 1 96.69 92 CYS B N 1
ATOM 3128 C CA . CYS B 1 92 ? -10.398 -35.781 1.433 1 96.69 92 CYS B CA 1
ATOM 3129 C C . CYS B 1 92 ? -9.766 -37.156 1.355 1 96.69 92 CYS B C 1
ATOM 3131 O O . CYS B 1 92 ? -8.641 -37.312 0.868 1 96.69 92 CYS B O 1
ATOM 3133 N N . GLN B 1 93 ? -10.445 -38.062 2.004 1 94.5 93 GLN B N 1
ATOM 3134 C CA . GLN B 1 93 ? -9.992 -39.469 2.059 1 94.5 93 GLN B CA 1
ATOM 3135 C C . GLN B 1 93 ? -11.18 -40.438 2.076 1 94.5 93 GLN B C 1
ATOM 3137 O O . GLN B 1 93 ? -12.242 -40.094 2.617 1 94.5 93 GLN B O 1
ATOM 3142 N N . GLY B 1 94 ? -10.977 -41.531 1.465 1 92.69 94 GLY B N 1
ATOM 3143 C CA . GLY B 1 94 ? -11.977 -42.594 1.529 1 92.69 94 GLY B CA 1
ATOM 3144 C C . GLY B 1 94 ? -11.805 -43.5 2.734 1 92.69 94 GLY B C 1
ATOM 3145 O O . GLY B 1 94 ? -10.68 -43.812 3.127 1 92.69 94 GLY B O 1
ATOM 3146 N N . ILE B 1 95 ? -12.969 -43.812 3.277 1 90.81 95 ILE B N 1
ATOM 3147 C CA . ILE B 1 95 ? -12.945 -44.75 4.395 1 90.81 95 ILE B CA 1
ATOM 3148 C C . ILE B 1 95 ? -13.984 -45.844 4.172 1 90.81 95 ILE B C 1
ATOM 3150 O O . ILE B 1 95 ? -15.078 -45.594 3.67 1 90.81 95 ILE B O 1
ATOM 3154 N N . ARG B 1 96 ? -13.594 -47 4.367 1 87.06 96 ARG B N 1
ATOM 3155 C CA . ARG B 1 96 ? -14.5 -48.156 4.316 1 87.06 96 ARG B CA 1
ATOM 3156 C C . ARG B 1 96 ? -14.359 -49 5.562 1 87.06 96 ARG B C 1
ATOM 3158 O O . ARG B 1 96 ? -13.242 -49.375 5.949 1 87.06 96 ARG B O 1
ATOM 3165 N N . LYS B 1 97 ? -15.406 -49 6.344 1 81.25 97 LYS B N 1
ATOM 3166 C CA . LYS B 1 97 ? -15.383 -49.781 7.574 1 81.25 97 LYS B CA 1
ATOM 3167 C C . LYS B 1 97 ? -16.172 -51.094 7.414 1 81.25 97 LYS B C 1
ATOM 3169 O O . LYS B 1 97 ? -17.297 -51.094 6.898 1 81.25 97 LYS B O 1
ATOM 3174 N N . THR B 1 98 ? -15.539 -52.219 7.586 1 76.31 98 THR B N 1
ATOM 3175 C CA . THR B 1 98 ? -16.234 -53.5 7.773 1 76.31 98 THR B CA 1
ATOM 3176 C C . THR B 1 98 ? -16.25 -53.906 9.25 1 76.31 98 THR B C 1
ATOM 3178 O O . THR B 1 98 ? -15.727 -53.156 10.094 1 76.31 98 THR B O 1
ATOM 3181 N N . TRP B 1 99 ? -16.969 -54.938 9.695 1 82.5 99 TRP B N 1
ATOM 3182 C CA . TRP B 1 99 ? -17.062 -55.438 11.07 1 82.5 99 TRP B CA 1
ATOM 3183 C C . TRP B 1 99 ? -15.688 -55.781 11.617 1 82.5 99 TRP B C 1
ATOM 3185 O O . TRP B 1 99 ? -15.469 -55.75 12.836 1 82.5 99 TRP B O 1
ATOM 3195 N N . ILE B 1 100 ? -14.547 -56 10.703 1 82.06 100 ILE B N 1
ATOM 3196 C CA . ILE B 1 100 ? -13.273 -56.531 11.211 1 82.06 100 ILE B CA 1
ATOM 3197 C C . ILE B 1 100 ? -12.164 -55.5 10.945 1 82.06 100 ILE B C 1
ATOM 3199 O O . ILE B 1 100 ? -11.117 -55.531 11.594 1 82.06 100 ILE B O 1
ATOM 3203 N N . TYR B 1 101 ? -12.32 -54.719 9.758 1 80.56 101 TYR B N 1
ATOM 3204 C CA . TYR B 1 101 ? -11.18 -53.844 9.492 1 80.56 101 TYR B CA 1
ATOM 3205 C C . TYR B 1 101 ? -11.641 -52.5 8.945 1 80.56 101 TYR B C 1
ATOM 3207 O O . TYR B 1 101 ? -12.758 -52.375 8.445 1 80.56 101 TYR B O 1
ATOM 3215 N N . GLN B 1 102 ? -10.859 -51.5 9.25 1 86 102 GLN B N 1
ATOM 3216 C CA . GLN B 1 102 ? -11.023 -50.188 8.664 1 86 102 GLN B CA 1
ATOM 3217 C C . GLN B 1 102 ? -9.945 -49.906 7.621 1 86 102 GLN B C 1
ATOM 3219 O O . GLN B 1 102 ? -8.766 -50.156 7.855 1 86 102 GLN B O 1
ATOM 3224 N N . GLN B 1 103 ? -10.453 -49.656 6.363 1 86.25 103 GLN B N 1
ATOM 3225 C CA . GLN B 1 103 ? -9.523 -49.312 5.297 1 86.25 103 GLN B CA 1
ATOM 3226 C C . GLN B 1 103 ? -9.672 -47.812 4.926 1 86.25 103 GLN B C 1
ATOM 3228 O O . GLN B 1 103 ? -10.789 -47.312 4.867 1 86.25 103 GLN B O 1
ATOM 3233 N N . ARG B 1 104 ? -8.523 -47.219 4.699 1 89.81 104 ARG B N 1
ATOM 3234 C CA . ARG B 1 104 ? -8.516 -45.812 4.277 1 89.81 104 ARG B CA 1
ATOM 3235 C C . ARG B 1 104 ? -7.703 -45.656 2.996 1 89.81 104 ARG B C 1
ATOM 3237 O O . ARG B 1 104 ? -6.668 -46.281 2.818 1 89.81 104 ARG B O 1
ATOM 3244 N N . THR B 1 105 ? -8.234 -44.875 2.066 1 90.56 105 THR B N 1
ATOM 3245 C CA . THR B 1 105 ? -7.422 -44.469 0.917 1 90.56 105 THR B CA 1
ATOM 3246 C C . THR B 1 105 ? -6.383 -43.438 1.318 1 90.56 105 THR B C 1
ATOM 3248 O O . THR B 1 105 ? -6.52 -42.781 2.352 1 90.56 105 THR B O 1
ATOM 3251 N N . PRO B 1 106 ? -5.332 -43.375 0.521 1 91.69 106 PRO B N 1
ATOM 3252 C CA . PRO B 1 106 ? -4.477 -42.219 0.74 1 91.69 106 PRO B CA 1
ATOM 3253 C C . PRO B 1 106 ? -5.227 -40.875 0.595 1 91.69 106 PRO B C 1
ATOM 3255 O O . PRO B 1 106 ? -6.23 -40.812 -0.119 1 91.69 106 PRO B O 1
ATOM 3258 N N . GLN B 1 107 ? -4.742 -39.875 1.241 1 93.31 107 GLN B N 1
ATOM 3259 C CA . GLN B 1 107 ? -5.348 -38.562 1.162 1 93.31 107 GLN B CA 1
ATOM 3260 C C . GLN B 1 107 ? -5.176 -37.938 -0.229 1 93.31 107 GLN B C 1
ATOM 3262 O O . GLN B 1 107 ? -4.164 -38.188 -0.893 1 93.31 107 GLN B O 1
ATOM 3267 N N . SER B 1 108 ? -6.145 -37.219 -0.581 1 95.81 108 SER B N 1
ATOM 3268 C CA . SER B 1 108 ? -6.062 -36.5 -1.853 1 95.81 108 SER B CA 1
ATOM 3269 C C . SER B 1 108 ? -5.02 -35.375 -1.798 1 95.81 108 SER B C 1
ATOM 3271 O O . SER B 1 108 ? -4.57 -35 -0.716 1 95.81 108 SER B O 1
ATOM 3273 N N . LEU B 1 109 ? -4.637 -34.969 -3.07 1 95.44 109 LEU B N 1
ATOM 3274 C CA . LEU B 1 109 ? -3.908 -33.688 -3.104 1 95.44 109 LEU B CA 1
ATOM 3275 C C . LEU B 1 109 ? -4.77 -32.562 -2.555 1 95.44 109 LEU B C 1
ATOM 3277 O O . LEU B 1 109 ? -5.988 -32.562 -2.738 1 95.44 109 LEU B O 1
ATOM 3281 N N . PRO B 1 110 ? -4.18 -31.625 -1.893 1 96.75 110 PRO B N 1
ATOM 3282 C CA . PRO B 1 110 ? -4.953 -30.547 -1.272 1 96.75 110 PRO B CA 1
ATOM 3283 C C . PRO B 1 110 ? -5.488 -29.531 -2.291 1 96.75 110 PRO B C 1
ATOM 3285 O O . PRO B 1 110 ? -4.867 -29.328 -3.338 1 96.75 110 PRO B O 1
ATOM 3288 N N . VAL B 1 111 ? -6.66 -29.031 -1.986 1 97.19 111 VAL B N 1
ATOM 3289 C CA . VAL B 1 111 ? -7.215 -27.875 -2.686 1 97.19 111 VAL B CA 1
ATOM 3290 C C . VAL B 1 111 ? -7.145 -26.641 -1.784 1 97.19 111 VAL B C 1
ATOM 3292 O O . VAL B 1 111 ? -7.785 -26.594 -0.731 1 97.19 111 VAL B O 1
ATOM 3295 N N . GLU B 1 112 ? -6.367 -25.703 -2.213 1 96.75 112 GLU B N 1
ATOM 3296 C CA . GLU B 1 112 ? -6.207 -24.516 -1.386 1 96.75 112 GLU B CA 1
ATOM 3297 C C . GLU B 1 112 ? -7.32 -23.516 -1.65 1 96.75 112 GLU B C 1
ATOM 3299 O O . GLU B 1 112 ? -7.574 -23.141 -2.801 1 96.75 112 GLU B O 1
ATOM 3304 N N . ILE B 1 113 ? -7.969 -23.094 -0.588 1 97.88 113 ILE B N 1
ATOM 3305 C CA . ILE B 1 113 ? -9.031 -22.094 -0.663 1 97.88 113 ILE B CA 1
ATOM 3306 C C . ILE B 1 113 ? -8.633 -20.859 0.151 1 97.88 113 ILE B C 1
ATOM 3308 O O . ILE B 1 113 ? -8.219 -20.984 1.306 1 97.88 113 ILE B O 1
ATOM 3312 N N . LYS B 1 114 ? -8.719 -19.703 -0.437 1 96.94 114 LYS B N 1
ATOM 3313 C CA . LYS B 1 114 ? -8.477 -18.438 0.243 1 96.94 114 LYS B CA 1
ATOM 3314 C C . LYS B 1 114 ? -9.758 -17.609 0.324 1 96.94 114 LYS B C 1
ATOM 3316 O O . LYS B 1 114 ? -10.391 -17.344 -0.696 1 96.94 114 LYS B O 1
ATOM 3321 N N . VAL B 1 115 ? -10.141 -17.297 1.506 1 97.75 115 VAL B N 1
ATOM 3322 C CA . VAL B 1 115 ? -11.312 -16.453 1.738 1 97.75 115 VAL B CA 1
ATOM 3323 C C . VAL B 1 115 ? -10.867 -15.062 2.178 1 97.75 115 VAL B C 1
ATOM 3325 O O . VAL B 1 115 ? -10.211 -14.906 3.209 1 97.75 115 VAL B O 1
ATOM 3328 N N . ASP B 1 116 ? -11.305 -14.086 1.423 1 96.5 116 ASP B N 1
ATOM 3329 C CA . ASP B 1 116 ? -10.836 -12.711 1.6 1 96.5 116 ASP B CA 1
ATOM 3330 C C . ASP B 1 116 ? -11.953 -11.812 2.113 1 96.5 116 ASP B C 1
ATOM 3332 O O . ASP B 1 116 ? -13.07 -11.836 1.591 1 96.5 116 ASP B O 1
ATOM 3336 N N . GLY B 1 117 ? -11.617 -11.07 3.104 1 96.62 117 GLY B N 1
ATOM 3337 C CA . GLY B 1 117 ? -12.602 -10.148 3.648 1 96.62 117 GLY B CA 1
ATOM 3338 C C . GLY B 1 117 ? -12.625 -8.805 2.941 1 96.62 117 GLY B C 1
ATOM 3339 O O . GLY B 1 117 ? -13.461 -7.949 3.24 1 96.62 117 GLY B O 1
ATOM 3340 N N . GLY B 1 118 ? -11.781 -8.594 2.025 1 95.44 118 GLY B N 1
ATOM 3341 C CA . GLY B 1 118 ? -11.633 -7.32 1.341 1 95.44 118 GLY B CA 1
ATOM 3342 C C . GLY B 1 118 ? -12.711 -7.078 0.298 1 95.44 118 GLY B C 1
ATOM 3343 O O . GLY B 1 118 ? -13.758 -7.727 0.317 1 95.44 118 GLY B O 1
ATOM 3344 N N . TRP B 1 119 ? -12.406 -6.086 -0.57 1 95.75 119 TRP B N 1
ATOM 3345 C CA . TRP B 1 119 ? -13.438 -5.652 -1.506 1 95.75 119 TRP B CA 1
ATOM 3346 C C . TRP B 1 119 ? -12.992 -5.863 -2.947 1 95.75 119 TRP B C 1
ATOM 3348 O O . TRP B 1 119 ? -13.797 -5.781 -3.875 1 95.75 119 TRP B O 1
ATOM 3358 N N . ALA B 1 120 ? -11.719 -6.098 -3.047 1 97.19 120 ALA B N 1
ATOM 3359 C CA . ALA B 1 120 ? -11.211 -6.336 -4.398 1 97.19 120 ALA B CA 1
ATOM 3360 C C . ALA B 1 120 ? -10.156 -7.438 -4.398 1 97.19 120 ALA B C 1
ATOM 3362 O O . ALA B 1 120 ? -9.352 -7.535 -3.463 1 97.19 120 ALA B O 1
ATOM 3363 N N . ILE B 1 121 ? -10.148 -8.227 -5.422 1 97.81 121 ILE B N 1
ATOM 3364 C CA . ILE B 1 121 ? -9.148 -9.258 -5.656 1 97.81 121 ILE B CA 1
ATOM 3365 C C . ILE B 1 121 ? -8.641 -9.164 -7.09 1 97.81 121 ILE B C 1
ATOM 3367 O O . ILE B 1 121 ? -9.43 -9.141 -8.039 1 97.81 121 ILE B O 1
ATOM 3371 N N . LEU B 1 122 ? -7.395 -9.062 -7.238 1 98.19 122 LEU B N 1
ATOM 3372 C CA . LEU B 1 122 ? -6.816 -9.172 -8.57 1 98.19 122 LEU B CA 1
ATOM 3373 C C . LEU B 1 122 ? -6.457 -10.617 -8.898 1 98.19 122 LEU B C 1
ATOM 3375 O O . LEU B 1 122 ? -5.559 -11.188 -8.273 1 98.19 122 LEU B O 1
ATOM 3379 N N . ARG B 1 123 ? -7.133 -11.125 -9.867 1 97.19 123 ARG B N 1
ATOM 3380 C CA . ARG B 1 123 ? -6.867 -12.492 -10.305 1 97.19 123 ARG B CA 1
ATOM 3381 C C . ARG B 1 123 ? -5.797 -12.523 -11.391 1 97.19 123 ARG B C 1
ATOM 3383 O O . ARG B 1 123 ? -5.934 -11.859 -12.422 1 97.19 123 ARG B O 1
ATOM 3390 N N . ALA B 1 124 ? -4.75 -13.227 -11.062 1 95.88 124 ALA B N 1
ATOM 3391 C CA . ALA B 1 124 ? -3.631 -13.398 -11.984 1 95.88 124 ALA B CA 1
ATOM 3392 C C . ALA B 1 124 ? -3.314 -14.883 -12.188 1 95.88 124 ALA B C 1
ATOM 3394 O O . ALA B 1 124 ? -3.748 -15.727 -11.398 1 95.88 124 ALA B O 1
ATOM 3395 N N . PRO B 1 125 ? -2.609 -15.18 -13.297 1 94.12 125 PRO B N 1
ATOM 3396 C CA . PRO B 1 125 ? -2.242 -16.578 -13.508 1 94.12 125 PRO B CA 1
ATOM 3397 C C . PRO B 1 125 ? -1.386 -17.141 -12.375 1 94.12 125 PRO B C 1
ATOM 3399 O O . PRO B 1 125 ? -0.516 -16.438 -11.844 1 94.12 125 PRO B O 1
ATOM 3402 N N . SER B 1 126 ? -1.671 -18.375 -12 1 89.88 126 SER B N 1
ATOM 3403 C CA . SER B 1 126 ? -0.939 -19.016 -10.906 1 89.88 126 SER B CA 1
ATOM 3404 C C . SER B 1 126 ? 0.394 -19.578 -11.398 1 89.88 126 SER B C 1
ATOM 3406 O O . SER B 1 126 ? 1.347 -19.688 -10.617 1 89.88 126 SER B O 1
ATOM 3408 N N . LEU B 1 127 ? 0.426 -19.953 -12.617 1 92.75 127 LEU B N 1
ATOM 3409 C CA . LEU B 1 127 ? 1.649 -20.469 -13.211 1 92.75 127 LEU B CA 1
ATOM 3410 C C . LEU B 1 127 ? 2.459 -19.344 -13.859 1 92.75 127 LEU B C 1
ATOM 3412 O O . LEU B 1 127 ? 1.893 -18.359 -14.328 1 92.75 127 LEU B O 1
ATOM 3416 N N . PRO B 1 128 ? 3.719 -19.531 -13.922 1 95.81 128 PRO B N 1
ATOM 3417 C CA . PRO B 1 128 ? 4.539 -18.516 -14.586 1 95.81 128 PRO B CA 1
ATOM 3418 C C . PRO B 1 128 ? 4.164 -18.312 -16.047 1 95.81 128 PRO B C 1
ATOM 3420 O O . PRO B 1 128 ? 3.812 -19.281 -16.734 1 95.81 128 PRO B O 1
ATOM 3423 N N . MET B 1 129 ? 4.285 -17.078 -16.422 1 97.31 129 MET B N 1
ATOM 3424 C CA . MET B 1 129 ? 4.074 -16.734 -17.828 1 97.31 129 MET B CA 1
ATOM 3425 C C . MET B 1 129 ? 5.375 -16.859 -18.625 1 97.31 129 MET B C 1
ATOM 3427 O O . MET B 1 129 ? 6.453 -16.953 -18.031 1 97.31 129 MET B O 1
ATOM 3431 N N . LEU B 1 130 ? 5.203 -16.953 -19.953 1 96.44 130 LEU B N 1
ATOM 3432 C CA . LEU B 1 130 ? 6.379 -16.984 -20.828 1 96.44 130 LEU B CA 1
ATOM 3433 C C . LEU B 1 130 ? 6.5 -15.711 -21.641 1 96.44 130 LEU B C 1
ATOM 3435 O O . LEU B 1 130 ? 5.492 -15.086 -21.984 1 96.44 130 LEU B O 1
ATOM 3439 N N . VAL B 1 131 ? 7.781 -15.414 -21.906 1 94.81 131 VAL B N 1
ATOM 3440 C CA . VAL B 1 131 ? 8.039 -14.258 -22.766 1 94.81 131 VAL B CA 1
ATOM 3441 C C . VAL B 1 131 ? 7.223 -14.375 -24.047 1 94.81 131 VAL B C 1
ATOM 3443 O O . VAL B 1 131 ? 7.129 -15.453 -24.625 1 94.81 131 VAL B O 1
ATOM 3446 N N . GLY B 1 132 ? 6.609 -13.258 -24.453 1 94.62 132 GLY B N 1
ATOM 3447 C CA . GLY B 1 132 ? 5.836 -13.219 -25.688 1 94.62 132 GLY B CA 1
ATOM 3448 C C . GLY B 1 132 ? 4.363 -13.5 -25.469 1 94.62 132 GLY B C 1
ATOM 3449 O O . GLY B 1 132 ? 3.535 -13.188 -26.328 1 94.62 132 GLY B O 1
ATOM 3450 N N . GLU B 1 133 ? 4.023 -14.039 -24.344 1 96.19 133 GLU B N 1
ATOM 3451 C CA . GLU B 1 133 ? 2.635 -14.383 -24.062 1 96.19 133 GLU B CA 1
ATOM 3452 C C . GLU B 1 133 ? 1.832 -13.156 -23.641 1 96.19 133 GLU B C 1
ATOM 3454 O O . GLU B 1 133 ? 2.4 -12.086 -23.406 1 96.19 133 GLU B O 1
ATOM 3459 N N . THR B 1 134 ? 0.548 -13.383 -23.688 1 97.5 134 THR B N 1
ATOM 3460 C CA . THR B 1 134 ? -0.383 -12.383 -23.172 1 97.5 134 THR B CA 1
ATOM 3461 C C . THR B 1 134 ? -0.946 -12.82 -21.828 1 97.5 134 THR B C 1
ATOM 3463 O O . THR B 1 134 ? -1.436 -13.938 -21.688 1 97.5 134 THR B O 1
ATOM 3466 N N . MET B 1 135 ? -0.742 -11.961 -20.922 1 97.69 135 MET B N 1
ATOM 3467 C CA . MET B 1 135 ? -1.281 -12.234 -19.594 1 97.69 135 MET B CA 1
ATOM 3468 C C . MET B 1 135 ? -2.666 -11.617 -19.438 1 97.69 135 MET B C 1
ATOM 3470 O O . MET B 1 135 ? -2.859 -10.438 -19.703 1 97.69 135 MET B O 1
ATOM 3474 N N . THR B 1 136 ? -3.566 -12.406 -19.016 1 97.69 136 THR B N 1
ATOM 3475 C CA . THR B 1 136 ? -4.914 -11.93 -18.719 1 97.69 136 THR B CA 1
ATOM 3476 C C . THR B 1 136 ? -5.164 -11.891 -17.219 1 97.69 136 THR B C 1
ATOM 3478 O O . THR B 1 136 ? -4.902 -12.867 -16.516 1 97.69 136 THR B O 1
ATOM 3481 N N . LEU B 1 137 ? -5.602 -10.773 -16.75 1 97.88 137 LEU B N 1
ATOM 3482 C CA . LEU B 1 137 ? -5.941 -10.57 -15.344 1 97.88 137 LEU B CA 1
ATOM 3483 C C . LEU B 1 137 ? -7.387 -10.109 -15.195 1 97.88 137 LEU B C 1
ATOM 3485 O O . LEU B 1 137 ? -8.016 -9.703 -16.172 1 97.88 137 LEU B O 1
ATOM 3489 N N . SER B 1 138 ? -7.875 -10.188 -14.039 1 98.25 138 SER B N 1
ATOM 3490 C CA . SER B 1 138 ? -9.219 -9.695 -13.766 1 98.25 138 SER B CA 1
ATOM 3491 C C . SER B 1 138 ? -9.297 -9.008 -12.406 1 98.25 138 SER B C 1
ATOM 3493 O O . SER B 1 138 ? -8.852 -9.562 -11.398 1 98.25 138 SER B O 1
ATOM 3495 N N . CYS B 1 139 ? -9.805 -7.789 -12.375 1 98.5 139 CYS B N 1
ATOM 3496 C CA . CYS B 1 139 ? -10.07 -7.078 -11.125 1 98.5 139 CYS B CA 1
ATOM 3497 C C . CYS B 1 139 ? -11.492 -7.34 -10.648 1 98.5 139 CYS B C 1
ATOM 3499 O O . CYS B 1 139 ? -12.438 -6.684 -11.094 1 98.5 139 CYS B O 1
ATOM 3501 N N . ASP B 1 140 ? -11.562 -8.242 -9.656 1 98.06 140 ASP B N 1
ATOM 3502 C CA . ASP B 1 140 ? -12.875 -8.609 -9.117 1 98.06 140 ASP B CA 1
ATOM 3503 C C . ASP B 1 140 ? -13.242 -7.723 -7.926 1 98.06 140 ASP B C 1
ATOM 3505 O O . ASP B 1 140 ? -12.453 -7.551 -7 1 98.06 140 ASP B O 1
ATOM 3509 N N . VAL B 1 141 ? -14.422 -7.211 -7.992 1 97.62 141 VAL B N 1
ATOM 3510 C CA . VAL B 1 141 ? -14.914 -6.387 -6.895 1 97.62 141 VAL B CA 1
ATOM 3511 C C . VAL B 1 141 ? -16.094 -7.078 -6.219 1 97.62 141 VAL B C 1
ATOM 3513 O O . VAL B 1 141 ? -16.953 -7.66 -6.891 1 97.62 141 VAL B O 1
ATOM 3516 N N . ARG B 1 142 ? -16.031 -7.016 -4.891 1 95.44 142 ARG B N 1
ATOM 3517 C CA . ARG B 1 142 ? -17.094 -7.629 -4.102 1 95.44 142 ARG B CA 1
ATOM 3518 C C . ARG B 1 142 ? -18.469 -7.18 -4.59 1 95.44 142 ARG B C 1
ATOM 3520 O O . ARG B 1 142 ? -18.688 -5.992 -4.84 1 95.44 142 ARG B O 1
ATOM 3527 N N . ASP B 1 143 ? -19.438 -8.086 -4.848 1 93.81 143 ASP B N 1
ATOM 3528 C CA . ASP B 1 143 ? -20.812 -7.883 -5.281 1 93.81 143 ASP B CA 1
ATOM 3529 C C . ASP B 1 143 ? -20.875 -7.586 -6.777 1 93.81 143 ASP B C 1
ATOM 3531 O O . ASP B 1 143 ? -21.953 -7.328 -7.316 1 93.81 143 ASP B O 1
ATOM 3535 N N . ASN B 1 144 ? -19.844 -7.461 -7.414 1 95.69 144 ASN B N 1
ATOM 3536 C CA . ASN B 1 144 ? -19.719 -7.352 -8.859 1 95.69 144 ASN B CA 1
ATOM 3537 C C . ASN B 1 144 ? -20.469 -6.129 -9.391 1 95.69 144 ASN B C 1
ATOM 3539 O O . ASN B 1 144 ? -21.297 -6.242 -10.305 1 95.69 144 ASN B O 1
ATOM 3543 N N . PRO B 1 145 ? -20.188 -4.988 -8.859 1 96.75 145 PRO B N 1
ATOM 3544 C CA . PRO B 1 145 ? -20.828 -3.787 -9.391 1 96.75 145 PRO B CA 1
ATOM 3545 C C . PRO B 1 145 ? -20.359 -3.445 -10.805 1 96.75 145 PRO B C 1
ATOM 3547 O O . PRO B 1 145 ? -19.344 -3.969 -11.266 1 96.75 145 PRO B O 1
ATOM 3550 N N . ARG B 1 146 ? -21.25 -2.643 -11.492 1 96.88 146 ARG B N 1
ATOM 3551 C CA . ARG B 1 146 ? -20.781 -2.105 -12.766 1 96.88 146 ARG B CA 1
ATOM 3552 C C . ARG B 1 146 ? -19.688 -1.066 -12.562 1 96.88 146 ARG B C 1
ATOM 3554 O O . ARG B 1 146 ? -19.938 0.011 -12.016 1 96.88 146 ARG B O 1
ATOM 3561 N N . LEU B 1 147 ? -18.531 -1.362 -12.992 1 98.06 147 LEU B N 1
ATOM 3562 C CA . LEU B 1 147 ? -17.375 -0.509 -12.742 1 98.06 147 LEU B CA 1
ATOM 3563 C C . LEU B 1 147 ? -17.312 0.627 -13.758 1 98.06 147 LEU B C 1
ATOM 3565 O O . LEU B 1 147 ? -17.609 0.429 -14.938 1 98.06 147 LEU B O 1
ATOM 3569 N N . THR B 1 148 ? -16.922 1.804 -13.344 1 97.62 148 THR B N 1
ATOM 3570 C CA . THR B 1 148 ? -16.734 2.943 -14.234 1 97.62 148 THR B CA 1
ATOM 3571 C C . THR B 1 148 ? -15.258 3.078 -14.625 1 97.62 148 THR B C 1
ATOM 3573 O O . THR B 1 148 ? -14.945 3.635 -15.68 1 97.62 148 THR B O 1
ATOM 3576 N N . GLU B 1 149 ? -14.438 2.559 -13.727 1 98.06 149 GLU B N 1
ATOM 3577 C CA . GLU B 1 149 ? -13.008 2.65 -13.992 1 98.06 149 GLU B CA 1
ATOM 3578 C C . GLU B 1 149 ? -12.242 1.532 -13.297 1 98.06 149 GLU B C 1
ATOM 3580 O O . GLU B 1 149 ? -12.531 1.204 -12.141 1 98.06 149 GLU B O 1
ATOM 3585 N N . VAL B 1 150 ? -11.289 0.969 -14.016 1 98.69 150 VAL B N 1
ATOM 3586 C CA . VAL B 1 150 ? -10.328 0.011 -13.477 1 98.69 150 VAL B CA 1
ATOM 3587 C C . VAL B 1 150 ? -8.914 0.406 -13.883 1 98.69 150 VAL B C 1
ATOM 3589 O O . VAL B 1 150 ? -8.656 0.693 -15.055 1 98.69 150 VAL B O 1
ATOM 3592 N N . ILE B 1 151 ? -8.039 0.478 -12.93 1 98.62 151 ILE B N 1
ATOM 3593 C CA . ILE B 1 151 ? -6.645 0.82 -13.188 1 98.62 151 ILE B CA 1
ATOM 3594 C C . ILE B 1 151 ? -5.746 -0.334 -12.758 1 98.62 151 ILE B C 1
ATOM 3596 O O . ILE B 1 151 ? -5.918 -0.894 -11.672 1 98.62 151 ILE B O 1
ATOM 3600 N N . LEU B 1 152 ? -4.848 -0.679 -13.602 1 98.75 152 LEU B N 1
ATOM 3601 C CA . LEU B 1 152 ? -3.855 -1.698 -13.281 1 98.75 152 LEU B CA 1
ATOM 3602 C C . LEU B 1 152 ? -2.504 -1.062 -12.969 1 98.75 152 LEU B C 1
ATOM 3604 O O . LEU B 1 152 ? -2.047 -0.179 -13.695 1 98.75 152 LEU B O 1
ATOM 3608 N N . TYR B 1 153 ? -1.956 -1.564 -11.906 1 98.5 153 TYR B N 1
ATOM 3609 C CA . TYR B 1 153 ? -0.634 -1.091 -11.508 1 98.5 153 TYR B CA 1
ATOM 3610 C C . TYR B 1 153 ? 0.393 -2.215 -11.586 1 98.5 153 TYR B C 1
ATOM 3612 O O . TYR B 1 153 ? 0.099 -3.357 -11.227 1 98.5 153 TYR B O 1
ATOM 3620 N N . HIS B 1 154 ? 1.543 -1.845 -12.062 1 98.31 154 HIS B N 1
ATOM 3621 C CA . HIS B 1 154 ? 2.717 -2.709 -12.07 1 98.31 154 HIS B CA 1
ATOM 3622 C C . HIS B 1 154 ? 3.877 -2.068 -11.312 1 98.31 154 HIS B C 1
ATOM 3624 O O . HIS B 1 154 ? 4.402 -1.037 -11.734 1 98.31 154 HIS B O 1
ATOM 3630 N N . ASN B 1 155 ? 4.203 -2.742 -10.219 1 96.94 155 ASN B N 1
ATOM 3631 C CA . ASN B 1 155 ? 5.262 -2.215 -9.367 1 96.94 155 ASN B CA 1
ATOM 3632 C C . ASN B 1 155 ? 5.012 -0.753 -9.008 1 96.94 155 ASN B C 1
ATOM 3634 O O . ASN B 1 155 ? 5.926 0.073 -9.078 1 96.94 155 ASN B O 1
ATOM 3638 N N . GLY B 1 156 ? 3.801 -0.394 -8.789 1 93.25 156 GLY B N 1
ATOM 3639 C CA . GLY B 1 156 ? 3.439 0.917 -8.273 1 93.25 156 GLY B CA 1
ATOM 3640 C C . GLY B 1 156 ? 3.088 1.911 -9.359 1 93.25 156 GLY B C 1
ATOM 3641 O O . GLY B 1 156 ? 2.596 3.004 -9.078 1 93.25 156 GLY B O 1
ATOM 3642 N N . VAL B 1 157 ? 3.299 1.485 -10.539 1 97.25 157 VAL B N 1
ATOM 3643 C CA . VAL B 1 157 ? 3.068 2.398 -11.656 1 97.25 157 VAL B CA 1
ATOM 3644 C C . VAL B 1 157 ? 1.82 1.969 -12.43 1 97.25 157 VAL B C 1
ATOM 3646 O O . VAL B 1 157 ? 1.634 0.782 -12.703 1 97.25 157 VAL B O 1
ATOM 3649 N N . GLU B 1 158 ? 1.06 2.945 -12.812 1 98 158 GLU B N 1
ATOM 3650 C CA . GLU B 1 158 ? -0.128 2.662 -13.617 1 98 158 GLU B CA 1
ATOM 3651 C C . GLU B 1 158 ? 0.25 2.217 -15.023 1 98 158 GLU B C 1
ATOM 3653 O O . GLU B 1 158 ? 1.025 2.889 -15.711 1 98 158 GLU B O 1
ATOM 3658 N N . ILE B 1 159 ? -0.396 1.15 -15.523 1 98 159 ILE B N 1
ATOM 3659 C CA . ILE B 1 159 ? 0.007 0.67 -16.844 1 98 159 ILE B CA 1
ATOM 3660 C C . ILE B 1 159 ? -1.227 0.48 -17.719 1 98 159 ILE B C 1
ATOM 3662 O O . ILE B 1 159 ? -1.11 0.333 -18.938 1 98 159 ILE B O 1
ATOM 3666 N N . GLN B 1 160 ? -2.35 0.482 -17.156 1 98.19 160 GLN B N 1
ATOM 3667 C CA . GLN B 1 160 ? -3.584 0.302 -17.922 1 98.19 160 GLN B CA 1
ATOM 3668 C C . GLN B 1 160 ? -4.766 0.95 -17.203 1 98.19 160 GLN B C 1
ATOM 3670 O O . GLN B 1 160 ? -4.855 0.903 -15.977 1 98.19 160 GLN B O 1
ATOM 3675 N N . ARG B 1 161 ? -5.672 1.569 -17.922 1 98.06 161 ARG B N 1
ATOM 3676 C CA . ARG B 1 161 ? -6.891 2.191 -17.406 1 98.06 161 ARG B CA 1
ATOM 3677 C C . ARG B 1 161 ? -8.07 1.924 -18.344 1 98.06 161 ARG B C 1
ATOM 3679 O O . ARG B 1 161 ? -7.98 2.17 -19.547 1 98.06 161 ARG B O 1
ATOM 3686 N N . GLN B 1 162 ? -9.125 1.361 -17.766 1 98.31 162 GLN B N 1
ATOM 3687 C CA . GLN B 1 162 ? -10.32 1.045 -18.547 1 98.31 162 GLN B CA 1
ATOM 3688 C C . GLN B 1 162 ? -11.523 0.82 -17.625 1 98.31 162 GLN B C 1
ATOM 3690 O O . GLN B 1 162 ? -11.414 0.94 -16.406 1 98.31 162 GLN B O 1
ATOM 3695 N N . SER B 1 163 ? -12.656 0.545 -18.203 1 97.44 163 SER B N 1
ATOM 3696 C CA . SER B 1 163 ? -13.836 0.274 -17.391 1 97.44 163 SER B CA 1
ATOM 3697 C C . SER B 1 163 ? -14.031 -1.223 -17.172 1 97.44 163 SER B C 1
ATOM 3699 O O . SER B 1 163 ? -14.523 -1.644 -16.125 1 97.44 163 SER B O 1
ATOM 3701 N N . ASP B 1 164 ? -13.508 -1.987 -18.125 1 97.75 164 ASP B N 1
ATOM 3702 C CA . ASP B 1 164 ? -13.656 -3.439 -18.062 1 97.75 164 ASP B CA 1
ATOM 3703 C C . ASP B 1 164 ? -12.75 -4.039 -16.984 1 97.75 164 ASP B C 1
ATOM 3705 O O . ASP B 1 164 ? -11.57 -3.693 -16.891 1 97.75 164 ASP B O 1
ATOM 3709 N N . PRO B 1 165 ? -13.344 -4.926 -16.172 1 98.19 165 PRO B N 1
ATOM 3710 C CA . PRO B 1 165 ? -12.531 -5.551 -15.125 1 98.19 165 PRO B CA 1
ATOM 3711 C C . PRO B 1 165 ? -11.492 -6.512 -15.688 1 98.19 165 PRO B C 1
ATOM 3713 O O . PRO B 1 165 ? -10.555 -6.898 -14.977 1 98.19 165 PRO B O 1
ATOM 3716 N N . LYS B 1 166 ? -11.734 -7 -16.906 1 98.06 166 LYS B N 1
ATOM 3717 C CA . LYS B 1 166 ? -10.742 -7.859 -17.547 1 98.06 166 LYS B CA 1
ATOM 3718 C C . LYS B 1 166 ? -9.586 -7.043 -18.109 1 98.06 166 LYS B C 1
ATOM 3720 O O . LYS B 1 166 ? -9.797 -6.109 -18.891 1 98.06 166 LYS B O 1
ATOM 3725 N N . LEU B 1 167 ? -8.414 -7.426 -17.734 1 98.12 167 LEU B N 1
ATOM 3726 C CA . LEU B 1 167 ? -7.195 -6.703 -18.078 1 98.12 167 LEU B CA 1
ATOM 3727 C C . LEU B 1 167 ? -6.234 -7.598 -18.859 1 98.12 167 LEU B C 1
ATOM 3729 O O . LEU B 1 167 ? -6.238 -8.82 -18.672 1 98.12 167 LEU B O 1
ATOM 3733 N N . ARG B 1 168 ? -5.512 -6.98 -19.75 1 97.81 168 ARG B N 1
ATOM 3734 C CA . ARG B 1 168 ? -4.59 -7.77 -20.562 1 97.81 168 ARG B CA 1
ATOM 3735 C C . ARG B 1 168 ? -3.244 -7.062 -20.703 1 97.81 168 ARG B C 1
ATOM 3737 O O . ARG B 1 168 ? -3.193 -5.871 -21 1 97.81 168 ARG B O 1
ATOM 3744 N N . VAL B 1 169 ? -2.227 -7.762 -20.453 1 97.56 169 VAL B N 1
ATOM 3745 C CA . VAL B 1 169 ? -0.862 -7.324 -20.734 1 97.56 169 VAL B CA 1
ATOM 3746 C C . VAL B 1 169 ? -0.243 -8.203 -21.812 1 97.56 169 VAL B C 1
ATOM 3748 O O . VAL B 1 169 ? -0.008 -9.398 -21.594 1 97.56 169 VAL B O 1
ATOM 3751 N N . THR B 1 170 ? 0.003 -7.645 -22.922 1 97.38 170 THR B N 1
ATOM 3752 C CA . THR B 1 170 ? 0.425 -8.438 -24.078 1 97.38 170 THR B CA 1
ATOM 3753 C C . THR B 1 170 ? 1.937 -8.352 -24.266 1 97.38 170 THR B C 1
ATOM 3755 O O . THR B 1 170 ? 2.586 -7.453 -23.719 1 97.38 170 THR B O 1
ATOM 3758 N N . ASN B 1 171 ? 2.449 -9.266 -25.016 1 96.94 171 ASN B N 1
ATOM 3759 C CA . ASN B 1 171 ? 3.857 -9.305 -25.406 1 96.94 171 ASN B CA 1
ATOM 3760 C C . ASN B 1 171 ? 4.77 -9.188 -24.188 1 96.94 171 ASN B C 1
ATOM 3762 O O . ASN B 1 171 ? 5.645 -8.32 -24.141 1 96.94 171 ASN B O 1
ATOM 3766 N N . LEU B 1 172 ? 4.617 -10.125 -23.328 1 97.62 172 LEU B N 1
ATOM 3767 C CA . LEU B 1 172 ? 5.367 -10.133 -22.078 1 97.62 172 LEU B CA 1
ATOM 3768 C C . LEU B 1 172 ? 6.867 -10.242 -22.344 1 97.62 172 LEU B C 1
ATOM 3770 O O . LEU B 1 172 ? 7.289 -10.969 -23.234 1 97.62 172 LEU B O 1
ATOM 3774 N N . THR B 1 173 ? 7.66 -9.461 -21.578 1 96.94 173 THR B N 1
ATOM 3775 C CA . THR B 1 173 ? 9.117 -9.523 -21.594 1 96.94 173 THR B CA 1
ATOM 3776 C C . THR B 1 173 ? 9.656 -9.812 -20.188 1 96.94 173 THR B C 1
ATOM 3778 O O . THR B 1 173 ? 8.891 -9.93 -19.234 1 96.94 173 THR B O 1
ATOM 3781 N N . LEU B 1 174 ? 10.906 -9.961 -20.078 1 95.69 174 LEU B N 1
ATOM 3782 C CA . LEU B 1 174 ? 11.539 -10.242 -18.797 1 95.69 174 LEU B CA 1
ATOM 3783 C C . LEU B 1 174 ? 11.523 -9.016 -17.906 1 95.69 174 LEU B C 1
ATOM 3785 O O . LEU B 1 174 ? 11.992 -9.062 -16.766 1 95.69 174 LEU B O 1
ATOM 3789 N N . ARG B 1 175 ? 10.906 -7.969 -18.266 1 96.06 175 ARG B N 1
ATOM 3790 C CA . ARG B 1 175 ? 10.742 -6.766 -17.453 1 96.06 175 ARG B CA 1
ATOM 3791 C C . ARG B 1 175 ? 9.367 -6.734 -16.781 1 96.06 175 ARG B C 1
ATOM 3793 O O . ARG B 1 175 ? 9.117 -5.902 -15.914 1 96.06 175 ARG B O 1
ATOM 3800 N N . HIS B 1 176 ? 8.609 -7.688 -17.141 1 97.31 176 HIS B N 1
ATOM 3801 C CA . HIS B 1 176 ? 7.215 -7.621 -16.703 1 97.31 176 HIS B CA 1
ATOM 3802 C C . HIS B 1 176 ? 7.016 -8.336 -15.375 1 97.31 176 HIS B C 1
ATOM 3804 O O . HIS B 1 176 ? 6.008 -8.117 -14.695 1 97.31 176 HIS B O 1
ATOM 3810 N N . PRO B 1 177 ? 7.844 -9.234 -14.969 1 96.81 177 PRO B N 1
ATOM 3811 C CA . PRO B 1 177 ? 7.684 -9.797 -13.625 1 96.81 177 PRO B CA 1
ATOM 3812 C C . PRO B 1 177 ? 7.59 -8.727 -12.539 1 96.81 177 PRO B C 1
ATOM 3814 O O . PRO B 1 177 ? 8.156 -7.645 -12.688 1 96.81 177 PRO B O 1
ATOM 3817 N N . GLY B 1 178 ? 6.891 -9.055 -11.516 1 97.56 178 GLY B N 1
ATOM 3818 C CA . GLY B 1 178 ? 6.793 -8.125 -10.406 1 97.56 178 GLY B CA 1
ATOM 3819 C C . GLY B 1 178 ? 5.438 -8.141 -9.727 1 97.56 178 GLY B C 1
ATOM 3820 O O . GLY B 1 178 ? 4.707 -9.133 -9.812 1 97.56 178 GLY B O 1
ATOM 3821 N N . SER B 1 179 ? 5.18 -7.086 -9.086 1 97.81 179 SER B N 1
ATOM 3822 C CA . SER B 1 179 ? 3.959 -6.941 -8.297 1 97.81 179 SER B CA 1
ATOM 3823 C C . SER B 1 179 ? 2.871 -6.223 -9.086 1 97.81 179 SER B C 1
ATOM 3825 O O . SER B 1 179 ? 3.123 -5.18 -9.695 1 97.81 179 SER B O 1
ATOM 3827 N N . TYR B 1 180 ? 1.653 -6.797 -9.047 1 98.38 180 TYR B N 1
ATOM 3828 C CA . TYR B 1 180 ? 0.51 -6.203 -9.734 1 98.38 180 TYR B CA 1
ATOM 3829 C C . TYR B 1 180 ? -0.651 -5.988 -8.766 1 98.38 180 TYR B C 1
ATOM 3831 O O . TYR B 1 180 ? -0.89 -6.805 -7.879 1 98.38 180 TYR B O 1
ATOM 3839 N N . TRP B 1 181 ? -1.385 -4.906 -8.922 1 98.12 181 TRP B N 1
ATOM 3840 C CA . TRP B 1 181 ? -2.631 -4.66 -8.211 1 98.12 181 TRP B CA 1
ATOM 3841 C C . TRP B 1 181 ? -3.549 -3.744 -9.016 1 98.12 181 TRP B C 1
ATOM 3843 O O . TRP B 1 181 ? -3.129 -3.156 -10.016 1 98.12 181 TRP B O 1
ATOM 3853 N N . CYS B 1 182 ? -4.836 -3.68 -8.609 1 98.56 182 CYS B N 1
ATOM 3854 C CA . CYS B 1 182 ? -5.805 -2.902 -9.375 1 98.56 182 CYS B CA 1
ATOM 3855 C C . CYS B 1 182 ? -6.617 -1.994 -8.461 1 98.56 182 CYS B C 1
ATOM 3857 O O . CYS B 1 182 ? -6.703 -2.234 -7.258 1 98.56 182 CYS B O 1
ATOM 3859 N N . ARG B 1 183 ? -7.055 -0.965 -8.969 1 97.88 183 ARG B N 1
ATOM 3860 C CA . ARG B 1 183 ? -8.039 -0.085 -8.352 1 97.88 183 ARG B CA 1
ATOM 3861 C C . ARG B 1 183 ? -9.32 -0.026 -9.172 1 97.88 183 ARG B C 1
ATOM 3863 O O . ARG B 1 183 ? -9.273 0.203 -10.383 1 97.88 183 ARG B O 1
ATOM 3870 N N . ALA B 1 184 ? -10.359 -0.221 -8.547 1 98.31 184 ALA B N 1
ATOM 3871 C CA . ALA B 1 184 ? -11.648 -0.196 -9.227 1 98.31 184 ALA B CA 1
ATOM 3872 C C . ALA B 1 184 ? -12.555 0.885 -8.641 1 98.31 184 ALA B C 1
ATOM 3874 O O . ALA B 1 184 ? -12.57 1.101 -7.426 1 98.31 184 ALA B O 1
ATOM 3875 N N . THR B 1 185 ? -13.258 1.561 -9.477 1 97.81 185 THR B N 1
ATOM 3876 C CA . THR B 1 185 ? -14.172 2.631 -9.078 1 97.81 185 THR B CA 1
ATOM 3877 C C . THR B 1 185 ? -15.562 2.396 -9.664 1 97.81 185 THR B C 1
ATOM 3879 O O . THR B 1 185 ? -15.695 1.939 -10.797 1 97.81 185 THR B O 1
ATOM 3882 N N . TRP B 1 186 ? -16.578 2.654 -8.867 1 97.81 186 TRP B N 1
ATOM 3883 C CA . TRP B 1 186 ? -17.953 2.564 -9.352 1 97.81 186 TRP B CA 1
ATOM 3884 C C . TRP B 1 186 ? -18.859 3.551 -8.609 1 97.81 186 TRP B C 1
ATOM 3886 O O . TRP B 1 186 ? -18.438 4.176 -7.637 1 97.81 186 TRP B O 1
ATOM 3896 N N . HIS B 1 187 ? -20.016 3.744 -9.188 1 96.19 187 HIS B N 1
ATOM 3897 C CA . HIS B 1 187 ? -21 4.641 -8.586 1 96.19 187 HIS B CA 1
ATOM 3898 C C . HIS B 1 187 ? -22.188 3.865 -8.023 1 96.19 187 HIS B C 1
ATOM 3900 O O . HIS B 1 187 ? -22.672 2.932 -8.656 1 96.19 187 HIS B O 1
ATOM 3906 N N . LYS B 1 188 ? -22.516 4.188 -6.789 1 93.06 188 LYS B N 1
ATOM 3907 C CA . LYS B 1 188 ? -23.672 3.576 -6.145 1 93.06 188 LYS B CA 1
ATOM 3908 C C . LYS B 1 188 ? -24.328 4.543 -5.168 1 93.06 188 LYS B C 1
ATOM 3910 O O . LYS B 1 188 ? -23.656 5.188 -4.367 1 93.06 188 LYS B O 1
ATOM 3915 N N . GLN B 1 189 ? -25.656 4.723 -5.211 1 91.12 189 GLN B N 1
ATOM 3916 C CA . GLN B 1 189 ? -26.438 5.543 -4.281 1 91.12 189 GLN B CA 1
ATOM 3917 C C . GLN B 1 189 ? -25.891 6.969 -4.23 1 91.12 189 GLN B C 1
ATOM 3919 O O . GLN B 1 189 ? -25.641 7.508 -3.146 1 91.12 189 GLN B O 1
ATOM 3924 N N . MET B 1 190 ? -25.594 7.473 -5.379 1 92.31 190 MET B N 1
ATOM 3925 C CA . MET B 1 190 ? -25.172 8.859 -5.555 1 92.31 190 MET B CA 1
ATOM 3926 C C . MET B 1 190 ? -23.812 9.094 -4.902 1 92.31 190 MET B C 1
ATOM 3928 O O . MET B 1 190 ? -23.562 10.172 -4.355 1 92.31 190 MET B O 1
ATOM 3932 N N . ALA B 1 191 ? -23.109 8.047 -4.832 1 95.44 191 ALA B N 1
ATOM 3933 C CA . ALA B 1 191 ? -21.75 8.148 -4.285 1 95.44 191 ALA B CA 1
ATOM 3934 C C . ALA B 1 191 ? -20.75 7.395 -5.16 1 95.44 191 ALA B C 1
ATOM 3936 O O . ALA B 1 191 ? -21.125 6.445 -5.855 1 95.44 191 ALA B O 1
ATOM 3937 N N . THR B 1 192 ? -19.578 7.895 -5.086 1 96.56 192 THR B N 1
ATOM 3938 C CA . THR B 1 192 ? -18.469 7.207 -5.75 1 96.56 192 THR B CA 1
ATOM 3939 C C . THR B 1 192 ? -17.734 6.297 -4.77 1 96.56 192 THR B C 1
ATOM 3941 O O . THR B 1 192 ? -17.438 6.703 -3.643 1 96.56 192 THR B O 1
ATOM 3944 N N . HIS B 1 193 ? -17.531 5.07 -5.227 1 96.81 193 HIS B N 1
ATOM 3945 C CA . HIS B 1 193 ? -16.781 4.102 -4.438 1 96.81 193 HIS B CA 1
ATOM 3946 C C . HIS B 1 193 ? -15.523 3.66 -5.172 1 96.81 193 HIS B C 1
ATOM 3948 O O . HIS B 1 193 ? -15.539 3.48 -6.391 1 96.81 193 HIS B O 1
ATOM 3954 N N . SER B 1 194 ? -14.492 3.535 -4.383 1 96.44 194 SER B N 1
ATOM 3955 C CA . SER B 1 194 ? -13.234 3.066 -4.953 1 96.44 194 SER B CA 1
ATOM 3956 C C . SER B 1 194 ? -12.516 2.111 -4.004 1 96.44 194 SER B C 1
ATOM 3958 O O . SER B 1 194 ? -12.523 2.314 -2.789 1 96.44 194 SER B O 1
ATOM 3960 N N . VAL B 1 195 ? -11.898 1.052 -4.621 1 96.38 195 VAL B N 1
ATOM 3961 C CA . VAL B 1 195 ? -11.195 0.077 -3.799 1 96.38 195 VAL B CA 1
ATOM 3962 C C . VAL B 1 195 ? -9.914 -0.36 -4.5 1 96.38 195 VAL B C 1
ATOM 3964 O O . VAL B 1 195 ? -9.82 -0.303 -5.73 1 96.38 195 VAL B O 1
ATOM 3967 N N . ILE B 1 196 ? -8.945 -0.734 -3.695 1 95.12 196 ILE B N 1
ATOM 3968 C CA . ILE B 1 196 ? -7.676 -1.234 -4.207 1 95.12 196 ILE B CA 1
ATOM 3969 C C . ILE B 1 196 ? -7.492 -2.695 -3.799 1 95.12 196 ILE B C 1
ATOM 3971 O O . ILE B 1 196 ? -7.809 -3.074 -2.668 1 95.12 196 ILE B O 1
ATOM 3975 N N . SER B 1 197 ? -6.953 -3.471 -4.637 1 96.44 197 SER B N 1
ATOM 3976 C CA . SER B 1 197 ? -6.688 -4.871 -4.32 1 96.44 197 SER B CA 1
ATOM 3977 C C . SER B 1 197 ? -5.336 -5.039 -3.635 1 96.44 197 SER B C 1
ATOM 3979 O O . SER B 1 197 ? -4.496 -4.137 -3.68 1 96.44 197 SER B O 1
ATOM 3981 N N . LEU B 1 198 ? -5.207 -6.223 -3.01 1 93 198 LEU B N 1
ATOM 3982 C CA . LEU B 1 198 ? -3.865 -6.605 -2.584 1 93 198 LEU B CA 1
ATOM 3983 C C . LEU B 1 198 ? -2.98 -6.91 -3.787 1 93 198 LEU B C 1
ATOM 3985 O O . LEU B 1 198 ? -3.48 -7.234 -4.867 1 93 198 LEU B O 1
ATOM 3989 N N . ALA B 1 199 ? -1.729 -6.797 -3.557 1 94.81 199 ALA B N 1
ATOM 3990 C CA . ALA B 1 199 ? -0.787 -7.055 -4.641 1 94.81 199 ALA B CA 1
ATOM 3991 C C . ALA B 1 199 ? -0.632 -8.555 -4.891 1 94.81 199 ALA B C 1
ATOM 3993 O O . ALA B 1 199 ? -0.714 -9.359 -3.959 1 94.81 199 ALA B O 1
ATOM 3994 N N . THR B 1 200 ? -0.447 -8.938 -6.121 1 96.12 200 THR B N 1
ATOM 3995 C CA . THR B 1 200 ? -0.097 -10.297 -6.523 1 96.12 200 THR B CA 1
ATOM 3996 C C . THR B 1 200 ? 1.188 -10.305 -7.344 1 96.12 200 THR B C 1
ATOM 3998 O O . THR B 1 200 ? 1.448 -9.367 -8.109 1 96.12 200 THR B O 1
ATOM 4001 N N . THR B 1 201 ? 1.97 -11.32 -7.152 1 97.06 201 THR B N 1
ATOM 4002 C CA . THR B 1 201 ? 3.242 -11.406 -7.859 1 97.06 201 THR B CA 1
ATOM 4003 C C . THR B 1 201 ? 3.1 -12.242 -9.133 1 97.06 201 THR B C 1
ATOM 4005 O O . THR B 1 201 ? 2.5 -13.32 -9.109 1 97.06 201 THR B O 1
ATOM 4008 N N . VAL B 1 202 ? 3.648 -11.75 -10.133 1 97.44 202 VAL B N 1
ATOM 4009 C CA . VAL B 1 202 ? 3.637 -12.461 -11.414 1 97.44 202 VAL B CA 1
ATOM 4010 C C . VAL B 1 202 ? 5.07 -12.734 -11.867 1 97.44 202 VAL B C 1
ATOM 4012 O O . VAL B 1 202 ? 5.941 -11.875 -11.742 1 97.44 202 VAL B O 1
ATOM 4015 N N . SER B 1 203 ? 5.25 -13.93 -12.312 1 97.19 203 SER B N 1
ATOM 4016 C CA . SER B 1 203 ? 6.551 -14.305 -12.867 1 97.19 203 SER B CA 1
ATOM 4017 C C . SER B 1 203 ? 6.473 -14.523 -14.367 1 97.19 203 SER B C 1
ATOM 4019 O O . SER B 1 203 ? 5.449 -14.984 -14.883 1 97.19 203 SER B O 1
ATOM 4021 N N . VAL B 1 204 ? 7.566 -14.18 -14.992 1 97 204 VAL B N 1
ATOM 4022 C CA . VAL B 1 204 ? 7.715 -14.406 -16.422 1 97 204 VAL B CA 1
ATOM 4023 C C . VAL B 1 204 ? 9.047 -15.102 -16.703 1 97 204 VAL B C 1
ATOM 4025 O O . VAL B 1 204 ? 10.102 -14.625 -16.281 1 97 204 VAL B O 1
ATOM 4028 N N . LEU B 1 205 ? 8.898 -16.141 -17.406 1 96.75 205 LEU B N 1
ATOM 4029 C CA . LEU B 1 205 ? 10.102 -16.922 -17.703 1 96.75 205 LEU B CA 1
ATOM 4030 C C . LEU B 1 205 ? 10.453 -16.844 -19.188 1 96.75 205 LEU B C 1
ATOM 4032 O O . LEU B 1 205 ? 9.562 -16.703 -20.031 1 96.75 205 LEU B O 1
ATOM 4036 N N . ASP B 1 206 ? 11.766 -16.938 -19.453 1 94.94 206 ASP B N 1
ATOM 4037 C CA . ASP B 1 206 ? 12.188 -17.109 -20.844 1 94.94 206 ASP B CA 1
ATOM 4038 C C . ASP B 1 206 ? 11.852 -18.516 -21.344 1 94.94 206 ASP B C 1
ATOM 4040 O O . ASP B 1 206 ? 11.773 -19.469 -20.562 1 94.94 206 ASP B O 1
ATOM 4044 N N . ILE B 1 207 ? 11.672 -18.562 -22.594 1 94.25 207 ILE B N 1
ATOM 4045 C CA . ILE B 1 207 ? 11.375 -19.859 -23.172 1 94.25 207 ILE B CA 1
ATOM 4046 C C . ILE B 1 207 ? 12.617 -20.75 -23.109 1 94.25 207 ILE B C 1
ATOM 4048 O O . ILE B 1 207 ? 12.547 -21.891 -22.656 1 94.25 207 ILE B O 1
ATOM 4052 N N . LEU B 1 208 ? 13.68 -20.188 -23.531 1 95.12 208 LEU B N 1
ATOM 4053 C CA . LEU B 1 208 ? 14.977 -20.859 -23.5 1 95.12 208 LEU B CA 1
ATOM 4054 C C . LEU B 1 208 ? 15.992 -20.031 -22.719 1 95.12 208 LEU B C 1
ATOM 4056 O O . LEU B 1 208 ? 16.359 -18.938 -23.141 1 95.12 208 LEU B O 1
ATOM 4060 N N . THR B 1 209 ? 16.516 -20.625 -21.688 1 95.19 209 THR B N 1
ATOM 4061 C CA . THR B 1 209 ? 17.469 -19.875 -20.875 1 95.19 209 THR B CA 1
ATOM 4062 C C . THR B 1 209 ? 18.828 -19.828 -21.547 1 95.19 209 THR B C 1
ATOM 4064 O O . THR B 1 209 ? 19.109 -20.625 -22.438 1 95.19 209 THR B O 1
ATOM 4067 N N . GLU B 1 210 ? 19.594 -18.844 -21.062 1 95.12 210 GLU B N 1
ATOM 4068 C CA . GLU B 1 210 ? 20.969 -18.828 -21.516 1 95.12 210 GLU B CA 1
ATOM 4069 C C . GLU B 1 210 ? 21.734 -20.047 -21.031 1 95.12 210 GLU B C 1
ATOM 4071 O O . GLU B 1 210 ? 21.734 -20.359 -19.844 1 95.12 210 GLU B O 1
ATOM 4076 N N . PRO B 1 211 ? 22.344 -20.688 -22 1 97.44 211 PRO B N 1
ATOM 4077 C CA . PRO B 1 211 ? 23.078 -21.875 -21.578 1 97.44 211 PRO B CA 1
ATOM 4078 C C . PRO B 1 211 ? 24.359 -21.547 -20.812 1 97.44 211 PRO B C 1
ATOM 4080 O O . PRO B 1 211 ? 24.891 -20.453 -20.953 1 97.44 211 PRO B O 1
ATOM 4083 N N . PHE B 1 212 ? 24.719 -22.5 -19.984 1 97.5 212 PHE B N 1
ATOM 4084 C CA . PHE B 1 212 ? 26.062 -22.406 -19.406 1 97.5 212 PHE B CA 1
ATOM 4085 C C . PHE B 1 212 ? 26.828 -23.703 -19.625 1 97.5 212 PHE B C 1
ATOM 4087 O O . PHE B 1 212 ? 26.266 -24.797 -19.547 1 97.5 212 PHE B O 1
ATOM 4094 N N . LEU B 1 213 ? 28.109 -23.594 -19.891 1 98.12 213 LEU B N 1
ATOM 4095 C CA . LEU B 1 213 ? 28.953 -24.734 -20.219 1 98.12 213 LEU B CA 1
ATOM 4096 C C . LEU B 1 213 ? 29.75 -25.188 -19 1 98.12 213 LEU B C 1
ATOM 4098 O O . LEU B 1 213 ? 30.375 -24.375 -18.312 1 98.12 213 LEU B O 1
ATOM 4102 N N . GLU B 1 214 ? 29.578 -26.453 -18.75 1 97.88 214 GLU B N 1
ATOM 4103 C CA . GLU B 1 214 ? 30.406 -27.078 -17.719 1 97.88 214 GLU B CA 1
ATOM 4104 C C . GLU B 1 214 ? 31.453 -28 -18.344 1 97.88 214 GLU B C 1
ATOM 4106 O O . GLU B 1 214 ? 31.141 -28.812 -19.203 1 97.88 214 GLU B O 1
ATOM 4111 N N . ILE B 1 215 ? 32.656 -27.781 -17.906 1 96.69 215 ILE B N 1
ATOM 4112 C CA . ILE B 1 215 ? 33.719 -28.656 -18.344 1 96.69 215 ILE B CA 1
ATOM 4113 C C . ILE B 1 215 ? 34.031 -29.688 -17.25 1 96.69 215 ILE B C 1
ATOM 4115 O O . ILE B 1 215 ? 34.344 -29.312 -16.109 1 96.69 215 ILE B O 1
ATOM 4119 N N . VAL B 1 216 ? 33.938 -30.906 -17.656 1 95.62 216 VAL B N 1
ATOM 4120 C CA . VAL B 1 216 ? 34.25 -32 -16.75 1 95.62 216 VAL B CA 1
ATOM 4121 C C . VAL B 1 216 ? 35.531 -32.688 -17.234 1 95.62 216 VAL B C 1
ATOM 4123 O O . VAL B 1 216 ? 35.469 -33.625 -18.031 1 95.62 216 VAL B O 1
ATOM 4126 N N . PRO B 1 217 ? 36.625 -32.406 -16.672 1 91.75 217 PRO B N 1
ATOM 4127 C CA . PRO B 1 217 ? 37.875 -32.906 -17.188 1 91.75 217 PRO B CA 1
ATOM 4128 C C . PRO B 1 217 ? 38.094 -34.375 -16.953 1 91.75 217 PRO B C 1
ATOM 4130 O O . PRO B 1 217 ? 38.688 -35.062 -17.781 1 91.75 217 PRO B O 1
ATOM 4133 N N . GLN B 1 218 ? 37.625 -34.875 -15.766 1 88.75 218 GLN B N 1
ATOM 4134 C CA . GLN B 1 218 ? 37.875 -36.281 -15.445 1 88.75 218 GLN B CA 1
ATOM 4135 C C . GLN B 1 218 ? 36.562 -37 -15.195 1 88.75 218 GLN B C 1
ATOM 4137 O O . GLN B 1 218 ? 36.125 -37.156 -14.047 1 88.75 218 GLN B O 1
ATOM 4142 N N . ASP B 1 219 ? 35.938 -37.344 -16.234 1 88 219 ASP B N 1
ATOM 4143 C CA . ASP B 1 219 ? 34.75 -38.188 -16.141 1 88 219 ASP B CA 1
ATOM 4144 C C . ASP B 1 219 ? 35.125 -39.656 -16.281 1 88 219 ASP B C 1
ATOM 4146 O O . ASP B 1 219 ? 35.812 -40.062 -17.219 1 88 219 ASP B O 1
ATOM 4150 N N . PRO B 1 220 ? 34.75 -40.406 -15.312 1 90.19 220 PRO B N 1
ATOM 4151 C CA . PRO B 1 220 ? 35.156 -41.844 -15.32 1 90.19 220 PRO B CA 1
ATOM 4152 C C . PRO B 1 220 ? 34.656 -42.562 -16.562 1 90.19 220 PRO B C 1
ATOM 4154 O O . PRO B 1 220 ? 35.219 -43.594 -16.922 1 90.19 220 PRO B O 1
ATOM 4157 N N . LEU B 1 221 ? 33.594 -42.094 -17.172 1 90.81 221 LEU B N 1
ATOM 4158 C CA . LEU B 1 221 ? 33 -42.781 -18.328 1 90.81 221 LEU B CA 1
ATOM 4159 C C . LEU B 1 221 ? 33.688 -42.344 -19.625 1 90.81 221 LEU B C 1
ATOM 4161 O O . LEU B 1 221 ? 33.344 -42.844 -20.703 1 90.81 221 LEU B O 1
ATOM 4165 N N . ILE B 1 222 ? 34.625 -41.375 -19.516 1 88.25 222 ILE B N 1
ATOM 4166 C CA . ILE B 1 222 ? 35.281 -40.812 -20.688 1 88.25 222 ILE B CA 1
ATOM 4167 C C . ILE B 1 222 ? 36.781 -41.156 -20.641 1 88.25 222 ILE B C 1
ATOM 4169 O O . ILE B 1 222 ? 37.375 -41.156 -19.562 1 88.25 222 ILE B O 1
ATOM 4173 N N . PRO B 1 223 ? 37.344 -41.469 -21.797 1 90 223 PRO B N 1
ATOM 4174 C CA . PRO B 1 223 ? 38.781 -41.781 -21.844 1 90 223 PRO B CA 1
ATOM 4175 C C . PRO B 1 223 ? 39.625 -40.656 -21.234 1 90 223 PRO B C 1
ATOM 4177 O O . PRO B 1 223 ? 39.25 -39.5 -21.266 1 90 223 PRO B O 1
ATOM 4180 N N . LYS B 1 224 ? 40.75 -40.969 -20.703 1 87.62 224 LYS B N 1
ATOM 4181 C CA . LYS B 1 224 ? 41.656 -40.062 -19.969 1 87.62 224 LYS B CA 1
ATOM 4182 C C . LYS B 1 224 ? 42.094 -38.906 -20.812 1 87.62 224 LYS B C 1
ATOM 4184 O O . LYS B 1 224 ? 42.312 -37.781 -20.297 1 87.62 224 LYS B O 1
ATOM 4189 N N . GLU B 1 225 ? 42.156 -39.125 -22.109 1 90.88 225 GLU B N 1
ATOM 4190 C CA . GLU B 1 225 ? 42.656 -38.062 -22.984 1 90.88 225 GLU B CA 1
ATOM 4191 C C . GLU B 1 225 ? 41.531 -37.125 -23.375 1 90.88 225 GLU B C 1
ATOM 4193 O O . GLU B 1 225 ? 41.75 -36.094 -24.047 1 90.88 225 GLU B O 1
ATOM 4198 N N . HIS B 1 226 ? 40.344 -37.562 -22.797 1 94.56 226 HIS B N 1
ATOM 4199 C CA . HIS B 1 226 ? 39.188 -36.781 -23.188 1 94.56 226 HIS B CA 1
ATOM 4200 C C . HIS B 1 226 ? 38.562 -36.062 -21.984 1 94.56 226 HIS B C 1
ATOM 4202 O O . HIS B 1 226 ? 38.812 -36.469 -20.844 1 94.56 226 HIS B O 1
ATOM 4208 N N . MET B 1 227 ? 37.906 -34.938 -22.25 1 95.19 227 MET B N 1
ATOM 4209 C CA . MET B 1 227 ? 37.094 -34.25 -21.25 1 95.19 227 MET B CA 1
ATOM 4210 C C . MET B 1 227 ? 35.656 -34.125 -21.734 1 95.19 227 MET B C 1
ATOM 4212 O O . MET B 1 227 ? 35.375 -34.281 -22.922 1 95.19 227 MET B O 1
ATOM 4216 N N . LEU B 1 228 ? 34.781 -34 -20.812 1 96 228 LEU B N 1
ATOM 4217 C CA . LEU B 1 228 ? 33.375 -33.938 -21.141 1 96 228 LEU B CA 1
ATOM 4218 C C . LEU B 1 228 ? 32.844 -32.5 -21.062 1 96 228 LEU B C 1
ATOM 4220 O O . LEU B 1 228 ? 33.125 -31.797 -20.094 1 96 228 LEU B O 1
ATOM 4224 N N . LEU B 1 229 ? 32.219 -32.062 -22.141 1 96.81 229 LEU B N 1
ATOM 4225 C CA . LEU B 1 229 ? 31.516 -30.781 -22.141 1 96.81 229 LEU B CA 1
ATOM 4226 C C . LEU B 1 229 ? 30.031 -31 -21.891 1 96.81 229 LEU B C 1
ATOM 4228 O O . LEU B 1 229 ? 29.406 -31.859 -22.516 1 96.81 229 LEU B O 1
ATOM 4232 N N . VAL B 1 230 ? 29.531 -30.266 -20.953 1 97.75 230 VAL B N 1
ATOM 4233 C CA . VAL B 1 230 ? 28.109 -30.375 -20.656 1 97.75 230 VAL B CA 1
ATOM 4234 C C . VAL B 1 230 ? 27.453 -29 -20.828 1 97.75 230 VAL B C 1
ATOM 4236 O O . VAL B 1 230 ? 27.891 -28.016 -20.234 1 97.75 230 VAL B O 1
ATOM 4239 N N . CYS B 1 231 ? 26.422 -28.969 -21.641 1 98.06 231 CYS B N 1
ATOM 4240 C CA . CYS B 1 231 ? 25.672 -27.734 -21.891 1 98.06 231 CYS B CA 1
ATOM 4241 C C . CYS B 1 231 ? 24.359 -27.75 -21.125 1 98.06 231 CYS B C 1
ATOM 4243 O O . CYS B 1 231 ? 23.453 -28.516 -21.453 1 98.06 231 CYS B O 1
ATOM 4245 N N . HIS B 1 232 ? 24.281 -26.859 -20.094 1 97.5 232 HIS B N 1
ATOM 4246 C CA . HIS B 1 232 ? 23.078 -26.797 -19.281 1 97.5 232 HIS B CA 1
ATOM 4247 C C . HIS B 1 232 ? 22.125 -25.719 -19.781 1 97.5 232 HIS B C 1
ATOM 4249 O O . HIS B 1 232 ? 22.516 -24.562 -19.969 1 97.5 232 HIS B O 1
ATOM 4255 N N . VAL B 1 233 ? 20.953 -26.094 -20.047 1 95.75 233 VAL B N 1
ATOM 4256 C CA . VAL B 1 233 ? 19.938 -25.141 -20.484 1 95.75 233 VAL B CA 1
ATOM 4257 C C . VAL B 1 233 ? 18.578 -25.562 -19.938 1 95.75 233 VAL B C 1
ATOM 4259 O O . VAL B 1 233 ? 18.359 -26.719 -19.609 1 95.75 233 VAL B O 1
ATOM 4262 N N . GLN B 1 234 ? 17.75 -24.609 -19.672 1 94.31 234 GLN B N 1
ATOM 4263 C CA . GLN B 1 234 ? 16.375 -24.906 -19.281 1 94.31 234 GLN B CA 1
ATOM 4264 C C . GLN B 1 234 ? 15.383 -24.453 -20.359 1 94.31 234 GLN B C 1
ATOM 4266 O O . GLN B 1 234 ? 15.492 -23.344 -20.891 1 94.31 234 GLN B O 1
ATOM 4271 N N . LEU B 1 235 ? 14.562 -25.359 -20.766 1 94.44 235 LEU B N 1
ATOM 4272 C CA . LEU B 1 235 ? 13.508 -25.062 -21.734 1 94.44 235 LEU B CA 1
ATOM 4273 C C . LEU B 1 235 ? 12.148 -24.984 -21.047 1 94.44 235 LEU B C 1
ATOM 4275 O O . LEU B 1 235 ? 11.68 -25.969 -20.469 1 94.44 235 LEU B O 1
ATOM 4279 N N . ASN B 1 236 ? 11.578 -23.75 -21.109 1 93.69 236 ASN B N 1
ATOM 4280 C CA . ASN B 1 236 ? 10.234 -23.516 -20.609 1 93.69 236 ASN B CA 1
ATOM 4281 C C . ASN B 1 236 ? 9.227 -23.344 -21.734 1 93.69 236 ASN B C 1
ATOM 4283 O O . ASN B 1 236 ? 9.312 -22.391 -22.516 1 93.69 236 ASN B O 1
ATOM 4287 N N . ALA B 1 237 ? 8.492 -24.312 -22.078 1 89.31 237 ALA B N 1
ATOM 4288 C CA . ALA B 1 237 ? 7.551 -24.219 -23.188 1 89.31 237 ALA B CA 1
ATOM 4289 C C . ALA B 1 237 ? 6.203 -24.828 -22.828 1 89.31 237 ALA B C 1
ATOM 4291 O O . ALA B 1 237 ? 6.125 -25.672 -21.922 1 89.31 237 ALA B O 1
ATOM 4292 N N . ARG B 1 238 ? 5.242 -24.188 -23.516 1 88.94 238 ARG B N 1
ATOM 4293 C CA . ARG B 1 238 ? 3.908 -24.75 -23.328 1 88.94 238 ARG B CA 1
ATOM 4294 C C . ARG B 1 238 ? 3.756 -26.062 -24.062 1 88.94 238 ARG B C 1
ATOM 4296 O O . ARG B 1 238 ? 3.09 -26.984 -23.578 1 88.94 238 ARG B O 1
ATOM 4303 N N . GLU B 1 239 ? 4.449 -26.109 -25.188 1 86.25 239 GLU B N 1
ATOM 4304 C CA . GLU B 1 239 ? 4.449 -27.312 -25.984 1 86.25 239 GLU B CA 1
ATOM 4305 C C . GLU B 1 239 ? 5.312 -28.406 -25.359 1 86.25 239 GLU B C 1
ATOM 4307 O O . GLU B 1 239 ? 6.367 -28.125 -24.781 1 86.25 239 GLU B O 1
ATOM 4312 N N . LYS B 1 240 ? 4.734 -29.625 -25.531 1 84.62 240 LYS B N 1
ATOM 4313 C CA . LYS B 1 240 ? 5.477 -30.766 -25.016 1 84.62 240 LYS B CA 1
ATOM 4314 C C . LYS B 1 240 ? 6.367 -31.375 -26.109 1 84.62 240 LYS B C 1
ATOM 4316 O O . LYS B 1 240 ? 6.121 -31.188 -27.297 1 84.62 240 LYS B O 1
ATOM 4321 N N . ASP B 1 241 ? 7.445 -32 -25.812 1 86.44 241 ASP B N 1
ATOM 4322 C CA . ASP B 1 241 ? 8.289 -32.812 -26.656 1 86.44 241 ASP B CA 1
ATOM 4323 C C . ASP B 1 241 ? 9.102 -31.969 -27.641 1 86.44 241 ASP B C 1
ATOM 4325 O O . ASP B 1 241 ? 9.203 -32.312 -28.812 1 86.44 241 ASP B O 1
ATOM 4329 N N . LEU B 1 242 ? 9.445 -30.859 -27.266 1 90.06 242 LEU B N 1
ATOM 4330 C CA . LEU B 1 242 ? 10.359 -30.062 -28.078 1 90.06 242 LEU B CA 1
ATOM 4331 C C . LEU B 1 242 ? 11.789 -30.578 -27.969 1 90.06 242 LEU B C 1
ATOM 4333 O O . LEU B 1 242 ? 12.203 -31.047 -26.891 1 90.06 242 LEU B O 1
ATOM 4337 N N . MET B 1 243 ? 12.375 -30.578 -29.125 1 91.94 243 MET B N 1
ATOM 4338 C CA . MET B 1 243 ? 13.758 -31.062 -29.141 1 91.94 243 MET B CA 1
ATOM 4339 C C . MET B 1 243 ? 14.734 -29.891 -29.094 1 91.94 243 MET B C 1
ATOM 4341 O O . MET B 1 243 ? 14.516 -28.859 -29.719 1 91.94 243 MET B O 1
ATOM 4345 N N . ILE B 1 244 ? 15.734 -30.062 -28.281 1 95.38 244 ILE B N 1
ATOM 4346 C CA . ILE B 1 244 ? 16.812 -29.094 -28.219 1 95.38 244 ILE B CA 1
ATOM 4347 C C . ILE B 1 244 ? 18.031 -29.609 -28.984 1 95.38 244 ILE B C 1
ATOM 4349 O O . ILE B 1 244 ? 18.391 -30.781 -28.844 1 95.38 244 ILE B O 1
ATOM 4353 N N . ASN B 1 245 ? 18.594 -28.75 -29.812 1 96.62 245 ASN B N 1
ATOM 4354 C CA . ASN B 1 245 ? 19.844 -29.062 -30.5 1 96.62 245 ASN B CA 1
ATOM 4355 C C . ASN B 1 245 ? 21.031 -28.344 -29.859 1 96.62 245 ASN B C 1
ATOM 4357 O O . ASN B 1 245 ? 21 -27.141 -29.625 1 96.62 245 ASN B O 1
ATOM 4361 N N . TYR B 1 246 ? 22.016 -29.156 -29.625 1 97.75 246 TYR B N 1
ATOM 4362 C CA . TYR B 1 246 ? 23.203 -28.594 -29 1 97.75 246 TYR B CA 1
ATOM 4363 C C . TYR B 1 246 ? 24.375 -28.547 -29.969 1 97.75 246 TYR B C 1
ATOM 4365 O O . TYR B 1 246 ? 24.562 -29.469 -30.781 1 97.75 246 TYR B O 1
ATOM 4373 N N . ASN B 1 247 ? 25.094 -27.422 -29.922 1 97.69 247 ASN B N 1
ATOM 4374 C CA . ASN B 1 247 ? 26.391 -27.297 -30.609 1 97.69 247 ASN B CA 1
ATOM 4375 C C . ASN B 1 247 ? 27.484 -26.875 -29.641 1 97.69 247 ASN B C 1
ATOM 4377 O O . ASN B 1 247 ? 27.266 -26.062 -28.75 1 97.69 247 ASN B O 1
ATOM 4381 N N . PHE B 1 248 ? 28.656 -27.469 -29.828 1 98 248 PHE B N 1
ATOM 4382 C CA . PHE B 1 248 ? 29.797 -27.156 -28.969 1 98 248 PHE B CA 1
ATOM 4383 C C . PHE B 1 248 ? 30.922 -26.516 -29.781 1 98 248 PHE B C 1
ATOM 4385 O O . PHE B 1 248 ? 31.109 -26.859 -30.953 1 98 248 PHE B O 1
ATOM 4392 N N . TYR B 1 249 ? 31.625 -25.625 -29.109 1 97.56 249 TYR B N 1
ATOM 4393 C CA . TYR B 1 249 ? 32.656 -24.859 -29.812 1 97.56 249 TYR B CA 1
ATOM 4394 C C . TYR B 1 249 ? 33.938 -24.828 -29 1 97.56 249 TYR B C 1
ATOM 4396 O O . TYR B 1 249 ? 33.906 -24.828 -27.766 1 97.56 249 TYR B O 1
ATOM 4404 N N . GLN B 1 250 ? 35.031 -24.75 -29.734 1 97.12 250 GLN B N 1
ATOM 4405 C CA . GLN B 1 250 ? 36.375 -24.469 -29.203 1 97.12 250 GLN B CA 1
ATOM 4406 C C . GLN B 1 250 ? 37.031 -23.312 -29.953 1 97.12 250 GLN B C 1
ATOM 4408 O O . GLN B 1 250 ? 37.219 -23.375 -31.156 1 97.12 250 GLN B O 1
ATOM 4413 N N . ASP B 1 251 ? 37.281 -22.25 -29.219 1 96.88 251 ASP B N 1
ATOM 4414 C CA . ASP B 1 251 ? 37.875 -21.062 -29.797 1 96.88 251 ASP B CA 1
ATOM 4415 C C . ASP B 1 251 ? 37.094 -20.578 -31.016 1 96.88 251 ASP B C 1
ATOM 4417 O O . ASP B 1 251 ? 37.656 -20.266 -32.062 1 96.88 251 ASP B O 1
ATOM 4421 N N . GLY B 1 252 ? 35.781 -20.688 -30.906 1 94.5 252 GLY B N 1
ATOM 4422 C CA . GLY B 1 252 ? 34.875 -20.156 -31.922 1 94.5 252 GLY B CA 1
ATOM 4423 C C . GLY B 1 252 ? 34.562 -21.141 -33.031 1 94.5 252 GLY B C 1
ATOM 4424 O O . GLY B 1 252 ? 33.719 -20.875 -33.906 1 94.5 252 GLY B O 1
ATOM 4425 N N . LEU B 1 253 ? 35.25 -22.25 -32.969 1 95.38 253 LEU B N 1
ATOM 4426 C CA . LEU B 1 253 ? 35.062 -23.25 -34.031 1 95.38 253 LEU B CA 1
ATOM 4427 C C . LEU B 1 253 ? 34.156 -24.391 -33.531 1 95.38 253 LEU B C 1
ATOM 4429 O O . LEU B 1 253 ? 34.312 -24.875 -32.406 1 95.38 253 LEU B O 1
ATOM 4433 N N . LYS B 1 254 ? 33.344 -24.844 -34.406 1 96.31 254 LYS B N 1
ATOM 4434 C CA . LYS B 1 254 ? 32.406 -25.906 -34.062 1 96.31 254 LYS B CA 1
ATOM 4435 C C . LYS B 1 254 ? 33.094 -27.25 -33.938 1 96.31 254 LYS B C 1
ATOM 4437 O O . LYS B 1 254 ? 33.906 -27.625 -34.812 1 96.31 254 LYS B O 1
ATOM 4442 N N . LEU B 1 255 ? 32.781 -28.016 -32.938 1 95.19 255 LEU B N 1
ATOM 4443 C CA . LEU B 1 255 ? 33.469 -29.266 -32.625 1 95.19 255 LEU B CA 1
ATOM 4444 C C . LEU B 1 255 ? 32.781 -30.453 -33.281 1 95.19 255 LEU B C 1
ATOM 4446 O O . LEU B 1 255 ? 33.344 -31.531 -33.438 1 95.19 255 LEU B O 1
ATOM 4450 N N . GLY B 1 256 ? 31.609 -30.391 -33.719 1 91.5 256 GLY B N 1
ATOM 4451 C CA . GLY B 1 256 ? 30.828 -31.453 -34.281 1 91.5 256 GLY B CA 1
ATOM 4452 C C . GLY B 1 256 ? 29.453 -31.016 -34.75 1 91.5 256 GLY B C 1
ATOM 4453 O O . GLY B 1 256 ? 29.141 -29.828 -34.719 1 91.5 256 GLY B O 1
ATOM 4454 N N . PRO B 1 257 ? 28.766 -32 -35.25 1 91.44 257 PRO B N 1
ATOM 4455 C CA . PRO B 1 257 ? 27.406 -31.656 -35.688 1 91.44 257 PRO B CA 1
ATOM 4456 C C . PRO B 1 257 ? 26.484 -31.391 -34.5 1 91.44 257 PRO B C 1
ATOM 4458 O O . PRO B 1 257 ? 26.828 -31.688 -33.344 1 91.44 257 PRO B O 1
ATOM 4461 N N . ALA B 1 258 ? 25.375 -30.766 -34.875 1 90.44 258 ALA B N 1
ATOM 4462 C CA . ALA B 1 258 ? 24.359 -30.531 -33.844 1 90.44 258 ALA B CA 1
ATOM 4463 C C . ALA B 1 258 ? 23.891 -31.859 -33.25 1 90.44 258 ALA B C 1
ATOM 4465 O O . ALA B 1 258 ? 23.781 -32.875 -33.938 1 90.44 258 ALA B O 1
ATOM 4466 N N . SER B 1 259 ? 23.734 -31.828 -31.906 1 91.44 259 SER B N 1
ATOM 4467 C CA . SER B 1 259 ? 23.359 -33.031 -31.172 1 91.44 259 SER B CA 1
ATOM 4468 C C . SER B 1 259 ? 22.141 -32.781 -30.297 1 91.44 259 SER B C 1
ATOM 4470 O O . SER B 1 259 ? 21.891 -31.656 -29.891 1 91.44 259 SER B O 1
ATOM 4472 N N . SER B 1 260 ? 21.453 -33.906 -30.078 1 93.69 260 SER B N 1
ATOM 4473 C CA . SER B 1 260 ? 20.344 -33.812 -29.125 1 93.69 260 SER B CA 1
ATOM 4474 C C . SER B 1 260 ? 20.828 -34.062 -27.688 1 93.69 260 SER B C 1
ATOM 4476 O O . SER B 1 260 ? 20.094 -33.844 -26.734 1 93.69 260 SER B O 1
ATOM 4478 N N . ASN B 1 261 ? 22.031 -34.531 -27.609 1 94.5 261 ASN B N 1
ATOM 4479 C CA . ASN B 1 261 ? 22.641 -34.75 -26.312 1 94.5 261 ASN B CA 1
ATOM 4480 C C . ASN B 1 261 ? 23.328 -33.5 -25.781 1 94.5 261 ASN B C 1
ATOM 4482 O O . ASN B 1 261 ? 24.031 -32.812 -26.531 1 94.5 261 ASN B O 1
ATOM 4486 N N . ASP B 1 262 ? 23.141 -33.188 -24.531 1 96.94 262 ASP B N 1
ATOM 4487 C CA . ASP B 1 262 ? 23.719 -31.969 -23.953 1 96.94 262 ASP B CA 1
ATOM 4488 C C . ASP B 1 262 ? 25.172 -32.219 -23.531 1 96.94 262 ASP B C 1
ATOM 4490 O O . ASP B 1 262 ? 25.812 -31.312 -22.984 1 96.94 262 ASP B O 1
ATOM 4494 N N . ARG B 1 263 ? 25.609 -33.406 -23.797 1 95.62 263 ARG B N 1
ATOM 4495 C CA . ARG B 1 263 ? 26.969 -33.781 -23.438 1 95.62 263 ARG B CA 1
ATOM 4496 C C . ARG B 1 263 ? 27.797 -34.094 -24.688 1 95.62 263 ARG B C 1
ATOM 4498 O O . ARG B 1 263 ? 27.297 -34.688 -25.641 1 95.62 263 ARG B O 1
ATOM 4505 N N . PHE B 1 264 ? 29.031 -33.688 -24.672 1 95.31 264 PHE B N 1
ATOM 4506 C CA . PHE B 1 264 ? 29.922 -33.906 -25.812 1 95.31 264 PHE B CA 1
ATOM 4507 C C . PHE B 1 264 ? 31.344 -34.188 -25.344 1 95.31 264 PHE B C 1
ATOM 4509 O O . PHE B 1 264 ? 31.984 -33.312 -24.75 1 95.31 264 PHE B O 1
ATOM 4516 N N . PRO B 1 265 ? 31.797 -35.375 -25.609 1 94.81 265 PRO B N 1
ATOM 4517 C CA . PRO B 1 265 ? 33.188 -35.688 -25.281 1 94.81 265 PRO B CA 1
ATOM 4518 C C . PRO B 1 265 ? 34.188 -35.062 -26.297 1 94.81 265 PRO B C 1
ATOM 4520 O O . PRO B 1 265 ? 33.938 -35.156 -27.5 1 94.81 265 PRO B O 1
ATOM 4523 N N . VAL B 1 266 ? 35.25 -34.469 -25.828 1 94.25 266 VAL B N 1
ATOM 4524 C CA . VAL B 1 266 ? 36.25 -33.844 -26.688 1 94.25 266 VAL B CA 1
ATOM 4525 C C . VAL B 1 266 ? 37.625 -34.125 -26.125 1 94.25 266 VAL B C 1
ATOM 4527 O O . VAL B 1 266 ? 37.781 -34.438 -24.938 1 94.25 266 VAL B O 1
ATOM 4530 N N . LEU B 1 267 ? 38.625 -34 -27.047 1 93.38 267 LEU B N 1
ATOM 4531 C CA . LEU B 1 267 ? 40 -34.156 -26.609 1 93.38 267 LEU B CA 1
ATOM 4532 C C . LEU B 1 267 ? 40.375 -33.062 -25.609 1 93.38 267 LEU B C 1
ATOM 4534 O O . LEU B 1 267 ? 40 -31.891 -25.797 1 93.38 267 LEU B O 1
ATOM 4538 N N . ARG B 1 268 ? 41.062 -33.5 -24.531 1 92.44 268 ARG B N 1
ATOM 4539 C CA . ARG B 1 268 ? 41.531 -32.531 -23.547 1 92.44 268 ARG B CA 1
ATOM 4540 C C . ARG B 1 268 ? 42.531 -31.547 -24.172 1 92.44 268 ARG B C 1
ATOM 4542 O O . ARG B 1 268 ? 43.625 -31.953 -24.562 1 92.44 268 ARG B O 1
ATOM 4549 N N . ALA B 1 269 ? 42.062 -30.297 -24.375 1 92.69 269 ALA B N 1
ATOM 4550 C CA . ALA B 1 269 ? 42.906 -29.266 -24.969 1 92.69 269 ALA B CA 1
ATOM 4551 C C . ALA B 1 269 ? 42.594 -27.891 -24.375 1 92.69 269 ALA B C 1
ATOM 4553 O O . ALA B 1 269 ? 41.438 -27.594 -24.062 1 92.69 269 ALA B O 1
ATOM 4554 N N . SER B 1 270 ? 43.719 -27.172 -24.203 1 95.44 270 SER B N 1
ATOM 4555 C CA . SER B 1 270 ? 43.531 -25.797 -23.734 1 95.44 270 SER B CA 1
ATOM 4556 C C . SER B 1 270 ? 42.781 -24.953 -24.766 1 95.44 270 SER B C 1
ATOM 4558 O O . SER B 1 270 ? 42.969 -25.156 -25.969 1 95.44 270 SER B O 1
ATOM 4560 N N . GLY B 1 271 ? 41.906 -24.094 -24.234 1 95.75 271 GLY B N 1
ATOM 4561 C CA . GLY B 1 271 ? 41.156 -23.219 -25.141 1 95.75 271 GLY B CA 1
ATOM 4562 C C . GLY B 1 271 ? 39.906 -22.625 -24.5 1 95.75 271 GLY B C 1
ATOM 4563 O O . GLY B 1 271 ? 39.688 -22.797 -23.297 1 95.75 271 GLY B O 1
ATOM 4564 N N . LEU B 1 272 ? 39.188 -21.844 -25.359 1 97.5 272 LEU B N 1
ATOM 4565 C CA . LEU B 1 272 ? 37.906 -21.281 -24.953 1 97.5 272 LEU B CA 1
ATOM 4566 C C . LEU B 1 272 ? 36.75 -22.109 -25.5 1 97.5 272 LEU B C 1
ATOM 4568 O O . LEU B 1 272 ? 36.625 -22.312 -26.703 1 97.5 272 LEU B O 1
ATOM 4572 N N . TYR B 1 273 ? 35.969 -22.562 -24.547 1 98.06 273 TYR B N 1
ATOM 4573 C CA . TYR B 1 273 ? 34.875 -23.438 -24.953 1 98.06 273 TYR B CA 1
ATOM 4574 C C . TYR B 1 273 ? 33.531 -22.766 -24.734 1 98.06 273 TYR B C 1
ATOM 4576 O O . TYR B 1 273 ? 33.344 -21.969 -23.812 1 98.06 273 TYR B O 1
ATOM 4584 N N . SER B 1 274 ? 32.562 -23.078 -25.656 1 97.94 274 SER B N 1
ATOM 4585 C CA . SER B 1 274 ? 31.219 -22.578 -25.547 1 97.94 274 SER B CA 1
ATOM 4586 C C . SER B 1 274 ? 30.203 -23.547 -26.172 1 97.94 274 SER B C 1
ATOM 4588 O O . SER B 1 274 ? 30.594 -24.516 -26.828 1 97.94 274 SER B O 1
ATOM 4590 N N . CYS B 1 275 ? 28.984 -23.344 -25.844 1 98.19 275 CYS B N 1
ATOM 4591 C CA . CYS B 1 275 ? 27.938 -24.156 -26.453 1 98.19 275 CYS B CA 1
ATOM 4592 C C . CYS B 1 275 ? 26.734 -23.297 -26.828 1 98.19 275 CYS B C 1
ATOM 4594 O O . CYS B 1 275 ? 26.578 -22.172 -26.344 1 98.19 275 CYS B O 1
ATOM 4596 N N . THR B 1 276 ? 26.016 -23.781 -27.766 1 97.69 276 THR B N 1
ATOM 4597 C CA . THR B 1 276 ? 24.734 -23.156 -28.125 1 97.69 276 THR B CA 1
ATOM 4598 C C . THR B 1 276 ? 23.594 -24.172 -28.016 1 97.69 276 THR B C 1
ATOM 4600 O O . THR B 1 276 ? 23.797 -25.359 -28.188 1 97.69 276 THR B O 1
ATOM 4603 N N . ALA B 1 277 ? 22.547 -23.656 -27.609 1 97.31 277 ALA B N 1
ATOM 4604 C CA . ALA B 1 277 ? 21.312 -24.438 -27.594 1 97.31 277 ALA B CA 1
ATOM 4605 C C . ALA B 1 277 ? 20.234 -23.797 -28.469 1 97.31 277 ALA B C 1
ATOM 4607 O O . ALA B 1 277 ? 20.031 -22.594 -28.406 1 97.31 277 ALA B O 1
ATOM 4608 N N . SER B 1 278 ? 19.609 -24.641 -29.297 1 96.5 278 SER B N 1
ATOM 4609 C CA . SER B 1 278 ? 18.578 -24.094 -30.188 1 96.5 278 SER B CA 1
ATOM 4610 C C . SER B 1 278 ? 17.344 -24.984 -30.188 1 96.5 278 SER B C 1
ATOM 4612 O O . SER B 1 278 ? 17.422 -26.188 -29.953 1 96.5 278 SER B O 1
ATOM 4614 N N . VAL B 1 279 ? 16.25 -24.359 -30.328 1 95.31 279 VAL B N 1
ATOM 4615 C CA . VAL B 1 279 ? 14.969 -25.016 -30.547 1 95.31 279 VAL B CA 1
ATOM 4616 C C . VAL B 1 279 ? 14.43 -24.641 -31.938 1 95.31 279 VAL B C 1
ATOM 4618 O O . VAL B 1 279 ? 13.703 -23.656 -32.062 1 95.31 279 VAL B O 1
ATOM 4621 N N . PRO B 1 280 ? 14.68 -25.5 -32.875 1 92.38 280 PRO B N 1
ATOM 4622 C CA . PRO B 1 280 ? 14.43 -25.125 -34.281 1 92.38 280 PRO B CA 1
ATOM 4623 C C . PRO B 1 280 ? 12.969 -24.766 -34.531 1 92.38 280 PRO B C 1
ATOM 4625 O O . PRO B 1 280 ? 12.68 -23.781 -35.219 1 92.38 280 PRO B O 1
ATOM 4628 N N . ILE B 1 281 ? 12.078 -25.547 -34 1 90.94 281 ILE B N 1
ATOM 4629 C CA . ILE B 1 281 ? 10.656 -25.359 -34.219 1 90.94 281 ILE B CA 1
ATOM 4630 C C . ILE B 1 281 ? 10.234 -23.953 -33.781 1 90.94 281 ILE B C 1
ATOM 4632 O O . ILE B 1 281 ? 9.383 -23.328 -34.406 1 90.94 281 ILE B O 1
ATOM 4636 N N . LEU B 1 282 ? 10.891 -23.422 -32.844 1 90.88 282 LEU B N 1
ATOM 4637 C CA . LEU B 1 282 ? 10.547 -22.109 -32.281 1 90.88 282 LEU B CA 1
ATOM 4638 C C . LEU B 1 282 ? 11.508 -21.031 -32.812 1 90.88 282 LEU B C 1
ATOM 4640 O O . LEU B 1 282 ? 11.406 -19.875 -32.406 1 90.88 282 LEU B O 1
ATOM 4644 N N . GLU B 1 283 ? 12.445 -21.438 -33.594 1 91.62 283 GLU B N 1
ATOM 4645 C CA . GLU B 1 283 ? 13.453 -20.547 -34.156 1 91.62 283 GLU B CA 1
ATOM 4646 C C . GLU B 1 283 ? 14.188 -19.797 -33.062 1 91.62 283 GLU B C 1
ATOM 4648 O O . GLU B 1 283 ? 14.375 -18.578 -33.125 1 91.62 283 GLU B O 1
ATOM 4653 N N . LEU B 1 284 ? 14.492 -20.5 -32 1 94.12 284 LEU B N 1
ATOM 4654 C CA . LEU B 1 284 ? 15.203 -19.922 -30.859 1 94.12 284 LEU B CA 1
ATOM 4655 C C . LEU B 1 284 ? 16.625 -20.469 -30.781 1 94.12 284 LEU B C 1
ATOM 4657 O O . LEU B 1 284 ? 16.844 -21.672 -31 1 94.12 284 LEU B O 1
ATOM 4661 N N . LYS B 1 285 ? 17.547 -19.625 -30.5 1 95.94 285 LYS B N 1
ATOM 4662 C CA . LYS B 1 285 ? 18.938 -20.016 -30.297 1 95.94 285 LYS B CA 1
ATOM 4663 C C . LYS B 1 285 ? 19.609 -19.141 -29.25 1 95.94 285 LYS B C 1
ATOM 4665 O O . LYS B 1 285 ? 19.422 -17.922 -29.219 1 95.94 285 LYS B O 1
ATOM 4670 N N . ARG B 1 286 ? 20.297 -19.844 -28.328 1 97 286 ARG B N 1
ATOM 4671 C CA . ARG B 1 286 ? 21.031 -19.156 -27.281 1 97 286 ARG B CA 1
ATOM 4672 C C . ARG B 1 286 ? 22.469 -19.656 -27.188 1 97 286 ARG B C 1
ATOM 4674 O O . ARG B 1 286 ? 22.734 -20.828 -27.516 1 97 286 ARG B O 1
ATOM 4681 N N . GLU B 1 287 ? 23.344 -18.766 -26.734 1 96.81 287 GLU B N 1
ATOM 4682 C CA . GLU B 1 287 ? 24.766 -19.109 -26.641 1 96.81 287 GLU B CA 1
ATOM 4683 C C . GLU B 1 287 ? 25.297 -18.906 -25.234 1 96.81 287 GLU B C 1
ATOM 4685 O O . GLU B 1 287 ? 24.906 -17.969 -24.547 1 96.81 287 GLU B O 1
ATOM 4690 N N . SER B 1 288 ? 26.203 -19.797 -24.859 1 97.81 288 SER B N 1
ATOM 4691 C CA . SER B 1 288 ? 26.828 -19.672 -23.547 1 97.81 288 SER B CA 1
ATOM 4692 C C . SER B 1 288 ? 28 -18.719 -23.578 1 97.81 288 SER B C 1
ATOM 4694 O O . SER B 1 288 ? 28.562 -18.453 -24.641 1 97.81 288 SER B O 1
ATOM 4696 N N . GLU B 1 289 ? 28.281 -18.203 -22.375 1 97.19 289 GLU B N 1
ATOM 4697 C CA . GLU B 1 289 ? 29.562 -17.516 -22.234 1 97.19 289 GLU B CA 1
ATOM 4698 C C . GLU B 1 289 ? 30.734 -18.5 -22.391 1 97.19 289 GLU B C 1
ATOM 4700 O O . GLU B 1 289 ? 30.656 -19.625 -21.891 1 97.19 289 GLU B O 1
ATOM 4705 N N . PRO B 1 290 ? 31.734 -18.016 -23.031 1 97.25 290 PRO B N 1
ATOM 4706 C CA . PRO B 1 290 ? 32.875 -18.906 -23.172 1 97.25 290 PRO B CA 1
ATOM 4707 C C . PRO B 1 290 ? 33.562 -19.219 -21.828 1 97.25 290 PRO B C 1
ATOM 4709 O O . PRO B 1 290 ? 33.625 -18.359 -20.953 1 97.25 290 PRO B O 1
ATOM 4712 N N . VAL B 1 291 ? 33.969 -20.453 -21.734 1 97.56 291 VAL B N 1
ATOM 4713 C CA . VAL B 1 291 ? 34.688 -20.922 -20.547 1 97.56 291 VAL B CA 1
ATOM 4714 C C . VAL B 1 291 ? 36.094 -21.344 -20.922 1 97.56 291 VAL B C 1
ATOM 4716 O O . VAL B 1 291 ? 36.281 -22.109 -21.859 1 97.56 291 VAL B O 1
ATOM 4719 N N . ALA B 1 292 ? 36.969 -20.875 -20.141 1 96.81 292 ALA B N 1
ATOM 4720 C CA . ALA B 1 292 ? 38.375 -21.203 -20.406 1 96.81 292 ALA B CA 1
ATOM 4721 C C . ALA B 1 292 ? 38.781 -22.5 -19.703 1 96.81 292 ALA B C 1
ATOM 4723 O O . ALA B 1 292 ? 38.406 -22.734 -18.562 1 96.81 292 ALA B O 1
ATOM 4724 N N . TYR B 1 293 ? 39.469 -23.328 -20.5 1 95.31 293 TYR B N 1
ATOM 4725 C CA . TYR B 1 293 ? 40.094 -24.531 -19.953 1 95.31 293 TYR B CA 1
ATOM 4726 C C . TYR B 1 293 ? 41.562 -24.562 -20.25 1 95.31 293 TYR B C 1
ATOM 4728 O O . TYR B 1 293 ? 42 -24.312 -21.375 1 95.31 293 TYR B O 1
ATOM 4736 N N . LYS B 1 294 ? 42.375 -24.812 -19.172 1 93.25 294 LYS B N 1
ATOM 4737 C CA . LYS B 1 294 ? 43.844 -24.969 -19.312 1 93.25 294 LYS B CA 1
ATOM 4738 C C . LYS B 1 294 ? 44.281 -26.391 -18.938 1 93.25 294 LYS B C 1
ATOM 4740 O O . LYS B 1 294 ? 44 -26.859 -17.828 1 93.25 294 LYS B O 1
ATOM 4745 N N . ARG B 1 295 ? 44.844 -26.984 -19.953 1 86.75 295 ARG B N 1
ATOM 4746 C CA . ARG B 1 295 ? 45.312 -28.344 -19.688 1 86.75 295 ARG B CA 1
ATOM 4747 C C . ARG B 1 295 ? 46.531 -28.328 -18.781 1 86.75 295 ARG B C 1
ATOM 4749 O O . ARG B 1 295 ? 47.5 -27.578 -19.016 1 86.75 295 ARG B O 1
ATOM 4756 N N . VAL B 1 296 ? 46.406 -28.906 -17.531 1 72.69 296 VAL B N 1
ATOM 4757 C CA . VAL B 1 296 ? 47.562 -29 -16.641 1 72.69 296 VAL B CA 1
ATOM 4758 C C . VAL B 1 296 ? 48.375 -30.266 -16.969 1 72.69 296 VAL B C 1
ATOM 4760 O O . VAL B 1 296 ? 47.812 -31.344 -17.141 1 72.69 296 VAL B O 1
ATOM 4763 N N . ASN B 1 297 ? 49.531 -30.109 -17.578 1 58.06 297 ASN B N 1
ATOM 4764 C CA . ASN B 1 297 ? 50.469 -31.219 -17.781 1 58.06 297 ASN B CA 1
ATOM 4765 C C . ASN B 1 297 ? 50.688 -31.984 -16.484 1 58.06 297 ASN B C 1
ATOM 4767 O O . ASN B 1 297 ? 50.781 -31.391 -15.406 1 58.06 297 ASN B O 1
#

Foldseek 3Di:
DPDPPPPPPPPPPPPPPPPPPDPDDDQQAKAKDWDADDQEEEQQDKTKIFIDGPPDPDDWWKWKDFPVHTDDIDRMDMQGRHDQVPWGWMWMKTWDDDPPDIDIGDIHGTRGHGYHHFFWAKDWDPDAAEAQAKTKIFIDGPPRDQWPKKFKDFPRHTDDMDRHRIDMDGRDDQVRWGKMKMKTWDDDPNDIDIDIHDIDTHHYDYQKDAKAKDKAQDDPVADNQKIKIAIDMDGDDPDPDFAKWKWKDWQRHTDDDTDSHRMDIDGDDWTWMKMKIDGVVVRDIHIYDTDTDDDDD/DPPPPPPPPPPPPPPPPPPPPDPPPDQQAKAKDWDADDQEEEQQDKTKIFIDRPPDPDDWWKWKDFPPHTDDIDRMDMQGRHDQVPWGWMWMKTWDDDPPDIDIGDIHGTRGHGYHHFFWAKDWDPDAAEAQAKTKIFIDGPPRDQWPKKWKDFPRHTDDMDRHRIDMDGRDDQVRWGKMKMKTWDDDPNDIDIDIHDIDTHHYDYQKDAKAKDKAQDDPVADNQKIKIAIDMDGDDPDPDFAKWKWKDWQRHTDDDTDSHRMDIDGDDWTWMKMKIDGVVVRDIHIYDTDTDDDDD

Sequence (594 aa):
MKLFLSLLVVSTLSQWVLTLVPPTKDPQTAVAELVEGKPWIFSGENIRLTCSIPGDLSDWRHQWFRGDKFIQESKDLVIWKAMPQQSGKYYCQGIRKTWIYQQRTPQSLPVEIKVDGGWAILRAPSLPMLVGETMTLSCDVRDNPRLTEVILYHNGVEIQRQSDPKLRVTNLTLRHPGSYWCRATWHKQMATHSVISLATTVSVLDILTEPFLEIVPQDPLIPKEHMLLVCHVQLNAREKDLMINYNFYQDGLKLGPASSNDRFPVLRASGLYSCTASVPILELKRESEPVAYKRVNMKLFLSLLVVSTLSQWVLTLVPPTKDPQTAVAELVEGKPWIFSGENIRLTCSIPGDLSDWRHQWFRGDKFIQESKDLVIWKAMPQQSGKYYCQGIRKTWIYQQRTPQSLPVEIKVDGGWAILRAPSLPMLVGETMTLSCDVRDNPRLTEVILYHNGVEIQRQSDPKLRVTNLTLRHPGSYWCRATWHKQMATHSVISLATTVSVLDILTEPFLEIVPQDPLIPKEHMLLVCHVQLNAREKDLMINYNFYQDGLKLGPASSNDRFPVLRASGLYSCTASVPILELKRESEPVAYKRVN

InterPro domains:
  IPR003599 Immunoglobulin domain subtype [SM00409] (36-114)
  IPR003599 Immunoglobulin domain subtype [SM00409] (124-205)
  IPR007110 Immunoglobulin-like domain [PS50835] (27-93)
  IPR007110 Immunoglobulin-like domain [PS50835] (106-203)
  IPR013783 Immunoglobulin-like fold [G3DSA:2.60.40.10] (24-116)
  IPR013783 Immunoglobulin-like fold [G3DSA:2.60.40.10] (117-205)
  IPR013783 Immunoglobulin-like fold [G3DSA:2.60.40.10] (206-294)
  IPR036179 Immunoglobulin-like domain superfamily [SSF48726] (35-115)
  IPR036179 Immunoglobulin-like domain superfamily [SSF48726] (122-195)
  IPR050488 Immunoglobulin Fc region receptor [PTHR11481] (29-290)

Solvent-accessible surface area (backbone atoms only — not comparable to full-atom values): 33118 Å² total; per-residue (Å²): 134,84,78,78,79,77,80,76,78,77,75,76,74,75,72,76,72,71,73,71,69,66,80,71,69,75,82,49,47,21,42,44,41,81,77,40,73,64,51,68,38,50,26,38,42,59,37,30,33,40,52,44,48,64,91,57,87,59,85,62,43,32,35,33,26,48,73,89,41,79,73,48,76,38,51,61,48,71,45,70,38,28,41,50,85,70,38,45,43,31,29,23,27,32,38,37,76,57,100,86,50,78,47,68,35,50,67,18,64,66,46,63,35,42,35,34,30,49,52,33,46,53,46,62,65,90,62,72,42,43,51,61,37,67,47,62,33,35,51,45,42,66,91,62,67,74,48,67,32,25,36,35,28,50,72,85,36,79,77,47,77,41,41,58,45,68,41,76,48,66,63,33,43,85,79,63,43,44,40,33,31,33,36,41,30,29,72,55,92,68,16,39,39,38,48,63,28,58,71,41,75,42,52,47,37,59,43,65,42,73,28,45,61,42,79,38,62,84,43,92,92,45,59,86,66,26,22,35,37,34,51,47,65,52,80,50,64,92,67,78,88,73,64,53,38,26,36,45,27,49,70,86,38,73,73,59,71,75,29,76,54,51,61,47,78,39,70,65,59,61,44,37,33,31,34,33,45,28,30,69,94,73,72,42,75,34,60,23,64,71,40,80,43,75,68,80,128,135,85,79,77,79,79,81,78,77,77,75,76,74,75,75,74,73,71,72,72,69,67,80,72,68,76,82,48,47,19,42,46,42,80,76,40,74,63,51,68,38,50,25,39,42,56,38,31,33,39,51,45,49,64,92,56,90,62,84,62,42,32,36,33,28,48,72,90,41,78,72,50,78,39,51,62,48,71,44,68,39,28,42,50,85,70,38,45,42,31,29,22,26,33,38,36,77,56,102,87,50,77,46,68,36,53,67,19,63,67,45,63,35,44,35,36,31,51,53,33,44,52,48,62,65,88,61,71,40,45,53,60,36,67,47,62,33,34,54,44,43,67,90,63,68,75,48,68,33,26,35,37,28,50,73,86,37,80,76,46,76,42,41,59,46,68,42,77,48,67,62,34,44,86,78,63,44,44,42,33,32,33,36,42,30,31,71,56,91,68,16,39,39,36,48,64,27,59,73,42,74,43,52,48,38,58,42,64,42,71,28,45,61,44,80,39,63,84,42,91,92,44,58,86,66,25,21,35,38,34,53,46,65,51,79,50,64,92,67,79,87,74,64,54,37,26,36,43,29,49,69,87,36,74,72,58,73,75,28,76,53,50,58,47,79,41,72,65,60,62,45,38,32,32,32,32,44,28,29,71,94,74,72,42,75,33,59,22,65,71,40,79,42,76,67,79,129

Radius of gyration: 43.05 Å; Cα contacts (8 Å, |Δi|>4): 1376; chains: 2; bounding box: 77×225×68 Å

Secondary structure (DSSP, 8-state):
-------------------------S----EEEEEES-SEEETT--EEEEEE-TT--S--EEEEEETTEEEEE-SEEEE-S--GGG-EEEEEEEEEE-SS-EEEPPPPPPEEEEEE-SSEEEE--SSPEETT--EEEEEEETT---EEEEEEEETTEEEEEES-SEEEE-S--TT--EEEEEEEEEEETTEEEEEEPPPEEE-EE-SBPPPEEEEES--TTS-TTEEEEEEE--B--SSSSPPPEEEEEETTEE-SS-BSSSEEEEE---EEEEEEEEEGGGTEEEEPPPEEE----/-------------------------S----EEEEEES-SEEETT--EEEEEE-TT--S--EEEEEETTEEEEE-SEEEE-S--GGG-EEEEEEEEEE-SS-EEEPPPPPPEEEEEE-SSEEEE--SSPEETT--EEEEEEETT---EEEEEEEETTEEEEEES-SEEEE-S--TT--EEEEEEEEEEETTEEEEEEPPPEEE-EE-SBPPPEEEEES--TTS-TTEEEEEEE--B--SSSSPPPEEEEEETTEE-SS-BSSSEEEEE---EEEEEEEEEGGGTEEEEPPPEEE----

pLDDT: mean 89.48, std 16.42, range [29.92, 98.75]